Protein AF-A0A956C0C8-F1 (afdb_monomer_lite)

Foldseek 3Di:
DVDQDAAEDFDVSLQVLLQCCLFDLSHFEGEYALHFFLVLCLQPQAPVNQPLVCVQAADQKWKKDQLLVQDADPNQRFDPEDRQWIFIWTWHRDDSDIDIWTQDTGHCQQAAAQKKKWKAQPQVGWIAIDTAHHGRIDMFHTADAAFGFMKIWIFPHHCQDPDRVVRHGDPPTHTGDMGFARADAGSDDDDAPDPCLAQVNVVVVAPDPDQPHFTDDHSDTGGRVGTDTGNHGHNNDDPPDPVVVVVSVVVSVVCVVSGSLVSLCSQFNDWDAHPVRHTRHHHAYEYEAAQLASNNQSLRSVSSLLSNLQFAQAEQCCLAVPVSCNSNYDAPVVCVVQVNGGSVRVCVVQCRSVRALVVQSDFADPQADAQFDDDPVGPDTDGAPGSRFGEQQQCPCVCLQRRNGHYDPWHCQTKFFSNQRRNHNVSNCNRRQLDVQLGAQDALVSFADLDGAMRHYHHQYDGGRIHRGDDDFDPGGSFGSNQLVVQQVVVCVVSSRRDSPCRNGNNPSSCSRVCNDPVSPD

pLDDT: mean 94.07, std 5.29, range [47.62, 98.5]

Sequence (522 aa):
PSVAIATSGNSFGGILAMVHGAVDHNVSVAAPISGGGGLTDVATRSSLVPDSVIQQVLSPLVVAVPASSVAPRNDDARTRCAGDQRSVRFVVNDLTSSREIEIACLTPGELDAGRTVVLTNTTNGEKRCARTADDGRFRVPVPASAGDRLDVQIYDRADAVVSYKGCELRPDAPPGRRIRTFEQAATRVSPVADEKVTCDAAFEASDVDENRGCAQYRDRFFPVGSPLVAPQEGLGLHRQSPEMRRLFTLTQAALDTADPINFAPYYALRPATDPRGQPLGPRAVIEWNTAGDPSVPVGTGYAFARAAGAVPFLPPSFASTYPEWADYATPQALYDSLGGKTPEDVLVEQFVVEGLSRMGRSRAGASCAANYVASQVCTSAPTPKCDRALVDVDWLAEGKDRYDAPRLPTPLRLARSASVKVTDASSLTDAWRPRLTGVPFGPDEGAWEASEPLLGIVNTYIRPEGVHVWVNGDPCKAFDDAVYYDHALVRFIATRGKDLYFLSHPRTHACLERESCPFFAP

Structure (mmCIF, N/CA/C/O backbone):
data_AF-A0A956C0C8-F1
#
_entry.id   AF-A0A956C0C8-F1
#
loop_
_atom_site.group_PDB
_atom_site.id
_atom_site.type_symbol
_atom_site.label_atom_id
_atom_site.label_alt_id
_atom_site.label_comp_id
_atom_site.label_asym_id
_atom_site.label_entity_id
_atom_site.label_seq_id
_atom_site.pdbx_PDB_ins_code
_atom_site.Cartn_x
_atom_site.Cartn_y
_atom_site.Cartn_z
_atom_site.occupancy
_atom_site.B_iso_or_equiv
_atom_site.auth_seq_id
_atom_site.auth_comp_id
_atom_site.auth_asym_id
_atom_site.auth_atom_id
_atom_site.pdbx_PDB_model_num
ATOM 1 N N . PRO A 1 1 ? 12.454 26.400 -22.633 1.00 47.62 1 PRO A N 1
ATOM 2 C CA . PRO A 1 1 ? 13.763 26.121 -21.989 1.00 47.62 1 PRO A CA 1
ATOM 3 C C . PRO A 1 1 ? 14.624 25.260 -22.927 1.00 47.62 1 PRO A C 1
ATOM 5 O O . PRO A 1 1 ? 14.088 24.362 -23.561 1.00 47.62 1 PRO A O 1
ATOM 8 N N . SER A 1 2 ? 15.919 25.561 -23.081 1.00 63.62 2 SER A N 1
ATOM 9 C CA . SER A 1 2 ? 16.855 24.755 -23.896 1.00 63.62 2 SER A CA 1
ATOM 10 C C . SER A 1 2 ? 17.362 23.499 -23.170 1.00 63.62 2 SER A C 1
ATOM 12 O O . SER A 1 2 ? 18.088 22.693 -23.747 1.00 63.62 2 SER A O 1
ATOM 14 N N . VAL A 1 3 ? 16.963 23.331 -21.908 1.00 75.38 3 VAL A N 1
ATOM 15 C CA . VAL A 1 3 ? 17.299 22.204 -21.038 1.00 75.38 3 VAL A CA 1
ATOM 16 C C . VAL A 1 3 ? 16.018 21.424 -20.745 1.00 75.38 3 VAL A C 1
ATOM 18 O O . VAL A 1 3 ? 14.960 22.025 -20.550 1.00 75.38 3 VAL A O 1
ATOM 21 N N . ALA A 1 4 ? 16.115 20.094 -20.746 1.00 80.88 4 ALA A N 1
ATOM 22 C CA . ALA A 1 4 ? 15.009 19.215 -20.388 1.00 80.88 4 ALA A CA 1
ATOM 23 C C . ALA A 1 4 ? 14.623 19.429 -18.918 1.00 80.88 4 ALA A C 1
ATOM 25 O O . ALA A 1 4 ? 15.492 19.410 -18.049 1.00 80.88 4 ALA A O 1
ATOM 26 N N . ILE A 1 5 ? 13.332 19.627 -18.647 1.00 92.00 5 ILE A N 1
ATOM 27 C CA . ILE A 1 5 ? 12.808 19.679 -17.280 1.00 92.00 5 ILE A CA 1
ATOM 28 C C . ILE A 1 5 ? 12.309 18.280 -16.921 1.00 92.00 5 ILE A C 1
ATOM 30 O O . ILE A 1 5 ? 11.628 17.623 -17.719 1.00 92.00 5 ILE A O 1
ATOM 34 N N . ALA A 1 6 ? 12.679 17.830 -15.728 1.00 95.62 6 ALA A N 1
ATOM 35 C CA . ALA A 1 6 ? 12.243 16.577 -15.137 1.00 95.62 6 ALA A CA 1
ATOM 36 C C . ALA A 1 6 ? 11.565 16.848 -13.793 1.00 95.62 6 ALA A C 1
ATOM 38 O O . ALA A 1 6 ? 11.829 17.863 -13.147 1.00 95.62 6 ALA A O 1
ATOM 39 N N . THR A 1 7 ? 10.699 15.934 -13.372 1.00 97.06 7 THR A N 1
ATOM 40 C CA . THR A 1 7 ? 10.043 15.984 -12.067 1.00 97.06 7 THR A CA 1
ATOM 41 C C . THR A 1 7 ? 10.218 14.658 -11.340 1.00 97.06 7 THR A C 1
ATOM 43 O O . THR A 1 7 ? 10.095 13.584 -11.921 1.00 97.06 7 THR A O 1
ATOM 46 N N . SER A 1 8 ? 10.553 14.738 -10.061 1.00 96.38 8 SER A N 1
ATOM 47 C CA . SER A 1 8 ? 10.703 13.601 -9.163 1.00 96.38 8 SER A CA 1
ATOM 48 C C . SER A 1 8 ? 10.417 14.087 -7.746 1.00 96.38 8 SER A C 1
ATOM 50 O O . SER A 1 8 ? 10.462 15.288 -7.468 1.00 96.38 8 SER A O 1
ATOM 52 N N . GLY A 1 9 ? 10.093 13.158 -6.865 1.00 95.06 9 GLY A N 1
ATOM 53 C CA . GLY A 1 9 ? 9.814 13.422 -5.468 1.00 95.06 9 GLY A CA 1
ATOM 54 C C . GLY A 1 9 ? 9.455 12.123 -4.772 1.00 95.06 9 GLY A C 1
ATOM 55 O O . GLY A 1 9 ? 9.002 11.176 -5.415 1.00 95.06 9 GLY A O 1
ATOM 56 N N . ASN A 1 10 ? 9.655 12.092 -3.461 1.00 94.31 10 ASN A N 1
ATOM 57 C CA . ASN A 1 10 ? 9.325 10.948 -2.633 1.00 94.31 10 ASN A CA 1
ATOM 58 C C . ASN A 1 10 ? 7.945 11.113 -1.979 1.00 94.31 10 ASN A C 1
ATOM 60 O O . ASN A 1 10 ? 7.539 12.226 -1.634 1.00 94.31 10 ASN A O 1
ATOM 64 N N . SER A 1 11 ? 7.210 10.015 -1.791 1.00 94.00 11 SER A N 1
ATOM 65 C CA . SER A 1 11 ? 5.937 10.011 -1.057 1.00 94.00 11 SER A CA 1
ATOM 66 C C . SER A 1 11 ? 4.903 10.972 -1.675 1.00 94.00 11 SER A C 1
ATOM 68 O O . SER A 1 11 ? 4.574 10.862 -2.857 1.00 94.00 11 SER A O 1
ATOM 70 N N . PHE A 1 12 ? 4.423 11.974 -0.928 1.00 92.44 12 PHE A N 1
ATOM 71 C CA . PHE A 1 12 ? 3.577 13.047 -1.466 1.00 92.44 12 PHE A CA 1
ATOM 72 C C . PHE A 1 12 ? 4.220 13.778 -2.660 1.00 92.44 12 PHE A C 1
ATOM 74 O O . PHE A 1 12 ? 3.530 14.118 -3.619 1.00 92.44 12 PHE A O 1
ATOM 81 N N . GLY A 1 13 ? 5.544 13.960 -2.658 1.00 95.25 13 GLY A N 1
ATOM 82 C CA . GLY A 1 13 ? 6.275 14.479 -3.815 1.00 95.25 13 GLY A CA 1
ATOM 83 C C . GLY A 1 13 ? 6.198 13.552 -5.033 1.00 95.25 13 GLY A C 1
ATOM 84 O O . GLY A 1 13 ? 6.137 14.042 -6.157 1.00 95.25 13 GLY A O 1
ATOM 85 N N . GLY A 1 14 ? 6.132 12.233 -4.824 1.00 96.12 14 GLY A N 1
ATOM 86 C CA . GLY A 1 14 ? 5.922 11.238 -5.880 1.00 96.12 14 GLY A CA 1
ATOM 87 C C . GLY A 1 14 ? 4.519 11.333 -6.479 1.00 96.12 14 GLY A C 1
ATOM 88 O O . GLY A 1 14 ? 4.368 11.423 -7.695 1.00 96.12 14 GLY A O 1
ATOM 89 N N . ILE A 1 15 ? 3.493 11.445 -5.630 1.00 95.25 15 ILE A N 1
ATOM 90 C CA . ILE A 1 15 ? 2.099 11.710 -6.041 1.00 95.25 15 ILE A CA 1
ATOM 91 C C . ILE A 1 15 ? 2.015 12.979 -6.906 1.00 95.25 15 ILE A C 1
ATOM 93 O O . ILE A 1 15 ? 1.388 12.974 -7.966 1.00 95.25 15 ILE A O 1
ATOM 97 N N . LEU A 1 16 ? 2.681 14.063 -6.495 1.00 96.06 16 LEU A N 1
ATOM 98 C CA . LEU A 1 16 ? 2.717 15.303 -7.273 1.00 96.06 16 LEU A CA 1
ATOM 99 C C . LEU A 1 16 ? 3.488 15.146 -8.589 1.00 96.06 16 LEU A C 1
ATOM 101 O O . LEU A 1 16 ? 3.027 15.645 -9.614 1.00 96.06 16 LEU A O 1
ATOM 105 N N . ALA A 1 17 ? 4.625 14.446 -8.588 1.00 97.25 17 ALA A N 1
ATOM 106 C CA . ALA A 1 17 ? 5.430 14.206 -9.785 1.00 97.25 17 ALA A CA 1
ATOM 107 C C . ALA A 1 17 ? 4.652 13.423 -10.859 1.00 97.25 17 ALA A C 1
ATOM 109 O O . ALA A 1 17 ? 4.747 13.760 -12.041 1.00 97.25 17 ALA A O 1
ATOM 110 N N . MET A 1 18 ? 3.829 12.445 -10.455 1.00 97.25 18 MET A N 1
ATOM 111 C CA . MET A 1 18 ? 2.938 11.702 -11.356 1.00 97.25 18 MET A CA 1
ATOM 112 C C . MET A 1 18 ? 1.978 12.624 -12.119 1.00 97.25 18 MET A C 1
ATOM 114 O O . MET A 1 18 ? 1.827 12.477 -13.333 1.00 97.25 18 MET A O 1
ATOM 118 N N . VAL A 1 19 ? 1.349 13.581 -11.429 1.00 95.69 19 VAL A N 1
ATOM 119 C CA . VAL A 1 19 ? 0.417 14.543 -12.041 1.00 95.69 19 VAL A CA 1
ATOM 120 C C . VAL A 1 19 ? 1.183 15.580 -12.856 1.00 95.69 19 VAL A C 1
ATOM 122 O O . VAL A 1 19 ? 0.891 15.787 -14.032 1.00 95.69 19 VAL A O 1
ATOM 125 N N . HIS A 1 20 ? 2.196 16.205 -12.255 1.00 95.62 20 HIS A N 1
ATOM 126 C CA . HIS A 1 20 ? 2.975 17.283 -12.857 1.00 95.62 20 HIS A CA 1
ATOM 127 C C . HIS A 1 20 ? 3.606 16.865 -14.190 1.00 95.62 20 HIS A C 1
ATOM 129 O O . HIS A 1 20 ? 3.468 17.585 -15.179 1.00 95.62 20 HIS A O 1
ATOM 135 N N . GLY A 1 21 ? 4.212 15.675 -14.253 1.00 95.06 21 GLY A N 1
ATOM 136 C CA . GLY A 1 21 ? 4.825 15.169 -15.481 1.00 95.06 21 GLY A CA 1
ATOM 137 C C . GLY A 1 21 ? 3.834 14.866 -16.605 1.00 95.06 21 GLY A C 1
ATOM 138 O O . GLY A 1 21 ? 4.200 14.944 -17.776 1.00 95.06 21 GLY A O 1
ATOM 139 N N . ALA A 1 22 ? 2.571 14.591 -16.270 1.00 94.00 22 ALA A N 1
ATOM 140 C CA . ALA A 1 22 ? 1.509 14.365 -17.243 1.00 94.00 22 ALA A CA 1
ATOM 141 C C . ALA A 1 22 ? 0.880 15.668 -17.759 1.00 94.00 22 ALA A C 1
ATOM 143 O O . ALA A 1 22 ? 0.376 15.698 -18.882 1.00 94.00 22 ALA A O 1
ATOM 144 N N . VAL A 1 23 ? 0.891 16.754 -16.985 1.00 91.56 23 VAL A N 1
ATOM 145 C CA . VAL A 1 23 ? 0.156 17.984 -17.346 1.00 91.56 23 VAL A CA 1
ATOM 146 C C . VAL A 1 23 ? 1.050 19.121 -17.827 1.00 91.56 23 VAL A C 1
ATOM 148 O O . VAL A 1 23 ? 0.632 19.884 -18.697 1.00 91.56 23 VAL A O 1
ATOM 151 N N . ASP A 1 24 ? 2.275 19.249 -17.315 1.00 92.56 24 ASP A N 1
ATOM 152 C CA . ASP A 1 24 ? 3.166 20.330 -17.734 1.00 92.56 24 ASP A CA 1
ATOM 153 C C . ASP A 1 24 ? 3.894 19.955 -19.031 1.00 92.56 24 ASP A C 1
ATOM 155 O O . ASP A 1 24 ? 4.708 19.033 -19.083 1.00 92.56 24 ASP A O 1
ATOM 159 N N . HIS A 1 25 ? 3.605 20.706 -20.093 1.00 90.12 25 HIS A N 1
ATOM 160 C CA . HIS A 1 25 ? 4.199 20.544 -21.420 1.00 90.12 25 HIS A CA 1
ATOM 161 C C . HIS A 1 25 ? 5.717 20.784 -21.467 1.00 90.12 25 HIS A C 1
ATOM 163 O O . HIS A 1 25 ? 6.363 20.404 -22.442 1.00 90.12 25 HIS A O 1
ATOM 169 N N . ASN A 1 26 ? 6.301 21.422 -20.450 1.00 91.00 26 ASN A N 1
ATOM 170 C CA . ASN A 1 26 ? 7.746 21.611 -20.352 1.00 91.00 26 ASN A CA 1
ATOM 171 C C . ASN A 1 26 ? 8.451 20.421 -19.693 1.00 91.00 26 ASN A C 1
ATOM 173 O O . ASN A 1 26 ? 9.666 20.277 -19.853 1.00 91.00 26 ASN A O 1
ATOM 177 N N . VAL A 1 27 ? 7.715 19.581 -18.959 1.00 93.44 27 VAL A N 1
ATOM 178 C CA . VAL A 1 27 ? 8.260 18.396 -18.298 1.00 93.44 27 VAL A CA 1
ATOM 179 C C . VAL A 1 27 ? 8.328 17.247 -19.297 1.00 93.44 27 VAL A C 1
ATOM 181 O O . VAL A 1 27 ? 7.337 16.846 -19.901 1.00 93.44 27 VAL A O 1
ATOM 184 N N . SER A 1 28 ? 9.532 16.709 -19.467 1.00 90.88 28 SER A N 1
ATOM 185 C CA . SER A 1 28 ? 9.822 15.625 -20.418 1.00 90.88 28 SER A CA 1
ATOM 186 C C . SER A 1 28 ? 9.962 14.251 -19.759 1.00 90.88 28 SER A C 1
ATOM 188 O O . SER A 1 28 ? 9.853 13.230 -20.437 1.00 90.88 28 SER A O 1
ATOM 190 N N . VAL A 1 29 ? 10.199 14.231 -18.443 1.00 95.88 29 VAL A N 1
ATOM 191 C CA . VAL A 1 29 ? 10.458 13.023 -17.653 1.00 95.88 29 VAL A CA 1
ATOM 192 C C . VAL A 1 29 ? 9.824 13.155 -16.276 1.00 95.88 29 VAL A C 1
ATOM 194 O O . VAL A 1 29 ? 10.040 14.161 -15.595 1.00 95.88 29 VAL A O 1
ATOM 197 N N . ALA A 1 30 ? 9.115 12.116 -15.848 1.00 97.75 30 ALA A N 1
ATOM 198 C CA . ALA A 1 30 ? 8.690 11.936 -14.468 1.00 97.75 30 ALA A CA 1
ATOM 199 C C . ALA A 1 30 ? 9.355 10.701 -13.854 1.00 97.75 30 ALA A C 1
ATOM 201 O O . ALA A 1 30 ? 9.441 9.648 -14.478 1.00 97.75 30 ALA A O 1
ATOM 202 N N . ALA A 1 31 ? 9.821 10.821 -12.620 1.00 97.50 31 ALA A N 1
ATOM 203 C CA . ALA A 1 31 ? 10.358 9.697 -11.865 1.00 97.50 31 ALA A CA 1
ATOM 204 C C . ALA A 1 31 ? 9.881 9.757 -10.403 1.00 97.50 31 ALA A C 1
ATOM 206 O O . ALA A 1 31 ? 10.663 10.080 -9.506 1.00 97.50 31 ALA A O 1
ATOM 207 N N . PRO A 1 32 ? 8.571 9.570 -10.168 1.00 97.81 32 PRO A N 1
ATOM 208 C CA . PRO A 1 32 ? 7.997 9.477 -8.826 1.00 97.81 32 PRO A CA 1
ATOM 209 C C . PRO A 1 32 ? 8.610 8.334 -8.001 1.00 97.81 32 PRO A C 1
ATOM 211 O O . PRO A 1 32 ? 8.866 7.252 -8.525 1.00 97.81 32 PRO A O 1
ATOM 214 N N . ILE A 1 33 ? 8.839 8.585 -6.709 1.00 97.69 33 ILE A N 1
ATOM 215 C CA . ILE A 1 33 ? 9.364 7.613 -5.742 1.00 97.69 33 ILE A CA 1
ATOM 216 C C . ILE A 1 33 ? 8.314 7.367 -4.665 1.00 97.69 33 ILE A C 1
ATOM 218 O O . ILE A 1 33 ? 7.900 8.309 -3.983 1.00 97.69 33 ILE A O 1
ATOM 222 N N . SER A 1 34 ? 7.902 6.112 -4.490 1.00 95.88 34 SER A N 1
ATOM 223 C CA . SER A 1 34 ? 6.785 5.724 -3.626 1.00 95.88 34 SER A CA 1
ATOM 224 C C . SER A 1 34 ? 5.581 6.642 -3.846 1.00 95.88 34 SER A C 1
ATOM 226 O O . SER A 1 34 ? 5.055 7.237 -2.900 1.00 95.88 34 SER A O 1
ATOM 228 N N . GLY A 1 35 ? 5.211 6.852 -5.111 1.00 93.00 35 GLY A N 1
ATOM 229 C CA . GLY A 1 35 ? 3.987 7.552 -5.458 1.00 93.00 35 GLY A CA 1
ATOM 230 C C . GLY A 1 35 ? 2.795 6.595 -5.401 1.00 93.00 35 GLY A C 1
ATOM 231 O O . GLY A 1 35 ? 2.893 5.454 -4.955 1.00 93.00 35 GLY A O 1
ATOM 232 N N . GLY A 1 36 ? 1.621 7.057 -5.825 1.00 92.12 36 GLY A N 1
ATOM 233 C CA . GLY A 1 36 ? 0.453 6.185 -5.842 1.00 92.12 36 GLY A CA 1
ATOM 234 C C . GLY A 1 36 ? -0.755 6.777 -6.546 1.00 92.12 36 GLY A C 1
ATOM 235 O O . GLY A 1 36 ? -1.097 7.937 -6.331 1.00 92.12 36 GLY A O 1
ATOM 236 N N . GLY A 1 37 ? -1.422 5.947 -7.347 1.00 92.25 37 GLY A N 1
ATOM 237 C CA . GLY A 1 37 ? -2.761 6.205 -7.875 1.00 92.25 37 GLY A CA 1
ATOM 238 C C . GLY A 1 37 ? -3.830 5.462 -7.068 1.00 92.25 37 GLY A C 1
ATOM 239 O O . GLY A 1 37 ? -3.580 4.370 -6.559 1.00 92.25 37 GLY A O 1
ATOM 240 N N . GLY A 1 38 ? -5.025 6.033 -6.942 1.00 90.88 38 GLY A N 1
ATOM 241 C CA . GLY A 1 38 ? -6.064 5.533 -6.040 1.00 90.88 38 GLY A CA 1
ATOM 242 C C . GLY A 1 38 ? -5.852 6.037 -4.612 1.00 90.88 38 GLY A C 1
ATOM 243 O O . GLY A 1 38 ? -5.597 5.259 -3.691 1.00 90.88 38 GLY A O 1
ATOM 244 N N . LEU A 1 39 ? -5.954 7.352 -4.418 1.00 90.19 39 LEU A N 1
ATOM 245 C CA . LEU A 1 39 ? -5.672 8.053 -3.163 1.00 90.19 39 LEU A CA 1
ATOM 246 C C . LEU A 1 39 ? -6.503 7.550 -1.979 1.00 90.19 39 LEU A C 1
ATOM 248 O O . LEU A 1 39 ? -6.045 7.639 -0.843 1.00 90.19 39 LEU A O 1
ATOM 252 N N . THR A 1 40 ? -7.683 6.973 -2.204 1.00 88.56 40 THR A N 1
ATOM 253 C CA . THR A 1 40 ? -8.458 6.335 -1.128 1.00 88.56 40 THR A CA 1
ATOM 254 C C . THR A 1 40 ? -7.800 5.044 -0.634 1.00 88.56 40 THR A C 1
ATOM 256 O O . THR A 1 40 ? -7.855 4.748 0.560 1.00 88.56 40 THR A O 1
ATOM 259 N N . ASP A 1 41 ? -7.130 4.279 -1.502 1.00 87.88 41 ASP A N 1
ATOM 260 C CA . ASP A 1 41 ? -6.362 3.101 -1.075 1.00 87.88 41 ASP A CA 1
ATOM 261 C C . ASP A 1 41 ? -5.126 3.528 -0.270 1.00 87.88 41 ASP A C 1
ATOM 263 O O . ASP A 1 41 ? -4.874 2.990 0.811 1.00 87.88 41 ASP A O 1
ATOM 267 N N . VAL A 1 42 ? -4.435 4.590 -0.712 1.00 89.25 42 VAL A N 1
ATOM 268 C CA . VAL A 1 42 ? -3.374 5.235 0.084 1.00 89.25 42 VAL A CA 1
ATOM 269 C C . VAL A 1 42 ? -3.931 5.658 1.444 1.00 89.25 42 VAL A C 1
ATOM 271 O O . VAL A 1 42 ? -3.403 5.257 2.477 1.00 89.25 42 VAL A O 1
ATOM 274 N N . ALA A 1 43 ? -5.049 6.385 1.465 1.00 85.44 43 ALA A N 1
ATOM 275 C CA . ALA A 1 43 ? -5.637 6.914 2.690 1.00 85.44 43 ALA A CA 1
ATOM 276 C C . ALA A 1 43 ? -6.048 5.824 3.697 1.00 85.44 43 ALA A C 1
ATOM 278 O O . ALA A 1 43 ? -6.044 6.055 4.902 1.00 85.44 43 ALA A O 1
ATOM 279 N N . THR A 1 44 ? -6.425 4.636 3.225 1.00 85.81 44 THR A N 1
ATOM 280 C CA . THR A 1 44 ? -7.008 3.587 4.077 1.00 85.81 44 THR A CA 1
ATOM 281 C C . THR A 1 44 ? -6.017 2.508 4.502 1.00 85.81 44 THR A C 1
ATOM 283 O O . THR A 1 44 ? -6.280 1.799 5.479 1.00 85.81 44 THR A O 1
ATOM 286 N N . ARG A 1 45 ? -4.883 2.372 3.803 1.00 86.81 45 ARG A N 1
ATOM 287 C CA . ARG A 1 45 ? -3.840 1.373 4.099 1.00 86.81 45 ARG A CA 1
ATOM 288 C C . ARG A 1 45 ? -2.502 1.972 4.531 1.00 86.81 45 ARG A C 1
ATOM 290 O O . ARG A 1 45 ? -1.662 1.212 5.008 1.00 86.81 45 ARG A O 1
ATOM 297 N N . SER A 1 46 ? -2.308 3.281 4.383 1.00 88.44 46 SER A N 1
ATOM 298 C CA . SER A 1 46 ? -1.099 3.981 4.823 1.00 88.44 46 SER A CA 1
ATOM 299 C C . SER A 1 46 ? -0.938 3.968 6.342 1.00 88.44 46 SER A C 1
ATOM 301 O O . SER A 1 46 ? -1.886 4.232 7.080 1.00 88.44 46 SER A O 1
ATOM 303 N N . SER A 1 47 ? 0.289 3.763 6.818 1.00 85.69 47 SER A N 1
ATOM 304 C CA . SER A 1 47 ? 0.669 3.992 8.215 1.00 85.69 47 SER A CA 1
ATOM 305 C C . SER A 1 47 ? 0.807 5.472 8.581 1.00 85.69 47 SER A C 1
ATOM 307 O O . SER A 1 47 ? 0.893 5.787 9.766 1.00 85.69 47 SER A O 1
ATOM 309 N N . LEU A 1 48 ? 0.863 6.377 7.596 1.00 81.00 48 LEU A N 1
ATOM 310 C CA . LEU A 1 48 ? 0.911 7.827 7.830 1.00 81.00 48 LEU A CA 1
ATOM 311 C C . LEU A 1 48 ? -0.460 8.397 8.181 1.00 81.00 48 LEU A C 1
ATOM 313 O O . LEU A 1 48 ? -0.542 9.475 8.767 1.00 81.00 48 LEU A O 1
ATOM 317 N N . VAL A 1 49 ? -1.531 7.692 7.819 1.00 78.19 49 VAL A N 1
ATOM 318 C CA . VAL A 1 49 ? -2.891 8.096 8.153 1.00 78.19 49 VAL A CA 1
ATOM 319 C C . VAL A 1 49 ? -3.212 7.541 9.534 1.00 78.19 49 VAL A C 1
ATOM 321 O O . VAL A 1 49 ? -3.253 6.320 9.702 1.00 78.19 49 VAL A O 1
ATOM 324 N N . PRO A 1 50 ? -3.441 8.402 10.544 1.00 68.44 50 PRO A N 1
ATOM 325 C CA . PRO A 1 50 ? -3.814 7.926 11.863 1.00 68.44 50 PRO A CA 1
ATOM 326 C C . PRO A 1 50 ? -5.054 7.037 11.765 1.00 68.44 50 PRO A C 1
ATOM 328 O O . PRO A 1 50 ? -6.027 7.406 11.104 1.00 68.44 50 PRO A O 1
ATOM 331 N N . ASP A 1 51 ? -5.059 5.906 12.480 1.00 73.94 51 ASP A N 1
ATOM 332 C CA . ASP A 1 51 ? -6.222 5.005 12.576 1.00 73.94 51 ASP A CA 1
ATOM 333 C C . ASP A 1 51 ? -7.513 5.783 12.897 1.00 73.94 51 ASP A C 1
ATOM 335 O O . ASP A 1 51 ? -8.605 5.398 12.478 1.00 73.94 51 ASP A O 1
ATOM 339 N N . SER A 1 52 ? -7.387 6.903 13.618 1.00 72.75 52 SER A N 1
ATOM 340 C CA . SER A 1 52 ? -8.485 7.799 13.952 1.00 72.75 52 SER A CA 1
ATOM 341 C C . SER A 1 52 ? -9.217 8.356 12.727 1.00 72.75 52 SER A C 1
ATOM 343 O O . SER A 1 52 ? -10.443 8.436 12.760 1.00 72.75 52 SER A O 1
ATOM 345 N N . VAL A 1 53 ? -8.531 8.666 11.625 1.00 77.12 53 VAL A N 1
ATOM 346 C CA . VAL A 1 53 ? -9.144 9.249 10.417 1.00 77.12 53 VAL A CA 1
ATOM 347 C C . VAL A 1 53 ? -10.185 8.301 9.818 1.00 77.12 53 VAL A C 1
ATOM 349 O O . VAL A 1 53 ? -11.288 8.720 9.479 1.00 77.12 53 VAL A O 1
ATOM 352 N N . ILE A 1 54 ? -9.891 6.999 9.774 1.00 81.69 54 ILE A N 1
ATOM 353 C CA . ILE A 1 54 ? -10.847 5.981 9.310 1.00 81.69 54 ILE A CA 1
ATOM 354 C C . ILE A 1 54 ? -11.765 5.471 10.427 1.00 81.69 54 ILE A C 1
ATOM 356 O O . ILE A 1 54 ? -12.727 4.748 10.159 1.00 81.69 54 ILE A O 1
ATOM 360 N N . GLN A 1 55 ? -11.505 5.813 11.693 1.00 86.44 55 GLN A N 1
ATOM 361 C CA . GLN A 1 55 ? -12.322 5.326 12.802 1.00 86.44 55 GLN A CA 1
ATOM 362 C C . GLN A 1 55 ? -13.748 5.831 12.734 1.00 86.44 55 GLN A C 1
ATOM 364 O O . GLN A 1 55 ? -14.624 5.061 13.095 1.00 86.44 55 GLN A O 1
ATOM 369 N N . GLN A 1 56 ? -14.038 7.034 12.238 1.00 85.00 56 GLN A N 1
ATOM 370 C CA . GLN A 1 56 ? -15.431 7.498 12.148 1.00 85.00 56 GLN A CA 1
ATOM 371 C C . GLN A 1 56 ? -16.296 6.611 11.224 1.00 85.00 56 GLN A C 1
ATOM 373 O O . GLN A 1 56 ? -17.492 6.448 11.451 1.00 85.00 56 GLN A O 1
ATOM 378 N N . VAL A 1 57 ? -15.676 5.929 10.253 1.00 89.50 57 VAL A N 1
ATOM 379 C CA . VAL A 1 57 ? -16.333 4.905 9.419 1.00 89.50 57 VAL A CA 1
ATOM 380 C C . VAL A 1 57 ? -16.598 3.612 10.202 1.00 89.50 57 VAL A C 1
ATOM 382 O O . VAL A 1 57 ? -17.590 2.924 9.971 1.00 89.50 57 VAL A O 1
ATOM 385 N N . LEU A 1 58 ? -15.709 3.265 11.132 1.00 90.06 58 LEU A N 1
ATOM 386 C CA . LEU A 1 58 ? -15.723 1.997 11.869 1.00 90.06 58 LEU A CA 1
ATOM 387 C C . LEU A 1 58 ? -16.392 2.073 13.245 1.00 90.06 58 LEU A C 1
ATOM 389 O O . LEU A 1 58 ? -16.625 1.038 13.859 1.00 90.06 58 LEU A O 1
ATOM 393 N N . SER A 1 59 ? -16.605 3.268 13.774 1.00 90.69 59 SER A N 1
ATOM 394 C CA . SER A 1 59 ? -16.979 3.520 15.167 1.00 90.69 59 SER A CA 1
ATOM 395 C C . SER A 1 59 ? -18.411 4.072 15.260 1.00 90.69 59 SER A C 1
ATOM 397 O O . SER A 1 59 ? -18.993 4.355 14.213 1.00 90.69 59 SER A O 1
ATOM 399 N N . PRO A 1 60 ? -18.990 4.206 16.470 1.00 93.44 60 PRO A N 1
ATOM 400 C CA . PRO A 1 60 ? -18.474 3.733 17.760 1.00 93.44 60 PRO A CA 1
ATOM 401 C C . PRO A 1 60 ? -18.224 2.218 17.773 1.00 93.44 60 PRO A C 1
ATOM 403 O O . PRO A 1 60 ? -19.013 1.423 17.265 1.00 93.44 60 PRO A O 1
ATOM 406 N N . LEU A 1 61 ? -17.077 1.821 18.325 1.00 95.31 61 LEU A N 1
ATOM 407 C CA . LEU A 1 61 ? -16.719 0.420 18.543 1.00 95.31 61 LEU A CA 1
ATOM 408 C C . LEU A 1 61 ? -16.900 0.104 20.020 1.00 95.31 61 LEU A C 1
ATOM 410 O O . LEU A 1 61 ? -16.368 0.833 20.851 1.00 95.31 61 LEU A O 1
ATOM 414 N N . VAL A 1 62 ? -17.556 -1.004 20.347 1.00 97.56 62 VAL A N 1
ATOM 415 C CA . VAL A 1 62 ? -17.463 -1.609 21.679 1.00 97.56 62 VAL A CA 1
ATOM 416 C C . VAL A 1 62 ? -16.489 -2.770 21.593 1.00 97.56 62 VAL A C 1
ATOM 418 O O . VAL A 1 62 ? -16.630 -3.664 20.751 1.00 97.56 62 VAL A O 1
ATOM 421 N N . VAL A 1 63 ? -15.471 -2.740 22.443 1.00 97.50 63 VAL A N 1
ATOM 422 C CA . VAL A 1 63 ? -14.438 -3.772 22.518 1.00 97.50 63 VAL A CA 1
ATOM 423 C C . VAL A 1 63 ? -14.344 -4.319 23.929 1.00 97.50 63 VAL A C 1
ATOM 425 O O . VAL A 1 63 ? -14.657 -3.616 24.886 1.00 97.50 63 VAL A O 1
ATOM 428 N N . ALA A 1 64 ? -13.847 -5.543 24.055 1.00 97.81 64 ALA A N 1
ATOM 429 C CA . ALA A 1 64 ? -13.335 -6.053 25.319 1.00 97.81 64 ALA A CA 1
ATOM 430 C C . ALA A 1 64 ? -11.887 -6.491 25.163 1.00 97.81 64 ALA A C 1
ATOM 432 O O . ALA A 1 64 ? -11.516 -7.080 24.145 1.00 97.81 64 ALA A O 1
ATOM 433 N N . VAL A 1 65 ? -11.085 -6.215 26.187 1.00 97.19 65 VAL A N 1
ATOM 434 C CA . VAL A 1 65 ? -9.698 -6.672 26.306 1.00 97.19 65 VAL A CA 1
ATOM 435 C C . VAL A 1 65 ? -9.433 -7.158 27.735 1.00 97.19 65 VAL A C 1
ATOM 437 O O . VAL A 1 65 ? -10.018 -6.605 28.669 1.00 97.19 65 VAL A O 1
ATOM 440 N N . PRO A 1 66 ? -8.553 -8.151 27.952 1.00 96.56 66 PRO A N 1
ATOM 441 C CA . PRO A 1 66 ? -8.058 -8.476 29.285 1.00 96.56 66 PRO A CA 1
ATOM 442 C C . PRO A 1 66 ? -7.469 -7.227 29.940 1.00 96.56 66 PRO A C 1
ATOM 444 O O . PRO A 1 66 ? -6.640 -6.546 29.325 1.00 96.56 66 PRO A O 1
ATOM 447 N N . ALA A 1 67 ? -7.875 -6.927 31.172 1.00 95.81 67 ALA A N 1
ATOM 448 C CA . ALA A 1 67 ? -7.419 -5.742 31.895 1.00 95.81 67 ALA A CA 1
ATOM 449 C C . ALA A 1 67 ? -5.894 -5.742 32.080 1.00 95.81 67 ALA A C 1
ATOM 451 O O . ALA A 1 67 ? -5.250 -4.711 31.913 1.00 95.81 67 ALA A O 1
ATOM 452 N N . SER A 1 68 ? -5.302 -6.920 32.297 1.00 94.44 68 SER A N 1
ATOM 453 C CA . SER A 1 68 ? -3.848 -7.128 32.350 1.00 94.44 68 SER A CA 1
ATOM 454 C C . SER A 1 68 ? -3.102 -6.746 31.065 1.00 94.44 68 SER A C 1
ATOM 456 O O . SER A 1 68 ? -1.906 -6.474 31.118 1.00 94.44 68 SER A O 1
ATOM 458 N N . SER A 1 69 ? -3.781 -6.685 29.912 1.00 94.12 69 SER A N 1
ATOM 459 C CA . SER A 1 69 ? -3.179 -6.231 28.649 1.00 94.12 69 SER A CA 1
ATOM 460 C C . SER A 1 69 ? -3.207 -4.709 28.463 1.00 94.12 69 SER A C 1
ATOM 462 O O . SER A 1 69 ? -2.606 -4.190 27.521 1.00 94.12 69 SER A O 1
ATOM 464 N N . VAL A 1 70 ? -3.883 -3.977 29.356 1.00 92.62 70 VAL A N 1
ATOM 465 C CA . VAL A 1 70 ? -3.952 -2.512 29.340 1.00 92.62 70 VAL A CA 1
ATOM 466 C C . VAL A 1 70 ? -2.820 -1.953 30.203 1.00 92.62 70 VAL A C 1
ATOM 468 O O . VAL A 1 70 ? -2.985 -1.700 31.394 1.00 92.62 70 VAL A O 1
ATOM 471 N N . ALA A 1 71 ? -1.653 -1.756 29.589 1.00 88.56 71 ALA A N 1
ATOM 472 C CA . ALA A 1 71 ? -0.489 -1.208 30.281 1.00 88.56 71 ALA A CA 1
ATOM 473 C C . ALA A 1 71 ? -0.734 0.238 30.781 1.00 88.56 71 ALA A C 1
ATOM 475 O O . ALA A 1 71 ? -1.350 1.033 30.054 1.00 88.56 71 ALA A O 1
ATOM 476 N N . PRO A 1 72 ? -0.231 0.609 31.978 1.00 86.62 72 PRO A N 1
ATOM 477 C CA . PRO A 1 72 ? -0.197 1.996 32.445 1.00 86.62 72 PRO A CA 1
ATOM 478 C C . PRO A 1 72 ? 0.546 2.915 31.468 1.00 86.62 72 PRO A C 1
ATOM 480 O O . PRO A 1 72 ? 1.395 2.465 30.695 1.00 86.62 72 PRO A O 1
ATOM 483 N N . ARG A 1 73 ? 0.254 4.218 31.503 1.00 84.94 73 ARG A N 1
ATOM 484 C CA . ARG A 1 73 ? 0.981 5.225 30.710 1.00 84.94 73 ARG A CA 1
ATOM 485 C C . ARG A 1 73 ? 1.544 6.287 31.640 1.00 84.94 73 ARG A C 1
ATOM 487 O O . ARG A 1 73 ? 0.763 7.003 32.245 1.00 84.94 73 ARG A O 1
ATOM 494 N N . ASN A 1 74 ? 2.870 6.429 31.690 1.00 85.56 74 ASN A N 1
ATOM 495 C CA . ASN A 1 74 ? 3.552 7.337 32.625 1.00 85.56 74 ASN A CA 1
ATOM 496 C C . ASN A 1 74 ? 3.093 7.096 34.076 1.00 85.56 74 ASN A C 1
ATOM 498 O O . ASN A 1 74 ? 2.683 8.031 34.752 1.00 85.56 74 ASN A O 1
ATOM 502 N N . ASP A 1 75 ? 3.060 5.825 34.485 1.00 83.19 75 ASP A N 1
ATOM 503 C CA . ASP A 1 75 ? 2.563 5.349 35.785 1.00 83.19 75 ASP A CA 1
ATOM 504 C C . ASP A 1 75 ? 1.060 5.577 36.065 1.00 83.19 75 ASP A C 1
ATOM 506 O O . ASP A 1 75 ? 0.531 5.041 37.038 1.00 83.19 75 ASP A O 1
ATOM 510 N N . ASP A 1 76 ? 0.323 6.250 35.171 1.00 83.81 76 ASP A N 1
ATOM 511 C CA . ASP A 1 76 ? -1.130 6.398 35.283 1.00 83.81 76 ASP A CA 1
ATOM 512 C C . ASP A 1 76 ? -1.851 5.092 34.910 1.00 83.81 76 ASP A C 1
ATOM 514 O O . ASP A 1 76 ? -1.718 4.565 33.793 1.00 83.81 76 ASP A O 1
ATOM 518 N N . ALA A 1 77 ? -2.697 4.604 35.822 1.00 88.88 77 ALA A N 1
ATOM 519 C CA . ALA A 1 77 ? -3.604 3.494 35.557 1.00 88.88 77 ALA A CA 1
ATOM 520 C C . ALA A 1 77 ? -4.598 3.845 34.432 1.00 88.88 77 ALA A C 1
ATOM 522 O O . ALA A 1 77 ? -5.214 4.914 34.405 1.00 88.88 77 ALA A O 1
ATOM 523 N N . ARG A 1 78 ? -4.786 2.912 33.493 1.00 92.88 78 ARG A N 1
ATOM 524 C CA . ARG A 1 78 ? -5.659 3.082 32.312 1.00 92.88 78 ARG A CA 1
ATOM 525 C C . ARG A 1 78 ? -6.939 2.239 32.333 1.00 92.88 78 ARG A C 1
ATOM 527 O O . ARG A 1 78 ? -7.769 2.360 31.428 1.00 92.88 78 ARG A O 1
ATOM 534 N N . THR A 1 79 ? -7.082 1.399 33.349 1.00 95.81 79 THR A N 1
ATOM 535 C CA . THR A 1 79 ? -8.219 0.512 33.609 1.00 95.81 79 THR A CA 1
ATOM 536 C C . THR A 1 79 ? -8.506 0.533 35.106 1.00 95.81 79 THR A C 1
ATOM 538 O O . THR A 1 79 ? -7.567 0.574 35.903 1.00 95.81 79 THR A O 1
ATOM 541 N N . ARG A 1 80 ? -9.782 0.518 35.488 1.00 95.62 80 ARG A N 1
ATOM 542 C CA . ARG A 1 80 ? -10.230 0.274 36.867 1.00 95.62 80 ARG A CA 1
ATOM 543 C C . ARG A 1 80 ? -10.473 -1.208 37.144 1.00 95.62 80 ARG A C 1
ATOM 545 O O . ARG A 1 80 ? -10.613 -1.590 38.301 1.00 95.62 80 ARG A O 1
ATOM 552 N N . CYS A 1 81 ? -10.502 -2.038 36.104 1.00 97.06 81 CYS A N 1
ATOM 553 C CA . CYS A 1 81 ? -10.722 -3.473 36.229 1.00 97.06 81 CYS A CA 1
ATOM 554 C C . CYS A 1 81 ? -9.511 -4.194 36.832 1.00 97.06 81 CYS A C 1
ATOM 556 O O . CYS A 1 81 ? -8.363 -3.849 36.534 1.00 97.06 81 CYS A O 1
ATOM 558 N N . ALA A 1 8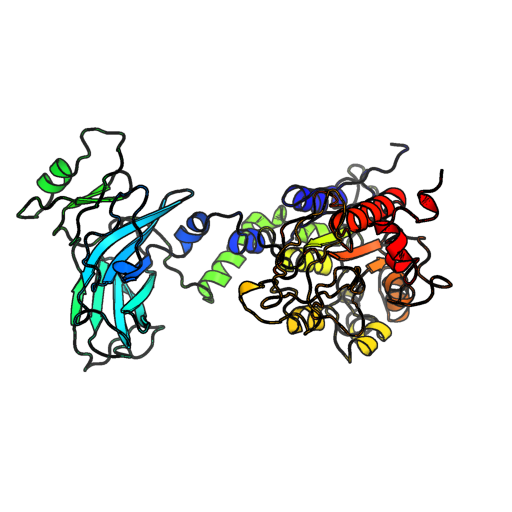2 ? -9.775 -5.228 37.631 1.00 96.06 82 ALA A N 1
ATOM 559 C CA . ALA A 1 82 ? -8.759 -6.121 38.181 1.00 96.06 82 ALA A CA 1
ATOM 560 C C . ALA A 1 82 ? -8.102 -6.975 37.081 1.00 96.06 82 ALA A C 1
ATOM 562 O O . ALA A 1 82 ? -8.679 -7.188 36.017 1.00 96.06 82 ALA A O 1
ATOM 563 N N . GLY A 1 83 ? -6.884 -7.472 37.322 1.00 93.50 83 GLY A N 1
ATOM 564 C CA . GLY A 1 83 ? -6.044 -8.087 36.282 1.00 93.50 83 GLY A CA 1
ATOM 565 C C . GLY A 1 83 ? -6.623 -9.337 35.597 1.00 93.50 83 GLY A C 1
ATOM 566 O O . GLY A 1 83 ? -6.273 -9.605 34.447 1.00 93.50 83 GLY A O 1
ATOM 567 N N . ASP A 1 84 ? -7.509 -10.075 36.268 1.00 94.62 84 ASP A N 1
ATOM 568 C CA . ASP A 1 84 ? -8.219 -11.261 35.762 1.00 94.62 84 ASP A CA 1
ATOM 569 C C . ASP A 1 84 ? -9.541 -10.927 35.035 1.00 94.62 84 ASP A C 1
ATOM 571 O O . ASP A 1 84 ? -10.158 -11.787 34.393 1.00 94.62 84 ASP A O 1
ATOM 575 N N . GLN A 1 85 ? -9.973 -9.668 35.104 1.00 97.38 85 GLN A N 1
ATOM 576 C CA . GLN A 1 85 ? -11.189 -9.175 34.470 1.00 97.38 85 GLN A CA 1
ATOM 577 C C . GLN A 1 85 ? -10.953 -8.730 33.024 1.00 97.38 85 GLN A C 1
ATOM 579 O O . GLN A 1 85 ? -9.830 -8.527 32.551 1.00 97.38 85 GLN A O 1
ATOM 584 N N . ARG A 1 86 ? -12.057 -8.559 32.299 1.00 97.88 86 ARG A N 1
ATOM 585 C CA . ARG A 1 86 ? -12.107 -7.977 30.958 1.00 97.88 86 ARG A CA 1
ATOM 586 C C . ARG A 1 86 ? -12.646 -6.558 31.075 1.00 97.88 86 ARG A C 1
ATOM 588 O O . ARG A 1 86 ? -13.718 -6.340 31.636 1.00 97.88 86 ARG A O 1
ATOM 595 N N . SER A 1 87 ? -11.896 -5.608 30.532 1.00 98.06 87 SER A N 1
ATOM 596 C CA . SER A 1 87 ? -12.296 -4.210 30.414 1.00 98.06 87 SER A CA 1
ATOM 597 C C . SER A 1 87 ? -13.096 -4.035 29.128 1.00 98.06 87 SER A C 1
ATOM 599 O O . SER A 1 87 ? -12.556 -4.220 28.031 1.00 98.06 87 SER A O 1
ATOM 601 N N . VAL A 1 88 ? -14.383 -3.709 29.257 1.00 98.44 88 VAL A N 1
ATOM 602 C CA . VAL A 1 88 ? -15.260 -3.365 28.130 1.00 98.44 88 VAL A CA 1
ATOM 603 C C . VAL A 1 88 ? -15.191 -1.862 27.910 1.00 98.44 88 VAL A C 1
ATOM 605 O O . VAL A 1 88 ? -15.372 -1.083 28.846 1.00 98.44 88 VAL A O 1
ATOM 608 N N . ARG A 1 89 ? -14.905 -1.443 26.677 1.00 98.19 89 ARG A N 1
ATOM 609 C CA . ARG A 1 89 ? -14.544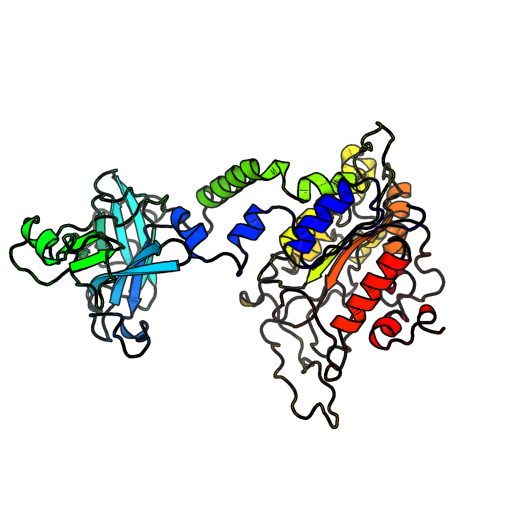 -0.061 26.347 1.00 98.19 89 ARG A CA 1
ATOM 610 C C . ARG A 1 89 ? -15.222 0.384 25.059 1.00 98.19 89 ARG A C 1
ATOM 612 O O . ARG A 1 89 ? -15.368 -0.409 24.128 1.00 98.19 89 ARG A O 1
ATOM 619 N N . PHE A 1 90 ? -15.551 1.666 24.965 1.00 97.50 90 PHE A N 1
ATOM 620 C CA . PHE A 1 90 ? -15.711 2.302 23.664 1.00 97.50 90 PHE A CA 1
ATOM 621 C C . PHE A 1 90 ? -14.335 2.573 23.061 1.00 97.50 90 PHE A C 1
ATOM 623 O O . PHE A 1 90 ? -13.444 3.021 23.778 1.00 97.50 90 PHE A O 1
ATOM 630 N N . VAL A 1 91 ? -14.181 2.366 21.754 1.00 95.38 91 VAL A N 1
ATOM 631 C CA . VAL A 1 91 ? -13.085 2.923 20.948 1.00 95.38 91 VAL A CA 1
ATOM 632 C C . VAL A 1 91 ? -13.695 3.909 19.963 1.00 95.38 91 VAL A C 1
ATOM 634 O O . VAL A 1 91 ? -14.553 3.548 19.149 1.00 95.38 91 VAL A O 1
ATOM 637 N N . VAL A 1 92 ? -13.264 5.161 20.064 1.00 93.50 92 VAL A N 1
ATOM 638 C CA . VAL A 1 92 ? -13.866 6.299 19.368 1.00 93.50 92 VAL A CA 1
ATOM 639 C C . VAL A 1 92 ? -12.793 7.191 18.757 1.00 93.50 92 VAL A C 1
ATOM 641 O O . VAL A 1 92 ? -11.643 7.199 19.206 1.00 93.50 92 VAL A O 1
ATOM 644 N N . ASN A 1 93 ? -13.170 7.921 17.709 1.00 92.06 93 ASN A N 1
ATOM 645 C CA . ASN A 1 93 ? -12.299 8.915 17.095 1.00 92.06 93 ASN A CA 1
ATOM 646 C C . ASN A 1 93 ? -12.125 10.085 18.069 1.00 92.06 93 ASN A C 1
ATOM 648 O O . ASN A 1 93 ? -13.078 10.539 18.686 1.00 92.06 93 ASN A O 1
ATOM 652 N N . ASP A 1 94 ? -10.923 10.619 18.188 1.00 88.94 94 ASP A N 1
ATOM 653 C CA . ASP A 1 94 ? -10.696 11.906 18.822 1.00 88.94 94 ASP A CA 1
ATOM 654 C C . ASP A 1 94 ? -9.738 12.733 17.966 1.00 88.94 94 ASP A C 1
ATOM 656 O O . ASP A 1 94 ? -8.537 12.837 18.234 1.00 88.94 94 ASP A O 1
ATOM 660 N N . LEU A 1 95 ? -10.295 13.258 16.868 1.00 85.25 95 LEU A N 1
ATOM 661 C CA . LEU A 1 95 ? -9.586 14.001 15.828 1.00 85.25 95 LEU A CA 1
ATOM 662 C C . LEU A 1 95 ? -8.468 13.146 15.209 1.00 85.25 95 LEU A C 1
ATOM 664 O O . LEU A 1 95 ? -8.736 12.192 14.474 1.00 85.25 95 LEU A O 1
ATOM 668 N N . THR A 1 96 ? -7.214 13.460 15.520 1.00 83.12 96 THR A N 1
ATOM 669 C CA . THR A 1 96 ? -6.009 12.764 15.044 1.00 83.12 96 THR A CA 1
ATOM 670 C C . THR A 1 96 ? -5.578 11.616 15.960 1.00 83.12 96 THR A C 1
ATOM 672 O O . THR A 1 96 ? -4.545 10.991 15.727 1.00 83.12 96 THR A O 1
ATOM 675 N N . SER A 1 97 ? -6.358 11.324 17.002 1.00 86.25 97 SER A N 1
ATOM 676 C CA . SER A 1 97 ? -6.083 10.266 17.970 1.00 86.25 97 SER A CA 1
ATOM 677 C C . SER A 1 97 ? -7.285 9.348 18.173 1.00 86.25 97 SER A C 1
ATOM 679 O O . SER A 1 97 ? -8.400 9.642 17.752 1.00 86.25 97 SER A O 1
ATOM 681 N N . SER A 1 98 ? -7.053 8.202 18.802 1.00 90.12 98 SER A N 1
ATOM 682 C CA . SER A 1 98 ? -8.112 7.289 19.228 1.00 90.12 98 SER A CA 1
ATOM 683 C C . SER A 1 98 ? -8.284 7.400 20.729 1.00 90.12 98 SER A C 1
ATOM 685 O O . SER A 1 98 ? -7.298 7.355 21.471 1.00 90.12 98 SER A O 1
ATOM 687 N N . ARG A 1 99 ? -9.530 7.497 21.188 1.00 91.44 99 ARG A N 1
ATOM 688 C CA . ARG A 1 99 ? -9.848 7.510 22.614 1.00 91.44 99 ARG A CA 1
ATOM 689 C C . ARG A 1 99 ? -10.556 6.222 22.995 1.00 91.44 99 ARG A C 1
ATOM 691 O O . ARG A 1 99 ? -11.460 5.757 22.305 1.00 91.44 99 ARG A O 1
ATOM 698 N N . GLU A 1 100 ? -10.133 5.667 24.122 1.00 94.56 100 GLU A N 1
ATOM 699 C CA . GLU A 1 100 ? -10.824 4.566 24.774 1.00 94.56 100 GLU A CA 1
ATOM 700 C C . GLU A 1 100 ? -11.553 5.072 26.014 1.00 94.56 100 GLU A C 1
ATOM 702 O O . GLU A 1 100 ? -10.969 5.810 26.812 1.00 94.56 100 GLU A O 1
ATOM 707 N N . ILE A 1 101 ? -12.803 4.654 26.188 1.00 96.56 101 ILE A N 1
ATOM 708 C CA . ILE A 1 101 ? -13.631 5.002 27.347 1.00 96.56 101 ILE A CA 1
ATOM 709 C C . ILE A 1 101 ? -14.058 3.691 27.991 1.00 96.56 101 ILE A C 1
ATOM 711 O O . ILE A 1 101 ? -14.786 2.921 27.373 1.00 96.56 101 ILE A O 1
ATOM 715 N N . GLU A 1 102 ? -13.573 3.410 29.197 1.00 97.88 102 GLU A N 1
ATOM 716 C CA . GLU A 1 102 ? -13.960 2.208 29.936 1.00 97.88 102 GLU A CA 1
ATOM 717 C C . GLU A 1 102 ? -15.414 2.309 30.400 1.00 97.88 102 GLU A C 1
ATOM 719 O O . GLU A 1 102 ? -15.825 3.329 30.946 1.00 97.88 102 GLU A O 1
ATOM 724 N N . ILE A 1 103 ? -16.189 1.258 30.144 1.00 97.88 103 ILE A N 1
ATOM 725 C CA . ILE A 1 103 ? -17.626 1.206 30.418 1.00 97.88 103 ILE A CA 1
ATOM 726 C C . ILE A 1 103 ? -17.909 0.239 31.561 1.00 97.88 103 ILE A C 1
ATOM 728 O O . ILE A 1 103 ? -18.708 0.569 32.428 1.00 97.88 103 ILE A O 1
ATOM 732 N N . ALA A 1 104 ? -17.289 -0.945 31.555 1.00 98.50 104 ALA A N 1
ATOM 733 C CA . ALA A 1 104 ? -17.591 -2.021 32.497 1.00 98.50 104 ALA A CA 1
ATOM 734 C C . ALA A 1 104 ? -16.390 -2.952 32.716 1.00 98.50 104 ALA A C 1
ATOM 736 O O . ALA A 1 104 ? -15.532 -3.095 31.840 1.00 98.50 104 ALA A O 1
ATOM 737 N N . CYS A 1 105 ? -16.379 -3.620 33.870 1.00 98.38 105 CYS A N 1
ATOM 738 C CA . CYS A 1 105 ? -15.413 -4.655 34.231 1.00 98.38 105 CYS A CA 1
ATOM 739 C C . CYS A 1 105 ? -16.141 -5.982 34.404 1.00 98.38 105 CYS A C 1
ATOM 741 O O . CYS A 1 105 ? -17.079 -6.064 35.193 1.00 98.38 105 CYS A O 1
ATOM 743 N N . LEU A 1 106 ? -15.735 -6.999 33.646 1.00 98.19 106 LEU A N 1
ATOM 744 C CA . LEU A 1 106 ? -16.408 -8.294 33.615 1.00 98.19 106 LEU A CA 1
ATOM 745 C C . LEU A 1 106 ? -15.468 -9.387 34.104 1.00 98.19 106 LEU A C 1
ATOM 747 O O . LEU A 1 106 ? -14.311 -9.469 33.690 1.00 98.19 106 LEU A O 1
ATOM 751 N N . THR A 1 107 ? -15.975 -10.237 34.982 1.00 97.38 107 THR A N 1
ATOM 752 C CA . THR A 1 107 ? -15.270 -11.424 35.469 1.00 97.38 107 THR A CA 1
ATOM 753 C C . THR A 1 107 ? -15.127 -12.479 34.363 1.00 97.38 107 THR A C 1
ATOM 755 O O . THR A 1 107 ? -15.891 -12.463 33.392 1.00 97.38 107 THR A O 1
ATOM 758 N N . PRO A 1 108 ? -14.207 -13.454 34.513 1.00 93.19 108 PRO A N 1
ATOM 759 C CA . PRO A 1 108 ? -14.147 -14.606 33.613 1.00 93.19 108 PRO A CA 1
ATOM 760 C C . PRO A 1 108 ? -15.482 -15.349 33.465 1.00 93.19 108 PRO A C 1
ATOM 762 O O . PRO A 1 108 ? -15.771 -15.867 32.398 1.00 93.19 108 PRO A O 1
ATOM 765 N N . GLY A 1 109 ? -16.322 -15.388 34.505 1.00 93.75 109 GLY A N 1
ATOM 766 C CA . GLY A 1 109 ? -17.634 -16.035 34.423 1.00 93.75 109 GLY A CA 1
ATOM 767 C C . GLY A 1 109 ? -18.636 -15.291 33.532 1.00 93.75 109 GLY A C 1
ATOM 768 O O . GLY A 1 109 ? -19.487 -15.925 32.914 1.00 93.75 109 GLY A O 1
ATOM 769 N N . GLU A 1 110 ? -18.523 -13.963 33.445 1.00 96.44 110 GLU A N 1
ATOM 770 C CA . GLU A 1 110 ? -19.428 -13.098 32.677 1.00 96.44 110 GLU A CA 1
ATOM 771 C C . GLU A 1 110 ? -19.005 -12.929 31.213 1.00 96.44 110 GLU A C 1
ATOM 773 O O . GLU A 1 110 ? -19.857 -12.732 30.346 1.00 96.44 110 GLU A O 1
ATOM 778 N N . LEU A 1 111 ? -17.700 -12.970 30.928 1.00 96.69 111 LEU A N 1
ATOM 779 C CA . LEU A 1 111 ? -17.158 -12.827 29.580 1.00 96.69 111 LEU A CA 1
ATOM 780 C C . LEU A 1 111 ? -15.890 -13.665 29.412 1.00 96.69 111 LEU A C 1
ATOM 782 O O . LEU A 1 111 ? -14.819 -13.314 29.909 1.00 96.69 111 LEU A O 1
ATOM 786 N N . ASP A 1 112 ? -16.019 -14.737 28.636 1.00 92.62 112 ASP A N 1
ATOM 787 C CA . ASP A 1 112 ? -14.940 -15.684 28.360 1.00 92.62 112 ASP A CA 1
ATOM 788 C C . ASP A 1 112 ? -14.896 -16.094 26.885 1.00 92.62 112 ASP A C 1
ATOM 790 O O . ASP A 1 112 ? -15.642 -15.552 26.064 1.00 92.62 112 ASP A O 1
ATOM 794 N N . ALA A 1 113 ? -14.051 -17.069 26.556 1.00 95.38 113 ALA A N 1
ATOM 795 C CA . ALA A 1 113 ? -14.000 -17.737 25.263 1.00 95.38 113 ALA A CA 1
ATOM 796 C C . ALA A 1 113 ? -15.373 -18.191 24.745 1.00 95.38 113 ALA A C 1
ATOM 798 O O . ALA A 1 113 ? -16.191 -18.757 25.475 1.00 95.38 113 ALA A O 1
ATOM 799 N N . GLY A 1 114 ? -15.612 -17.979 23.448 1.00 95.12 114 GLY A N 1
ATOM 800 C CA . GLY A 1 114 ? -16.752 -18.556 22.741 1.00 95.12 114 GLY A CA 1
ATOM 801 C C . GLY A 1 114 ? -18.126 -18.036 23.168 1.00 95.12 114 GLY A C 1
ATOM 802 O O . GLY A 1 114 ? -19.124 -18.639 22.801 1.00 95.12 114 GLY A O 1
ATOM 803 N N . ARG A 1 115 ? -18.229 -16.933 23.907 1.00 96.81 115 ARG A N 1
ATOM 804 C CA . ARG A 1 115 ? -19.503 -16.264 24.209 1.00 96.81 115 ARG A CA 1
ATOM 805 C C . ARG A 1 115 ? -20.003 -15.496 22.988 1.00 96.81 115 ARG A C 1
ATOM 807 O O . ARG A 1 115 ? -19.234 -15.135 22.094 1.00 96.81 115 ARG A O 1
ATOM 814 N N . THR A 1 116 ? -21.302 -15.218 22.951 1.00 97.94 116 THR A N 1
ATOM 815 C CA . THR A 1 116 ? -21.905 -14.385 21.900 1.00 97.94 116 THR A CA 1
ATOM 816 C C . THR A 1 116 ? -22.253 -13.020 22.466 1.00 97.94 116 THR A C 1
ATOM 818 O O . THR A 1 116 ? -23.008 -12.930 23.428 1.00 97.94 116 THR A O 1
ATOM 821 N N . VAL A 1 117 ? -21.738 -11.957 21.856 1.00 98.19 117 VAL A N 1
ATOM 822 C CA . VAL A 1 117 ? -22.055 -10.572 22.219 1.00 98.19 117 VAL A CA 1
ATOM 823 C C . VAL A 1 117 ? -23.004 -10.001 21.184 1.00 98.19 117 VAL A C 1
ATOM 825 O O . VAL A 1 117 ? -22.741 -10.114 19.988 1.00 98.19 117 VAL A O 1
ATOM 828 N N . VAL A 1 118 ? -24.081 -9.369 21.635 1.00 98.12 118 VAL A N 1
ATOM 829 C CA . VAL A 1 118 ? -25.032 -8.627 20.809 1.00 98.12 118 VAL A CA 1
ATOM 830 C C . VAL A 1 118 ? -25.077 -7.188 21.306 1.00 98.12 118 VAL A C 1
ATOM 832 O O . VAL A 1 118 ? -25.515 -6.922 22.422 1.00 98.12 118 VAL A O 1
ATOM 835 N N . LEU A 1 119 ? -24.622 -6.268 20.463 1.00 97.94 119 LEU A N 1
ATOM 836 C CA . LEU A 1 119 ? -24.699 -4.828 20.664 1.00 97.94 119 LEU A CA 1
ATOM 837 C C . LEU A 1 119 ? -25.892 -4.287 19.879 1.00 97.94 119 LEU A C 1
ATOM 839 O O . LEU A 1 119 ? -25.974 -4.470 18.663 1.00 97.94 119 LEU A O 1
ATOM 843 N N . THR A 1 120 ? -26.806 -3.623 20.576 1.00 98.06 120 THR A N 1
ATOM 844 C CA . THR A 1 120 ? -28.002 -3.017 19.985 1.00 98.06 120 THR A CA 1
ATOM 845 C C . THR A 1 120 ? -27.993 -1.520 20.244 1.00 98.06 120 THR A C 1
ATOM 847 O O . THR A 1 120 ? -27.882 -1.095 21.392 1.00 98.06 120 THR A O 1
ATOM 850 N N . ASN A 1 121 ? -28.141 -0.724 19.190 1.00 98.06 121 ASN A N 1
ATOM 851 C CA . ASN A 1 121 ? -28.570 0.659 19.311 1.00 98.06 121 ASN A CA 1
ATOM 852 C C . ASN A 1 121 ? -30.093 0.655 19.458 1.00 98.06 121 ASN A C 1
ATOM 854 O O . ASN A 1 121 ? -30.834 0.385 18.516 1.00 98.06 121 ASN A O 1
ATOM 858 N N . THR A 1 122 ? -30.569 0.894 20.675 1.00 98.06 122 THR A N 1
ATOM 859 C CA . THR A 1 122 ? -31.998 0.809 20.994 1.00 98.06 122 THR A CA 1
ATOM 860 C C . THR A 1 122 ? -32.776 2.037 20.531 1.00 98.06 122 THR A C 1
ATOM 862 O O . THR A 1 122 ? -34.001 2.002 20.549 1.00 98.06 122 THR A O 1
ATOM 865 N N . THR A 1 123 ? -32.091 3.112 20.124 1.00 97.94 123 THR A N 1
ATOM 866 C CA . THR A 1 123 ? -32.735 4.300 19.550 1.00 97.94 123 THR A CA 1
ATOM 867 C C . THR A 1 123 ? -33.180 4.044 18.110 1.00 97.94 123 THR A C 1
ATOM 869 O O . THR A 1 123 ? -34.310 4.373 17.759 1.00 97.94 123 THR A O 1
ATOM 872 N N . ASN A 1 124 ? -32.318 3.451 17.276 1.00 96.00 124 ASN A N 1
ATOM 873 C CA . ASN A 1 124 ? -32.589 3.255 15.842 1.00 96.00 124 ASN A CA 1
ATOM 874 C C . ASN A 1 124 ? -32.832 1.787 15.432 1.00 96.00 124 ASN A C 1
ATOM 876 O O . ASN A 1 124 ? -33.207 1.527 14.291 1.00 96.00 124 ASN A O 1
ATOM 880 N N . GLY A 1 125 ? -32.645 0.830 16.346 1.00 95.94 125 GLY A N 1
ATOM 881 C CA . GLY A 1 125 ? -32.868 -0.599 16.115 1.00 95.94 125 GLY A CA 1
ATOM 882 C C . GLY A 1 125 ? -31.700 -1.346 15.462 1.00 95.94 125 GLY A C 1
ATOM 883 O O . GLY A 1 125 ? -31.794 -2.563 15.287 1.00 95.94 125 GLY A O 1
ATOM 884 N N . GLU A 1 126 ? -30.597 -0.671 15.125 1.00 95.69 126 GLU A N 1
ATOM 885 C CA . GLU A 1 126 ? -29.412 -1.318 14.558 1.00 95.69 126 GLU A CA 1
ATOM 886 C C . GLU A 1 126 ? -28.805 -2.313 15.549 1.00 95.69 126 GLU A C 1
ATOM 888 O O . GLU A 1 126 ? -28.611 -2.027 16.733 1.00 95.69 126 GLU A O 1
ATOM 893 N N . LYS A 1 127 ? -28.461 -3.500 15.048 1.00 95.81 127 LYS A N 1
ATOM 894 C CA . LYS A 1 127 ? -27.892 -4.583 15.850 1.00 95.81 127 LYS A CA 1
ATOM 895 C C . LYS A 1 127 ? -26.666 -5.168 15.171 1.00 95.81 127 LYS A C 1
ATOM 897 O O . LYS A 1 127 ? -26.661 -5.394 13.959 1.00 95.81 127 LYS A O 1
ATOM 902 N N . ARG A 1 128 ? -25.628 -5.432 15.960 1.00 96.12 128 ARG A N 1
ATOM 903 C CA . ARG A 1 128 ? -24.386 -6.091 15.541 1.00 96.12 128 ARG A CA 1
ATOM 904 C C . ARG A 1 128 ? -23.952 -7.087 16.604 1.00 96.12 128 ARG A C 1
ATOM 906 O O . ARG A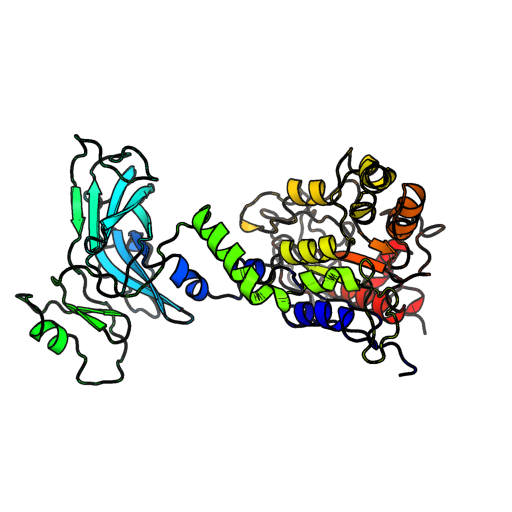 1 128 ? -24.314 -6.968 17.771 1.00 96.12 128 ARG A O 1
ATOM 913 N N . CYS A 1 129 ? -23.201 -8.101 16.206 1.00 96.75 129 CYS A N 1
ATOM 914 C CA . CYS A 1 129 ? -22.834 -9.182 17.102 1.00 96.75 129 CYS A CA 1
ATOM 915 C C . CYS A 1 129 ? -21.500 -9.805 16.711 1.00 96.75 129 CYS A C 1
ATOM 917 O O . CYS A 1 129 ? -21.078 -9.739 15.557 1.00 96.75 129 CYS A O 1
ATOM 919 N N . ALA A 1 130 ? -20.836 -10.414 17.687 1.00 96.31 130 ALA A N 1
ATOM 920 C CA . ALA A 1 130 ? -19.589 -11.137 17.486 1.00 96.31 130 ALA A CA 1
ATOM 921 C C . ALA A 1 130 ? -19.489 -12.320 18.446 1.00 96.31 130 ALA A C 1
ATOM 923 O O . ALA A 1 130 ? -20.142 -12.355 19.493 1.00 96.31 130 ALA A O 1
ATOM 924 N N . ARG A 1 131 ? -18.650 -13.287 18.078 1.00 96.88 131 ARG A N 1
ATOM 925 C CA . ARG A 1 131 ? -18.144 -14.287 19.013 1.00 96.88 131 ARG A CA 1
ATOM 926 C C . ARG A 1 131 ? -16.914 -13.728 19.717 1.00 96.88 131 ARG A C 1
ATOM 928 O O . ARG A 1 131 ? -16.110 -13.047 19.080 1.00 96.88 131 ARG A O 1
ATOM 935 N N . THR A 1 132 ? -16.760 -14.021 20.999 1.00 97.12 132 THR A N 1
ATOM 936 C CA . THR A 1 132 ? -15.527 -13.709 21.722 1.00 97.12 132 THR A CA 1
ATOM 937 C C . THR A 1 132 ? -14.406 -14.686 21.357 1.00 97.12 132 THR A C 1
ATOM 939 O O . THR A 1 132 ? -14.652 -15.869 21.102 1.00 97.12 132 THR A O 1
ATOM 942 N N . ALA A 1 133 ? -13.173 -14.182 21.332 1.00 95.50 133 ALA A N 1
ATOM 943 C CA . ALA A 1 133 ? -11.956 -14.986 21.233 1.00 95.50 133 ALA A CA 1
ATOM 944 C C . ALA A 1 133 ? -11.615 -15.653 22.579 1.00 95.50 133 ALA A C 1
ATOM 946 O O . ALA A 1 133 ? -12.282 -15.393 23.579 1.00 95.50 133 ALA A O 1
ATOM 947 N N . ASP A 1 134 ? -10.561 -16.474 22.606 1.00 90.44 134 ASP A N 1
ATOM 948 C CA . ASP A 1 134 ? -10.189 -17.342 23.737 1.00 90.44 134 ASP A CA 1
ATOM 949 C C . ASP A 1 134 ? -9.959 -16.614 25.075 1.00 90.44 134 ASP A C 1
ATOM 951 O O . ASP A 1 134 ? -10.096 -17.211 26.135 1.00 90.44 134 ASP A O 1
ATOM 955 N N . ASP A 1 135 ? -9.648 -15.319 25.058 1.00 90.19 135 ASP A N 1
ATOM 956 C CA . ASP A 1 135 ? -9.445 -14.491 26.255 1.00 90.19 135 ASP A CA 1
ATOM 957 C C . ASP A 1 135 ? -10.628 -13.545 26.552 1.00 90.19 135 ASP A C 1
ATOM 959 O O . ASP A 1 135 ? -10.526 -12.620 27.365 1.00 90.19 135 ASP A O 1
ATOM 963 N N . GLY A 1 136 ? -11.776 -13.771 25.908 1.00 94.69 136 GLY A N 1
ATOM 964 C CA . GLY A 1 136 ? -12.972 -12.937 26.028 1.00 94.69 136 GLY A CA 1
ATOM 965 C C . GLY A 1 136 ? -12.929 -11.667 25.173 1.00 94.69 136 GLY A C 1
ATOM 966 O O . GLY A 1 136 ? -13.854 -10.855 25.246 1.00 94.69 136 GLY A O 1
ATOM 967 N N . ARG A 1 137 ? -11.892 -11.468 24.341 1.00 97.06 137 ARG A N 1
ATOM 968 C CA . ARG A 1 137 ? -11.829 -10.316 23.431 1.00 97.06 137 ARG A CA 1
ATOM 969 C C . ARG A 1 137 ? -12.968 -10.338 22.429 1.00 97.06 137 ARG A C 1
ATOM 971 O O . ARG A 1 137 ? -13.261 -11.358 21.811 1.00 97.06 137 ARG A O 1
ATOM 978 N N . PHE A 1 138 ? -13.532 -9.166 22.182 1.00 96.62 138 PHE A N 1
ATOM 979 C CA . PHE A 1 138 ? -14.415 -8.933 21.048 1.00 96.62 138 PHE A CA 1
ATOM 980 C C . PHE A 1 138 ? -14.244 -7.513 20.520 1.00 96.62 138 PHE A C 1
ATOM 982 O O . PHE A 1 138 ? -13.693 -6.636 21.189 1.00 96.62 138 PHE A O 1
ATOM 989 N N . ARG A 1 139 ? -14.753 -7.288 19.309 1.00 95.25 139 ARG A N 1
ATOM 990 C CA . ARG A 1 139 ? -14.863 -5.970 18.686 1.00 95.25 139 ARG A CA 1
ATOM 991 C C . ARG A 1 139 ? -16.150 -5.916 17.878 1.00 95.25 139 ARG A C 1
ATOM 993 O O . ARG A 1 139 ? -16.260 -6.603 16.866 1.00 95.25 139 ARG A O 1
ATOM 1000 N N . VAL A 1 140 ? -17.091 -5.082 18.304 1.00 95.69 140 VAL A N 1
ATOM 1001 C CA . VAL A 1 140 ? -18.383 -4.906 17.635 1.00 95.69 140 VAL A CA 1
ATOM 1002 C C . VAL A 1 140 ? -18.580 -3.421 17.323 1.00 95.69 140 VAL A C 1
ATOM 1004 O O . VAL A 1 140 ? -18.686 -2.622 18.254 1.00 95.69 140 VAL A O 1
ATOM 1007 N N . PRO A 1 141 ? -18.581 -3.013 16.042 1.00 94.81 141 PRO A N 1
ATOM 1008 C CA . PRO A 1 141 ? -19.030 -1.680 15.660 1.00 94.81 141 PRO A CA 1
ATOM 1009 C C . PRO A 1 141 ? -20.556 -1.589 15.749 1.00 94.81 141 PRO A C 1
ATOM 1011 O O . PRO A 1 141 ? -21.231 -2.604 15.593 1.00 94.81 141 PRO A O 1
ATOM 1014 N N . VAL A 1 142 ? -21.112 -0.397 15.955 1.00 94.25 142 VAL A N 1
ATOM 1015 C CA . VAL A 1 142 ? -22.556 -0.155 15.802 1.00 94.25 142 VAL A CA 1
ATOM 1016 C C . VAL A 1 142 ? -22.794 1.215 15.170 1.00 94.25 142 VAL A C 1
ATOM 1018 O O . VAL A 1 142 ? -22.183 2.185 15.618 1.00 94.25 142 VAL A O 1
ATOM 1021 N N . PRO A 1 143 ? -23.644 1.327 14.133 1.00 95.62 143 PRO A N 1
ATOM 1022 C CA . PRO A 1 143 ? -24.054 2.627 13.622 1.00 95.62 143 PRO A CA 1
ATOM 1023 C C . PRO A 1 143 ? -24.832 3.386 14.700 1.00 95.62 143 PRO A C 1
ATOM 1025 O O . PRO A 1 143 ? -25.816 2.879 15.252 1.00 95.62 143 PRO A O 1
ATOM 1028 N N . ALA A 1 144 ? -24.388 4.596 15.017 1.00 96.62 144 ALA A N 1
ATOM 1029 C CA . ALA A 1 144 ? -25.022 5.409 16.044 1.00 96.62 144 ALA A CA 1
ATOM 1030 C C . ALA A 1 144 ? -24.766 6.895 15.816 1.00 96.62 144 ALA A C 1
ATOM 1032 O O . ALA A 1 144 ? -23.718 7.283 15.296 1.00 96.62 144 ALA A O 1
ATOM 1033 N N . SER A 1 145 ? -25.707 7.716 16.265 1.00 96.88 145 SER A N 1
ATOM 1034 C CA . SER A 1 145 ? -25.507 9.140 16.512 1.00 96.88 145 SER A CA 1
ATOM 1035 C C . SER A 1 145 ? -25.070 9.363 17.960 1.00 96.88 145 SER A C 1
ATOM 1037 O O . SER A 1 145 ? -25.374 8.569 18.852 1.00 96.88 145 SER A O 1
ATOM 1039 N N . ALA A 1 146 ? -24.353 10.458 18.216 1.00 96.50 146 ALA A N 1
ATOM 1040 C CA . ALA A 1 146 ? -23.958 10.810 19.575 1.00 96.50 146 ALA A CA 1
ATOM 1041 C C . ALA A 1 146 ? -25.202 10.979 20.471 1.00 96.50 146 ALA A C 1
ATOM 1043 O O . ALA A 1 146 ? -26.062 11.810 20.186 1.00 96.50 146 ALA A O 1
ATOM 1044 N N . GLY A 1 147 ? -25.271 10.227 21.570 1.00 96.94 147 GLY A N 1
ATOM 1045 C CA . GLY A 1 147 ? -26.408 10.201 22.496 1.00 96.94 147 GLY A CA 1
ATOM 1046 C C . GLY A 1 147 ? -27.381 9.031 22.304 1.00 96.94 147 GLY A C 1
ATOM 1047 O O . GLY A 1 147 ? -28.220 8.817 23.179 1.00 96.94 147 GLY A O 1
ATOM 1048 N N . ASP A 1 148 ? -27.256 8.241 21.233 1.00 98.38 148 ASP A N 1
ATOM 1049 C CA . ASP A 1 148 ? -28.089 7.049 21.039 1.00 98.38 148 ASP A CA 1
ATOM 1050 C C . ASP A 1 148 ? -27.906 6.045 22.178 1.00 98.38 148 ASP A C 1
ATOM 1052 O O . ASP A 1 148 ? -26.780 5.776 22.598 1.00 98.38 148 ASP A O 1
ATOM 1056 N N . ARG A 1 149 ? -29.005 5.461 22.667 1.00 98.31 149 ARG A N 1
ATOM 1057 C CA . ARG A 1 149 ? -28.992 4.467 23.747 1.00 98.31 149 ARG A CA 1
ATOM 1058 C C . ARG A 1 149 ? -28.455 3.138 23.226 1.00 98.31 149 ARG A C 1
ATOM 1060 O O . ARG A 1 149 ? -28.896 2.652 22.184 1.00 98.31 149 ARG A O 1
ATOM 1067 N N . LEU A 1 150 ? -27.526 2.543 23.970 1.00 98.44 150 LEU A N 1
ATOM 1068 C CA . LEU A 1 150 ? -26.873 1.288 23.608 1.00 98.44 150 LEU A CA 1
ATOM 1069 C C . LEU A 1 150 ? -27.117 0.205 24.665 1.00 98.44 150 LEU A C 1
ATOM 1071 O O . LEU A 1 150 ? -27.147 0.475 25.864 1.00 98.44 150 LEU A O 1
ATOM 1075 N N . ASP A 1 151 ? -27.235 -1.035 24.202 1.00 98.25 151 ASP A N 1
ATOM 1076 C CA . ASP A 1 151 ? -27.391 -2.231 25.027 1.00 98.25 151 ASP A CA 1
ATOM 1077 C C . ASP A 1 151 ? -26.405 -3.307 24.567 1.00 98.25 151 ASP A C 1
ATOM 1079 O O . ASP A 1 151 ? -26.436 -3.735 23.409 1.00 98.25 151 ASP A O 1
ATOM 1083 N N . VAL A 1 152 ? -25.517 -3.731 25.468 1.00 98.38 152 VAL A N 1
ATOM 1084 C CA . VAL A 1 152 ? -24.561 -4.818 25.231 1.00 98.38 152 VAL A CA 1
ATOM 1085 C C . VAL A 1 152 ? -25.032 -6.041 26.004 1.00 98.38 152 VAL A C 1
ATOM 1087 O O . VAL A 1 152 ? -24.865 -6.117 27.221 1.00 98.38 152 VAL A O 1
ATOM 1090 N N . GLN A 1 153 ? -25.581 -7.027 25.303 1.00 98.06 153 GLN A N 1
ATOM 1091 C CA . GLN A 1 153 ? -25.977 -8.303 25.890 1.00 98.06 153 GLN A CA 1
ATOM 1092 C C . GLN A 1 153 ? -24.973 -9.394 25.523 1.00 98.06 153 GLN A C 1
ATOM 1094 O O . GLN A 1 153 ? -24.708 -9.650 24.349 1.00 98.06 153 GLN A O 1
ATOM 1099 N N . ILE A 1 154 ? -24.456 -10.077 26.536 1.00 98.25 154 ILE A N 1
ATOM 1100 C CA . ILE A 1 154 ? -23.599 -11.252 26.410 1.00 98.25 154 ILE A CA 1
ATOM 1101 C C . ILE A 1 154 ? -24.457 -12.485 26.674 1.00 98.25 154 ILE A C 1
ATOM 1103 O O . ILE A 1 154 ? -25.263 -12.502 27.603 1.00 98.25 154 ILE A O 1
ATOM 1107 N N . TYR A 1 155 ? -24.314 -13.504 25.838 1.00 97.81 155 TYR A N 1
ATOM 1108 C CA . TYR A 1 155 ? -25.007 -14.780 25.964 1.00 97.81 155 TYR A CA 1
ATOM 1109 C C . TYR A 1 155 ? -24.022 -15.874 26.341 1.00 97.81 155 TYR A C 1
ATOM 1111 O O . TYR A 1 155 ? -22.913 -15.951 25.798 1.00 97.81 155 TYR A O 1
ATOM 1119 N N . ASP A 1 156 ? -24.479 -16.771 27.209 1.00 95.06 156 ASP A N 1
ATOM 1120 C CA . ASP A 1 156 ? -23.672 -17.819 27.832 1.00 95.06 156 ASP A CA 1
ATOM 1121 C C . ASP A 1 156 ? -23.496 -19.051 26.943 1.00 95.06 156 ASP A C 1
ATOM 1123 O O . ASP A 1 156 ? -23.558 -20.196 27.384 1.00 95.06 156 ASP A O 1
ATOM 1127 N N . ARG A 1 157 ? -23.290 -18.809 25.647 1.00 93.69 157 ARG A N 1
ATOM 1128 C CA . ARG A 1 157 ? -22.975 -19.828 24.649 1.00 93.69 157 ARG A CA 1
ATOM 1129 C C . ARG A 1 157 ? -22.341 -19.225 23.403 1.00 93.69 157 ARG A C 1
ATOM 1131 O O . ARG A 1 157 ? -22.573 -18.060 23.053 1.00 93.69 157 ARG A O 1
ATOM 1138 N N . ALA A 1 158 ? -21.648 -20.086 22.671 1.00 94.44 158 ALA A N 1
ATOM 1139 C CA . ALA A 1 158 ? -21.303 -19.822 21.285 1.00 94.44 158 ALA A CA 1
ATOM 1140 C C . ALA A 1 158 ? -22.562 -19.832 20.421 1.00 94.44 158 ALA A C 1
ATOM 1142 O O . ALA A 1 158 ? -23.514 -20.574 20.689 1.00 94.44 158 ALA A O 1
ATOM 1143 N N . ASP A 1 159 ? -22.543 -19.007 19.377 1.00 95.19 159 ASP A N 1
ATOM 1144 C CA . ASP A 1 159 ? -23.553 -18.998 18.320 1.00 95.19 159 ASP A CA 1
ATOM 1145 C C . ASP A 1 159 ? -24.982 -18.879 18.842 1.00 95.19 159 ASP A C 1
ATOM 1147 O O . ASP A 1 159 ? -25.909 -19.520 18.345 1.00 95.19 159 ASP A O 1
ATOM 1151 N N . ALA A 1 160 ? -25.169 -18.011 19.839 1.00 97.00 160 ALA A N 1
ATOM 1152 C CA . ALA A 1 160 ? -26.487 -17.665 20.362 1.00 97.00 160 ALA A CA 1
ATOM 1153 C C . ALA A 1 160 ? -27.379 -16.977 19.310 1.00 97.00 160 ALA A C 1
ATOM 1155 O O . ALA A 1 160 ? -28.566 -16.767 19.547 1.00 97.00 160 ALA A O 1
ATOM 1156 N N . VAL A 1 161 ? -26.812 -16.630 18.151 1.00 96.81 161 VAL A N 1
ATOM 1157 C CA . VAL A 1 161 ? -27.502 -16.054 17.000 1.00 96.81 161 VAL A CA 1
ATOM 1158 C C . VAL A 1 161 ? -27.608 -17.055 15.846 1.00 96.81 161 VAL A C 1
ATOM 1160 O O . VAL A 1 161 ? -26.784 -17.958 15.695 1.00 96.81 161 VAL A O 1
ATOM 1163 N N . VAL A 1 162 ? -28.625 -16.889 15.001 1.00 95.75 162 VAL A N 1
ATOM 1164 C CA . VAL A 1 162 ? -28.812 -17.668 13.766 1.00 95.75 162 VAL A CA 1
ATOM 1165 C C . VAL A 1 162 ? -27.666 -17.401 12.787 1.00 95.75 162 VAL A C 1
ATOM 1167 O O . VAL A 1 162 ? -27.148 -18.325 12.165 1.00 95.75 162 VAL A O 1
ATOM 1170 N N . SER A 1 163 ? -27.249 -16.138 12.676 1.00 95.25 163 SER A N 1
ATOM 1171 C CA . SER A 1 163 ? -26.139 -15.689 11.837 1.00 95.25 163 SER A CA 1
ATOM 1172 C C . SER A 1 163 ? -25.535 -14.400 12.389 1.00 95.25 163 SER A C 1
ATOM 1174 O O . SER A 1 163 ? -26.267 -13.512 12.826 1.00 95.25 163 SER A O 1
ATOM 1176 N N . TYR A 1 164 ? -24.212 -14.251 12.285 1.00 93.00 164 TYR A N 1
ATOM 1177 C CA . TYR A 1 164 ? -23.510 -13.017 12.657 1.00 93.00 164 TYR A CA 1
ATOM 1178 C C . TYR A 1 164 ? -23.762 -11.840 11.702 1.00 93.00 164 TYR A C 1
ATOM 1180 O O . TYR A 1 164 ? -23.410 -10.711 12.026 1.00 93.00 164 TYR A O 1
ATOM 1188 N N . LYS A 1 165 ? -24.397 -12.076 10.545 1.00 89.38 165 LYS A N 1
ATOM 1189 C CA . LYS A 1 165 ? -24.836 -10.999 9.643 1.00 89.38 165 LYS A CA 1
ATOM 1190 C C . LYS A 1 165 ? -26.114 -10.312 10.139 1.00 89.38 165 LYS A C 1
ATOM 1192 O O . LYS A 1 165 ? -26.220 -9.099 10.030 1.00 89.38 165 LYS A O 1
ATOM 1197 N N . GLY A 1 166 ? -27.083 -11.089 10.634 1.00 90.50 166 GLY A N 1
ATOM 1198 C CA . GLY A 1 166 ? -28.395 -10.582 11.068 1.00 90.50 166 GLY A CA 1
ATOM 1199 C C . GLY A 1 166 ? -28.531 -10.407 12.581 1.00 90.50 166 GLY A C 1
ATOM 1200 O O . GLY A 1 166 ? -29.345 -9.616 13.042 1.00 90.50 166 GLY A O 1
ATOM 1201 N N . CYS A 1 167 ? -27.726 -11.127 13.368 1.00 95.38 167 CYS A N 1
ATOM 1202 C CA . CYS A 1 167 ? -27.741 -11.079 14.832 1.00 95.38 167 CYS A CA 1
ATOM 1203 C C . CYS A 1 167 ? -29.103 -11.411 15.467 1.00 95.38 167 CYS A C 1
ATOM 1205 O O . CYS A 1 167 ? -29.410 -10.984 16.582 1.00 95.38 167 CYS A O 1
ATOM 1207 N N . GLU A 1 168 ? -29.916 -12.193 14.759 1.00 95.94 168 GLU A N 1
ATOM 1208 C CA . GLU A 1 168 ? -31.168 -12.747 15.261 1.00 95.94 168 GLU A CA 1
ATOM 1209 C C . GLU A 1 168 ? -30.872 -13.837 16.284 1.00 95.94 168 GLU A C 1
ATOM 1211 O O . GLU A 1 168 ? -30.082 -14.740 16.014 1.00 95.94 168 GLU A O 1
ATOM 1216 N N . LEU A 1 169 ? -31.486 -13.747 17.461 1.00 95.94 169 LEU A N 1
ATOM 1217 C CA . LEU A 1 169 ? -31.250 -14.682 18.555 1.00 95.94 169 LEU A CA 1
ATOM 1218 C C . LEU A 1 169 ? -31.921 -16.024 18.299 1.00 95.94 169 LEU A C 1
ATOM 1220 O O . LEU A 1 169 ? -33.026 -16.095 17.762 1.00 95.94 169 LEU A O 1
ATOM 1224 N N . ARG A 1 170 ? -31.274 -17.090 18.760 1.00 95.31 170 ARG A N 1
ATOM 1225 C CA . ARG A 1 170 ? -31.909 -18.400 18.878 1.00 95.31 170 ARG A CA 1
ATOM 1226 C C . ARG A 1 170 ? -32.874 -18.394 20.073 1.00 95.31 170 ARG A C 1
ATOM 1228 O O . ARG A 1 170 ? -32.541 -17.791 21.094 1.00 95.31 170 ARG A O 1
ATOM 1235 N N . PRO A 1 171 ? -34.038 -19.064 19.984 1.00 89.88 171 PRO A N 1
ATOM 1236 C CA . PRO A 1 171 ? -35.054 -19.043 21.044 1.00 89.88 171 PRO A CA 1
ATOM 1237 C C . PRO A 1 171 ? -34.568 -19.509 22.427 1.00 89.88 171 PRO A C 1
ATOM 1239 O O . PRO A 1 171 ? -35.113 -19.092 23.441 1.00 89.88 171 PRO A O 1
ATOM 1242 N N . ASP A 1 172 ? -33.549 -20.364 22.469 1.00 87.69 172 ASP A N 1
ATOM 1243 C CA . ASP A 1 172 ? -32.975 -21.003 23.657 1.00 87.69 172 ASP A CA 1
ATOM 1244 C C . ASP A 1 172 ? -31.631 -20.383 24.085 1.00 87.69 172 ASP A C 1
ATOM 1246 O O . ASP A 1 172 ? -30.852 -21.006 24.807 1.00 87.69 172 ASP A O 1
ATOM 1250 N N . ALA A 1 173 ? -31.301 -19.182 23.604 1.00 92.06 173 ALA A N 1
ATOM 1251 C CA . ALA A 1 173 ? -30.059 -18.508 23.960 1.00 92.06 173 ALA A CA 1
ATOM 1252 C C . ALA A 1 173 ? -30.069 -18.082 25.446 1.00 92.06 173 ALA A C 1
ATOM 1254 O O . ALA A 1 173 ? -30.828 -17.178 25.798 1.00 92.06 173 ALA A O 1
ATOM 1255 N N . PRO A 1 174 ? -29.227 -18.672 26.323 1.00 92.44 174 PRO A N 1
ATOM 1256 C CA . PRO A 1 174 ? -29.188 -18.312 27.732 1.00 92.44 174 PRO A CA 1
ATOM 1257 C C . PRO A 1 174 ? -28.609 -16.895 27.874 1.00 92.44 174 PRO A C 1
ATOM 1259 O O . PRO A 1 174 ? -27.460 -16.667 27.469 1.00 92.44 174 PRO A O 1
ATOM 1262 N N . PRO A 1 175 ? -29.384 -15.923 28.391 1.00 95.00 175 PRO A N 1
ATOM 1263 C CA . PRO A 1 175 ? -28.872 -14.582 28.608 1.00 95.00 175 PRO A CA 1
ATOM 1264 C C . PRO A 1 175 ? -27.864 -14.614 29.755 1.00 95.00 175 PRO A C 1
ATOM 1266 O O . PRO A 1 175 ? -28.156 -15.128 30.832 1.00 95.00 175 PRO A O 1
ATOM 1269 N N . GLY A 1 176 ? -26.690 -14.048 29.509 1.00 96.12 176 GLY A N 1
ATOM 1270 C CA . GLY A 1 176 ? -25.678 -13.799 30.523 1.00 96.12 176 GLY A CA 1
ATOM 1271 C C . GLY A 1 176 ? -25.654 -12.319 30.895 1.00 96.12 176 GLY A C 1
ATOM 1272 O O . GLY A 1 176 ? -26.687 -11.660 31.069 1.00 96.12 176 GLY A O 1
ATOM 1273 N N . ARG A 1 177 ? -24.446 -11.766 30.981 1.00 97.44 177 ARG A N 1
ATOM 1274 C CA . ARG A 1 177 ? -24.209 -10.388 31.413 1.00 97.44 177 ARG A CA 1
ATOM 1275 C C . ARG A 1 177 ? -24.781 -9.343 30.444 1.00 97.44 177 ARG A C 1
ATOM 1277 O O . ARG A 1 177 ? -24.554 -9.417 29.241 1.00 97.44 177 ARG A O 1
ATOM 1284 N N . ARG A 1 178 ? -25.463 -8.318 30.973 1.00 98.06 178 ARG A N 1
ATOM 1285 C CA . ARG A 1 178 ? -26.042 -7.207 30.191 1.00 98.06 178 ARG A CA 1
ATOM 1286 C C . ARG A 1 178 ? -25.572 -5.839 30.671 1.00 98.06 178 ARG A C 1
ATOM 1288 O O . ARG A 1 178 ? -25.831 -5.512 31.824 1.00 98.06 178 ARG A O 1
ATOM 1295 N N . ILE A 1 179 ? -24.949 -5.036 29.812 1.00 98.50 179 ILE A N 1
ATOM 1296 C CA . ILE A 1 179 ? -24.437 -3.691 30.123 1.00 98.50 179 ILE A CA 1
ATOM 1297 C C . ILE A 1 179 ? -25.336 -2.653 29.445 1.00 98.50 179 ILE A C 1
ATOM 1299 O O . ILE A 1 179 ? -25.414 -2.592 28.218 1.00 98.50 179 ILE A O 1
ATOM 1303 N N . ARG A 1 180 ? -26.002 -1.827 30.255 1.00 98.06 180 ARG A N 1
ATOM 1304 C CA . ARG A 1 180 ? -26.936 -0.775 29.803 1.00 98.06 180 ARG A CA 1
ATOM 1305 C C . ARG A 1 180 ? -26.682 0.587 30.451 1.00 98.06 180 ARG A C 1
ATOM 1307 O O . ARG A 1 180 ? -27.463 1.514 30.265 1.00 98.06 180 ARG A O 1
ATOM 1314 N N . THR A 1 181 ? -25.615 0.696 31.233 1.00 98.25 181 THR A N 1
ATOM 1315 C CA . THR A 1 181 ? -25.199 1.902 31.956 1.00 98.25 181 THR A CA 1
ATOM 1316 C C . THR A 1 181 ? -23.693 2.083 31.831 1.00 98.25 181 THR A C 1
ATOM 1318 O O . THR A 1 181 ? -22.978 1.117 31.563 1.00 98.25 181 THR A O 1
ATOM 1321 N N . PHE A 1 182 ? -23.196 3.296 32.059 1.00 98.19 182 PHE A N 1
ATOM 1322 C CA . PHE A 1 182 ? -21.780 3.487 32.373 1.00 98.19 182 PHE A CA 1
ATOM 1323 C C . PHE A 1 182 ? -21.518 2.935 33.773 1.00 98.19 182 PHE A C 1
ATOM 1325 O O . PHE A 1 182 ? -22.146 3.374 34.728 1.00 98.19 182 PHE A O 1
ATOM 1332 N N . GLU A 1 183 ? -20.634 1.956 33.920 1.00 98.19 183 GLU A N 1
ATOM 1333 C CA . GLU A 1 183 ? -20.362 1.296 35.206 1.00 98.19 183 GLU A CA 1
ATOM 1334 C C . GLU A 1 183 ? -18.988 1.667 35.777 1.00 98.19 183 GLU A C 1
ATOM 1336 O O . GLU A 1 183 ? -18.716 1.379 36.939 1.00 98.19 183 GLU A O 1
ATOM 1341 N N . GLN A 1 184 ? -18.130 2.314 34.983 1.00 97.75 184 GLN A N 1
ATOM 1342 C CA . GLN A 1 184 ? -16.785 2.727 35.378 1.00 97.75 184 GLN A CA 1
ATOM 1343 C C . GLN A 1 184 ? -16.579 4.226 35.174 1.00 97.75 184 GLN A C 1
ATOM 1345 O O . GLN A 1 184 ? -16.919 4.783 34.131 1.00 97.75 184 GLN A O 1
ATOM 1350 N N . ALA A 1 185 ? -15.988 4.880 36.176 1.00 96.62 185 ALA A N 1
ATOM 1351 C CA . ALA A 1 185 ? -15.524 6.254 36.048 1.00 96.62 185 ALA A CA 1
ATOM 1352 C C . ALA A 1 185 ? -14.202 6.293 35.270 1.00 96.62 185 ALA A C 1
ATOM 1354 O O . ALA A 1 185 ? -13.394 5.364 35.343 1.00 96.62 185 ALA A O 1
ATOM 1355 N N . ALA A 1 186 ? -13.915 7.400 34.589 1.00 94.44 186 ALA A N 1
ATOM 1356 C CA . ALA A 1 186 ? -12.619 7.607 33.961 1.00 94.44 186 ALA A CA 1
ATOM 1357 C C . ALA A 1 186 ? -11.504 7.510 35.016 1.00 94.44 186 ALA A C 1
ATOM 1359 O O . ALA A 1 186 ? -11.641 8.026 36.127 1.00 94.44 186 ALA A O 1
ATOM 1360 N N . THR A 1 187 ? -10.387 6.852 34.695 1.00 92.25 187 THR A N 1
ATOM 1361 C CA . THR A 1 187 ? -9.202 6.876 35.573 1.00 92.25 187 THR A CA 1
ATOM 1362 C C . THR A 1 187 ? -8.582 8.269 35.628 1.00 92.25 187 THR A C 1
ATOM 1364 O O . THR A 1 187 ? -8.002 8.650 36.639 1.00 92.25 187 THR A O 1
ATOM 1367 N N . ARG A 1 188 ? -8.758 9.047 34.554 1.00 88.56 188 ARG A N 1
ATOM 1368 C CA . ARG A 1 188 ? -8.334 10.437 34.444 1.00 88.56 188 ARG A CA 1
ATOM 1369 C C . ARG A 1 188 ? -9.301 11.224 33.571 1.00 88.56 188 ARG A C 1
ATOM 1371 O O . ARG A 1 188 ? -9.643 10.781 32.471 1.00 88.56 188 ARG A O 1
ATOM 1378 N N . VAL A 1 189 ? -9.675 12.405 34.051 1.00 89.31 189 VAL A N 1
ATOM 1379 C CA . VAL A 1 189 ? -10.468 13.371 33.292 1.00 89.31 189 VAL A CA 1
ATOM 1380 C C . VAL A 1 189 ? -9.553 14.315 32.509 1.00 89.31 189 VAL A C 1
ATOM 1382 O O . VAL A 1 189 ? -8.493 14.719 32.993 1.00 89.31 189 VAL A O 1
ATOM 1385 N N . SER A 1 190 ? -9.928 14.618 31.272 1.00 88.19 190 SER A N 1
ATOM 1386 C CA . SER A 1 190 ? -9.277 15.632 30.445 1.00 88.19 190 SER A CA 1
ATOM 1387 C C . SER A 1 190 ? -9.824 17.019 30.800 1.00 88.19 190 SER A C 1
ATOM 1389 O O . SER A 1 190 ? -11.017 17.129 31.095 1.00 88.19 190 SER A O 1
ATOM 1391 N N . PRO A 1 191 ? -9.000 18.080 30.733 1.00 87.81 191 PRO A N 1
ATOM 1392 C CA . PRO A 1 191 ? -9.486 19.448 30.876 1.00 87.81 191 PRO A CA 1
ATOM 1393 C C . PRO A 1 191 ? -10.577 19.766 29.851 1.00 87.81 191 PRO A C 1
ATOM 1395 O O . PRO A 1 191 ? -10.508 19.319 28.703 1.00 87.81 191 PRO A O 1
ATOM 1398 N N . VAL A 1 192 ? -11.550 20.567 30.269 1.00 90.62 192 VAL A N 1
ATOM 1399 C CA . VAL A 1 192 ? -12.604 21.120 29.416 1.00 90.62 192 VAL A CA 1
ATOM 1400 C C . VAL A 1 192 ? -12.489 22.643 29.404 1.00 90.62 192 VAL A C 1
ATOM 1402 O O . VAL A 1 192 ? -11.948 23.227 30.339 1.00 90.62 192 VAL A O 1
ATOM 1405 N N . ALA A 1 193 ? -12.947 23.286 28.329 1.00 90.12 193 ALA A N 1
ATOM 1406 C CA . ALA A 1 193 ? -12.806 24.735 28.171 1.00 90.12 193 ALA A CA 1
ATOM 1407 C C . ALA A 1 193 ? -13.779 25.540 29.052 1.00 90.12 193 ALA A C 1
ATOM 1409 O O . ALA A 1 193 ? -13.455 26.656 29.449 1.00 90.12 193 ALA A O 1
ATOM 1410 N N . ASP A 1 194 ? -14.958 24.987 29.343 1.00 91.81 194 ASP A N 1
ATOM 1411 C CA . ASP A 1 194 ? -15.950 25.595 30.230 1.00 91.81 194 ASP A CA 1
ATOM 1412 C C . ASP A 1 194 ? -15.864 24.949 31.617 1.00 91.81 194 ASP A C 1
ATOM 1414 O O . ASP A 1 194 ? -16.198 23.778 31.790 1.00 91.81 194 ASP A O 1
ATOM 1418 N N . GLU A 1 195 ? -15.431 25.724 32.611 1.00 87.38 195 GLU A N 1
ATOM 1419 C CA . GLU A 1 195 ? -15.265 25.281 34.001 1.00 87.38 195 GLU A CA 1
ATOM 1420 C C . GLU A 1 195 ? -16.577 24.823 34.657 1.00 87.38 195 GLU A C 1
ATOM 1422 O O . GLU A 1 195 ? -16.544 24.138 35.678 1.00 87.38 195 GLU A O 1
ATOM 1427 N N . LYS A 1 196 ? -17.737 25.167 34.082 1.00 91.38 196 LYS A N 1
ATOM 1428 C CA . LYS A 1 196 ? -19.049 24.709 34.565 1.00 91.38 196 LYS A CA 1
ATOM 1429 C C . LYS A 1 196 ? -19.390 23.298 34.104 1.00 91.38 196 LYS A C 1
ATOM 1431 O O . LYS A 1 196 ? -20.280 22.667 34.670 1.00 91.38 196 LYS A O 1
ATOM 1436 N N . VAL A 1 197 ? -18.710 22.800 33.076 1.00 92.88 197 VAL A N 1
ATOM 1437 C CA . VAL A 1 197 ? -18.929 21.459 32.545 1.00 92.88 197 VAL A CA 1
ATOM 1438 C C . VAL A 1 197 ? -18.104 20.481 33.374 1.00 92.88 197 VAL A C 1
ATOM 1440 O O . VAL A 1 197 ? -16.958 20.173 33.067 1.00 92.88 197 VAL A O 1
ATOM 1443 N N . THR A 1 198 ? -18.677 20.013 34.478 1.00 93.81 198 THR A N 1
ATOM 1444 C CA . THR A 1 198 ? -18.004 19.113 35.422 1.00 93.81 198 THR A CA 1
ATOM 1445 C C . THR A 1 198 ? -18.740 17.784 35.549 1.00 93.81 198 THR A C 1
ATOM 1447 O O . THR A 1 198 ? -19.899 17.646 35.153 1.00 93.81 198 THR A O 1
ATOM 1450 N N . CYS A 1 199 ? -18.064 16.788 36.127 1.00 94.75 199 CYS A N 1
ATOM 1451 C CA . CYS A 1 199 ? -18.724 15.539 36.495 1.00 94.75 199 CYS A CA 1
ATOM 1452 C C . CYS A 1 199 ? -19.843 15.770 37.523 1.00 94.75 199 CYS A C 1
ATOM 1454 O O . CYS A 1 199 ? -20.908 15.181 37.379 1.00 94.75 199 CYS A O 1
ATOM 1456 N N . ASP A 1 200 ? -19.639 16.663 38.496 1.00 94.56 200 ASP A N 1
ATOM 1457 C CA . ASP A 1 200 ? -20.649 16.968 39.516 1.00 94.56 200 ASP A CA 1
ATOM 1458 C C . ASP A 1 200 ? -21.894 17.609 38.896 1.00 94.56 200 ASP A C 1
ATOM 1460 O O . ASP A 1 200 ? -23.003 17.157 39.157 1.00 94.56 200 ASP A O 1
ATOM 1464 N N . ALA A 1 201 ? -21.722 18.569 37.982 1.00 94.25 201 ALA A N 1
ATOM 1465 C CA . ALA A 1 201 ? -22.841 19.172 37.259 1.00 94.25 201 ALA A CA 1
ATOM 1466 C C . ALA A 1 201 ? -23.591 18.143 36.392 1.00 94.25 201 ALA A C 1
ATOM 1468 O O . ALA A 1 201 ? -24.819 18.154 36.321 1.00 94.25 201 ALA A O 1
ATOM 1469 N N . ALA A 1 202 ? -22.865 17.226 35.741 1.00 94.69 202 ALA A N 1
ATOM 1470 C CA . ALA A 1 202 ? -23.479 16.145 34.971 1.00 94.69 202 ALA A CA 1
ATOM 1471 C C . ALA A 1 202 ? -24.227 15.143 35.864 1.00 94.69 202 ALA A C 1
ATOM 1473 O O . ALA A 1 202 ? -25.273 14.636 35.462 1.00 94.69 202 ALA A O 1
ATOM 1474 N N . PHE A 1 203 ? -23.705 14.859 37.060 1.00 96.12 203 PHE A N 1
ATOM 1475 C CA . PHE A 1 203 ? -24.355 14.022 38.063 1.00 96.12 203 PHE A CA 1
ATOM 1476 C C . PHE A 1 203 ? -25.641 14.673 38.586 1.00 96.12 203 PHE A C 1
ATOM 1478 O O . PHE A 1 203 ? -26.683 14.023 38.557 1.00 96.12 203 PHE A O 1
ATOM 1485 N N . GLU A 1 204 ? -25.600 15.950 38.974 1.00 95.00 204 GLU A N 1
ATOM 1486 C CA . GLU A 1 204 ? -26.767 16.713 39.452 1.00 95.00 204 GLU A CA 1
ATOM 1487 C C . GLU A 1 204 ? -27.892 16.794 38.411 1.00 95.00 204 GLU A C 1
ATOM 1489 O O . GLU A 1 204 ? -29.070 16.827 38.761 1.00 95.00 204 GLU A O 1
ATOM 1494 N N . ALA A 1 205 ? -27.536 16.807 37.125 1.00 93.06 205 ALA A N 1
ATOM 1495 C CA . ALA A 1 205 ? -28.486 16.796 36.016 1.00 93.06 205 ALA A CA 1
ATOM 1496 C C . ALA A 1 205 ? -28.993 15.388 35.639 1.00 93.06 205 ALA A C 1
ATOM 1498 O O . ALA A 1 205 ? -29.768 15.256 34.689 1.00 93.06 205 ALA A O 1
ATOM 1499 N N . SER A 1 206 ? -28.535 14.334 36.321 1.00 92.31 206 SER A N 1
ATOM 1500 C CA . SER A 1 206 ? -28.869 12.940 36.017 1.00 92.31 206 SER A CA 1
ATOM 1501 C C . SER A 1 206 ? -29.797 12.318 37.061 1.00 92.31 206 SER A C 1
ATOM 1503 O O . SER A 1 206 ? -29.789 12.707 38.221 1.00 92.31 206 SER A O 1
ATOM 1505 N N . ASP A 1 207 ? -30.537 11.279 36.667 1.00 91.44 207 ASP A N 1
ATOM 1506 C CA . ASP A 1 207 ? -31.388 10.490 37.574 1.00 91.44 207 ASP A CA 1
ATOM 1507 C C . ASP A 1 207 ? -30.594 9.406 38.343 1.00 91.44 207 ASP A C 1
ATOM 1509 O O . ASP A 1 207 ? -31.100 8.311 38.591 1.00 91.44 207 ASP A O 1
ATOM 1513 N N . VAL A 1 208 ? -29.309 9.641 38.630 1.00 93.00 208 VAL A N 1
ATOM 1514 C CA . VAL A 1 208 ? -28.442 8.670 39.317 1.00 93.00 208 VAL A CA 1
ATOM 1515 C C . VAL A 1 208 ? -28.429 8.959 40.816 1.00 93.00 208 VAL A C 1
ATOM 1517 O O . VAL A 1 208 ? -28.194 10.088 41.228 1.00 93.00 208 VAL A O 1
ATOM 1520 N N . ASP A 1 209 ? -28.618 7.924 41.636 1.00 90.50 209 ASP A N 1
ATOM 1521 C CA . ASP A 1 209 ? -28.770 8.075 43.092 1.00 90.50 209 ASP A CA 1
ATOM 1522 C C . ASP A 1 209 ? -27.471 8.458 43.832 1.00 90.50 209 ASP A C 1
ATOM 1524 O O . ASP A 1 209 ? -27.516 9.079 44.893 1.00 90.50 209 ASP A O 1
ATOM 1528 N N . GLU A 1 210 ? -26.302 8.075 43.304 1.00 92.50 210 GLU A N 1
ATOM 1529 C CA . GLU A 1 210 ? -25.002 8.263 43.964 1.00 92.50 210 GLU A CA 1
ATOM 1530 C C . GLU A 1 210 ? -23.924 8.757 42.991 1.00 92.50 210 GLU A C 1
ATOM 1532 O O . GLU A 1 210 ? -23.718 8.180 41.917 1.00 92.50 210 GLU A O 1
ATOM 1537 N N . ASN A 1 211 ? -23.172 9.786 43.402 1.00 92.62 211 ASN A N 1
ATOM 1538 C CA . ASN A 1 211 ? -22.030 10.284 42.642 1.00 92.62 211 ASN A CA 1
ATOM 1539 C C . ASN A 1 211 ? -20.828 9.344 42.802 1.00 92.62 211 ASN A C 1
ATOM 1541 O O . ASN A 1 211 ? -20.013 9.481 43.714 1.00 92.62 211 ASN A O 1
ATOM 1545 N N . ARG A 1 212 ? -20.703 8.393 41.876 1.00 95.19 212 ARG A N 1
ATOM 1546 C CA . ARG A 1 212 ? -19.562 7.464 41.785 1.00 95.19 212 ARG A CA 1
ATOM 1547 C C . ARG A 1 212 ? -18.517 7.915 40.757 1.00 95.19 212 ARG A C 1
ATOM 1549 O O . ARG A 1 212 ? -17.721 7.109 40.272 1.00 95.19 212 ARG A O 1
ATOM 1556 N N . GLY A 1 213 ? -18.522 9.203 40.414 1.00 95.81 213 GLY A N 1
ATOM 1557 C CA . GLY A 1 213 ? -17.720 9.783 39.345 1.00 95.81 213 GLY A CA 1
ATOM 1558 C C . GLY A 1 213 ? -18.318 9.556 37.955 1.00 95.81 213 GLY A C 1
ATOM 1559 O O . GLY A 1 213 ? -19.432 9.053 37.798 1.00 95.81 213 GLY A O 1
ATOM 1560 N N . CYS A 1 214 ? -17.556 9.929 36.925 1.00 97.38 214 CYS A N 1
ATOM 1561 C CA . CYS A 1 214 ? -18.020 9.922 35.540 1.00 97.38 214 CYS A CA 1
ATOM 1562 C C . CYS A 1 214 ? -16.996 9.295 34.599 1.00 97.38 214 CYS A C 1
ATOM 1564 O O . CYS A 1 214 ? -15.788 9.496 34.752 1.00 97.38 214 CYS A O 1
ATOM 1566 N N . ALA A 1 215 ? -17.474 8.600 33.570 1.00 97.25 215 ALA A N 1
ATOM 1567 C CA . ALA A 1 215 ? -16.718 8.458 32.332 1.00 97.25 215 ALA A CA 1
ATOM 1568 C C . ALA A 1 215 ? -16.696 9.807 31.589 1.00 97.25 215 ALA A C 1
ATOM 1570 O O . ALA A 1 215 ? -17.537 10.673 31.833 1.00 97.25 215 ALA A O 1
ATOM 1571 N N . GLN A 1 216 ? -15.743 10.003 30.677 1.00 96.00 216 GLN A N 1
ATOM 1572 C CA . GLN A 1 216 ? -15.633 11.253 29.923 1.00 96.00 216 GLN A CA 1
ATOM 1573 C C . GLN A 1 216 ? -15.204 11.007 28.480 1.00 96.00 216 GLN A C 1
ATOM 1575 O O . GLN A 1 216 ? -14.290 10.221 28.209 1.00 96.00 216 GLN A O 1
ATOM 1580 N N . TYR A 1 217 ? -15.818 11.758 27.572 1.00 95.19 217 TYR A N 1
ATOM 1581 C CA . TYR A 1 217 ? -15.355 11.940 26.205 1.00 95.19 217 TYR A CA 1
ATOM 1582 C C . TYR A 1 217 ? -15.434 13.419 25.841 1.00 95.19 217 TYR A C 1
ATOM 1584 O O . TYR A 1 217 ? -16.520 13.994 25.841 1.00 95.19 217 TYR A O 1
ATOM 1592 N N . ARG A 1 218 ? -14.281 14.025 25.532 1.00 92.25 218 ARG A N 1
ATOM 1593 C CA . ARG A 1 218 ? -14.150 15.472 25.302 1.00 92.25 218 ARG A CA 1
ATOM 1594 C C . ARG A 1 218 ? -14.775 16.276 26.451 1.00 92.25 218 ARG A C 1
ATOM 1596 O O . ARG A 1 218 ? -14.391 16.086 27.601 1.00 92.25 218 ARG A O 1
ATOM 1603 N N . ASP A 1 219 ? -15.723 17.146 26.148 1.00 93.12 219 ASP A N 1
ATOM 1604 C CA . ASP A 1 219 ? -16.468 17.980 27.084 1.00 93.12 219 ASP A CA 1
ATOM 1605 C C . ASP A 1 219 ? -17.689 17.277 27.696 1.00 93.12 219 ASP A C 1
ATOM 1607 O O . ASP A 1 219 ? -18.366 17.852 28.536 1.00 93.12 219 ASP A O 1
ATOM 1611 N N . ARG A 1 220 ? -17.982 16.022 27.338 1.00 95.25 220 ARG A N 1
ATOM 1612 C CA . ARG A 1 220 ? -19.130 15.291 27.890 1.00 95.25 220 ARG A CA 1
ATOM 1613 C C . ARG A 1 220 ? -18.719 14.356 29.017 1.00 95.25 220 ARG A C 1
ATOM 1615 O O . ARG A 1 220 ? -17.864 13.485 28.838 1.00 95.25 220 ARG A O 1
ATOM 1622 N N . PHE A 1 221 ? -19.402 14.499 30.149 1.00 97.12 221 PHE A N 1
ATOM 1623 C CA . PHE A 1 221 ? -19.310 13.606 31.299 1.00 97.12 221 PHE A CA 1
ATOM 1624 C C . PHE A 1 221 ? -20.525 12.679 31.352 1.00 97.12 221 PHE A C 1
ATOM 1626 O O . PHE A 1 221 ? -21.659 13.110 31.154 1.00 97.12 221 PHE A O 1
ATOM 1633 N N . PHE A 1 222 ? -20.276 11.402 31.628 1.00 97.50 222 PHE A N 1
ATOM 1634 C CA . PHE A 1 222 ? -21.296 10.365 31.749 1.00 97.50 222 PHE A CA 1
ATOM 1635 C C . PHE A 1 222 ? -21.249 9.792 33.172 1.00 97.50 222 PHE A C 1
ATOM 1637 O O . PHE A 1 222 ? -20.337 9.008 33.466 1.00 97.50 222 PHE A O 1
ATOM 1644 N N . PRO A 1 223 ? -22.173 10.185 34.070 1.00 98.06 223 PRO A N 1
ATOM 1645 C CA . PRO A 1 223 ? -22.189 9.701 35.449 1.00 98.06 223 PRO A CA 1
ATOM 1646 C C . PRO A 1 223 ? -22.279 8.175 35.529 1.00 98.06 223 PRO A C 1
ATOM 1648 O O . PRO A 1 223 ? -23.010 7.541 34.762 1.00 98.06 223 PRO A O 1
ATOM 1651 N N . VAL A 1 224 ? -21.552 7.564 36.461 1.00 97.94 224 VAL A N 1
ATOM 1652 C CA . VAL A 1 224 ? -21.583 6.111 36.666 1.00 97.94 224 VAL A CA 1
ATOM 1653 C C . VAL A 1 224 ? -22.948 5.676 37.208 1.00 97.94 224 VAL A C 1
ATOM 1655 O O . VAL A 1 224 ? -23.341 6.026 38.314 1.00 97.94 224 VAL A O 1
ATOM 1658 N N . GLY A 1 225 ? -23.657 4.848 36.447 1.00 97.50 225 GLY A N 1
ATOM 1659 C CA . GLY A 1 225 ? -25.049 4.449 36.667 1.00 97.50 225 GLY A CA 1
ATOM 1660 C C . GLY A 1 225 ? -26.013 5.076 35.660 1.00 97.50 225 GLY A C 1
ATOM 1661 O O . GLY A 1 225 ? -27.103 4.545 35.461 1.00 97.50 225 GLY A O 1
ATOM 1662 N N . SER A 1 226 ? -25.603 6.143 34.965 1.00 98.00 226 SER A N 1
ATOM 1663 C CA . SER A 1 226 ? -26.407 6.731 33.890 1.00 98.00 226 SER A CA 1
ATOM 1664 C C . SER A 1 226 ? -26.500 5.774 32.694 1.00 98.00 226 SER A C 1
ATOM 1666 O O . SER A 1 226 ? -25.603 4.939 32.502 1.00 98.00 226 SER A O 1
ATOM 1668 N N . PRO A 1 227 ? -27.565 5.846 31.872 1.00 97.81 227 PRO A N 1
ATOM 1669 C CA . PRO A 1 227 ? -27.754 4.856 30.825 1.00 97.81 227 PRO A CA 1
ATOM 1670 C C . PRO A 1 227 ? -26.694 4.983 29.729 1.00 97.81 227 PRO A C 1
ATOM 1672 O O . PRO A 1 227 ? -26.280 6.082 29.355 1.00 97.81 227 PRO A O 1
ATOM 1675 N N . LEU A 1 228 ? -26.275 3.836 29.202 1.00 98.38 228 LEU A N 1
ATOM 1676 C CA . LEU A 1 228 ? -25.204 3.728 28.226 1.00 98.38 228 LEU A CA 1
ATOM 1677 C C . LEU A 1 228 ? -25.635 4.387 26.917 1.00 98.38 228 LEU A C 1
ATOM 1679 O O . LEU A 1 228 ? -26.662 4.029 26.336 1.00 98.38 228 LEU A O 1
ATOM 1683 N N . VAL A 1 229 ? -24.841 5.350 26.459 1.00 98.19 229 VAL A N 1
ATOM 1684 C CA . VAL A 1 229 ? -25.074 6.054 25.198 1.00 98.19 229 VAL A CA 1
ATOM 1685 C C . VAL A 1 229 ? -23.819 6.086 24.346 1.00 98.19 229 VAL A C 1
ATOM 1687 O O . VAL A 1 229 ? -22.704 6.056 24.869 1.00 98.19 229 VAL A O 1
ATOM 1690 N N . ALA A 1 230 ? -24.000 6.172 23.031 1.00 97.69 230 ALA A N 1
ATOM 1691 C CA . ALA A 1 230 ? -22.913 6.397 22.096 1.00 97.69 230 ALA A CA 1
ATOM 1692 C C . ALA A 1 230 ? -22.269 7.773 22.371 1.00 97.69 230 ALA A C 1
ATOM 1694 O O . ALA A 1 230 ? -22.944 8.799 22.258 1.00 97.69 230 ALA A O 1
ATOM 1695 N N . PRO A 1 231 ? -20.974 7.844 22.722 1.00 96.19 231 PRO A N 1
ATOM 1696 C CA . PRO A 1 231 ? -20.313 9.118 23.025 1.00 96.19 231 PRO A CA 1
ATOM 1697 C C . PRO A 1 231 ? -20.048 9.963 21.768 1.00 96.19 231 PRO A C 1
ATOM 1699 O O . PRO A 1 231 ? -19.892 11.178 21.870 1.00 96.19 231 PRO A O 1
ATOM 1702 N N . GLN A 1 232 ? -20.018 9.334 20.590 1.00 94.75 232 GLN A N 1
ATOM 1703 C CA . GLN A 1 232 ? -19.838 9.986 19.298 1.00 94.75 232 GLN A CA 1
ATOM 1704 C C . GLN A 1 232 ? -20.710 9.335 18.226 1.00 94.75 232 GLN A C 1
ATOM 1706 O O . GLN A 1 232 ? -21.161 8.200 18.388 1.00 94.75 232 GLN A O 1
ATOM 1711 N N . GLU A 1 233 ? -20.867 10.035 17.109 1.00 94.81 233 GLU A N 1
ATOM 1712 C CA . GLU A 1 233 ? -21.457 9.480 15.897 1.00 94.81 233 GLU A CA 1
ATOM 1713 C C . GLU A 1 233 ? -20.460 8.644 15.082 1.00 94.81 233 GLU A C 1
ATOM 1715 O O . GLU A 1 233 ? -19.242 8.847 15.143 1.00 94.81 233 GLU A O 1
ATOM 1720 N N . GLY A 1 234 ? -20.986 7.726 14.275 1.00 93.69 234 GLY A N 1
ATOM 1721 C CA . GLY A 1 234 ? -20.214 7.042 13.248 1.00 93.69 234 GLY A CA 1
ATOM 1722 C C . GLY A 1 234 ? -20.999 5.952 12.524 1.00 93.69 234 GLY A C 1
ATOM 1723 O O . GLY A 1 234 ? -22.091 5.550 12.935 1.00 93.69 234 GLY A O 1
ATOM 1724 N N . LEU A 1 235 ? -20.444 5.494 11.400 1.00 93.88 235 LEU A N 1
ATOM 1725 C CA . LEU A 1 235 ? -21.141 4.587 10.480 1.00 93.88 235 LEU A CA 1
ATOM 1726 C C . LEU A 1 235 ? -21.147 3.128 10.952 1.00 93.88 235 LEU A C 1
ATOM 1728 O O . LEU A 1 235 ? -21.885 2.318 10.394 1.00 93.88 235 LEU A O 1
ATOM 1732 N N . GLY A 1 236 ? -20.318 2.773 11.938 1.00 92.81 236 GLY A N 1
ATOM 1733 C CA . GLY A 1 236 ? -20.265 1.423 12.496 1.00 92.81 236 GLY A CA 1
ATOM 1734 C C . GLY A 1 236 ? -20.065 0.310 11.458 1.00 92.81 236 GLY A C 1
ATOM 1735 O O . GLY A 1 236 ? -20.608 -0.787 11.622 1.00 92.81 236 GLY A O 1
ATOM 1736 N N . LEU A 1 237 ? -19.324 0.567 10.374 1.00 92.56 237 LEU A N 1
ATOM 1737 C CA . LEU A 1 237 ? -19.083 -0.438 9.341 1.00 92.56 237 LEU A CA 1
ATOM 1738 C C . LEU A 1 237 ? -18.064 -1.480 9.813 1.00 92.56 237 LEU A C 1
ATOM 1740 O O . LEU A 1 237 ? -17.089 -1.179 10.504 1.00 92.56 237 LEU A O 1
ATOM 1744 N N . HIS A 1 238 ? -18.256 -2.730 9.393 1.00 88.56 238 HIS A N 1
ATOM 1745 C CA . HIS A 1 238 ? -17.273 -3.781 9.633 1.00 88.56 238 HIS A CA 1
ATOM 1746 C C . HIS A 1 238 ? -16.044 -3.590 8.745 1.00 88.56 238 HIS A C 1
ATOM 1748 O O . HIS A 1 238 ? -16.160 -3.297 7.550 1.00 88.56 238 HIS A O 1
ATOM 1754 N N . ARG A 1 239 ? -14.857 -3.851 9.308 1.00 84.75 239 ARG A N 1
ATOM 1755 C CA . ARG A 1 239 ? -13.635 -3.990 8.507 1.00 84.75 239 ARG A CA 1
ATOM 1756 C C . ARG A 1 239 ? -13.819 -5.096 7.467 1.00 84.75 239 ARG A C 1
ATOM 1758 O O . ARG A 1 239 ? -14.476 -6.094 7.741 1.00 84.75 239 ARG A O 1
ATOM 1765 N N . GLN A 1 240 ? -13.229 -4.900 6.287 1.00 83.62 240 GLN A N 1
ATOM 1766 C CA . GLN A 1 240 ? -13.256 -5.866 5.178 1.00 83.62 240 GLN A CA 1
ATOM 1767 C C . GLN A 1 240 ? -14.674 -6.259 4.703 1.00 83.62 240 GLN A C 1
ATOM 1769 O O . GLN A 1 240 ? -14.854 -7.282 4.045 1.00 83.62 240 GLN A O 1
ATOM 1774 N N . SER A 1 241 ? -15.686 -5.434 4.980 1.00 87.38 241 SER A N 1
ATOM 1775 C CA . SER A 1 241 ? -17.059 -5.664 4.519 1.00 87.38 241 SER A CA 1
ATOM 1776 C C . SER A 1 241 ? -17.300 -5.135 3.096 1.00 87.38 241 SER A C 1
ATOM 1778 O O . SER A 1 241 ? -16.592 -4.225 2.645 1.00 87.38 241 SER A O 1
ATOM 1780 N N . PRO A 1 242 ? -18.275 -5.692 2.351 1.00 90.69 242 PRO A N 1
ATOM 1781 C CA . PRO A 1 242 ? -18.734 -5.108 1.091 1.00 90.69 242 PRO A CA 1
ATOM 1782 C C . PRO A 1 242 ? -19.184 -3.649 1.236 1.00 90.69 242 PRO A C 1
ATOM 1784 O O . PRO A 1 242 ? -18.889 -2.833 0.367 1.00 90.69 242 PRO A O 1
ATOM 1787 N N . GLU A 1 243 ? -19.847 -3.304 2.338 1.00 89.25 243 GLU A N 1
ATOM 1788 C CA . GLU A 1 243 ? -20.367 -1.964 2.612 1.00 89.25 243 GLU A CA 1
ATOM 1789 C C . GLU A 1 243 ? -19.232 -0.950 2.788 1.00 89.25 243 GLU A C 1
ATOM 1791 O O . GLU A 1 243 ? -19.261 0.117 2.177 1.00 89.25 243 GLU A O 1
ATOM 1796 N N . MET A 1 244 ? -18.190 -1.303 3.551 1.00 88.94 244 MET A N 1
ATOM 1797 C CA . MET A 1 244 ? -17.000 -0.459 3.714 1.00 88.94 244 MET A CA 1
ATOM 1798 C C . MET A 1 244 ? -16.253 -0.275 2.391 1.00 88.94 244 MET A C 1
ATOM 1800 O O . MET A 1 244 ? -15.870 0.843 2.056 1.00 88.94 244 MET A O 1
ATOM 1804 N N . ARG A 1 245 ? -16.085 -1.352 1.610 1.00 89.00 245 ARG A N 1
ATOM 1805 C CA . ARG A 1 245 ? -15.469 -1.268 0.276 1.00 89.00 245 ARG A CA 1
ATOM 1806 C C . ARG A 1 245 ? -16.267 -0.351 -0.645 1.00 89.00 245 ARG A C 1
ATOM 1808 O O . ARG A 1 245 ? -15.682 0.522 -1.274 1.00 89.00 245 ARG A O 1
ATOM 1815 N N . ARG A 1 246 ? -17.596 -0.493 -0.670 1.00 90.25 246 ARG A N 1
ATOM 1816 C CA . ARG A 1 246 ? -18.485 0.372 -1.454 1.00 90.25 246 ARG A CA 1
ATOM 1817 C C . ARG A 1 246 ? -18.350 1.835 -1.043 1.00 90.25 246 ARG A C 1
ATOM 1819 O O . ARG A 1 246 ? -18.262 2.684 -1.922 1.00 90.25 246 ARG A O 1
ATOM 1826 N N . LEU A 1 247 ? -18.330 2.126 0.259 1.00 90.06 247 LEU A N 1
ATOM 1827 C CA . LEU A 1 247 ? -18.152 3.490 0.752 1.00 90.06 247 LEU A CA 1
ATOM 1828 C C .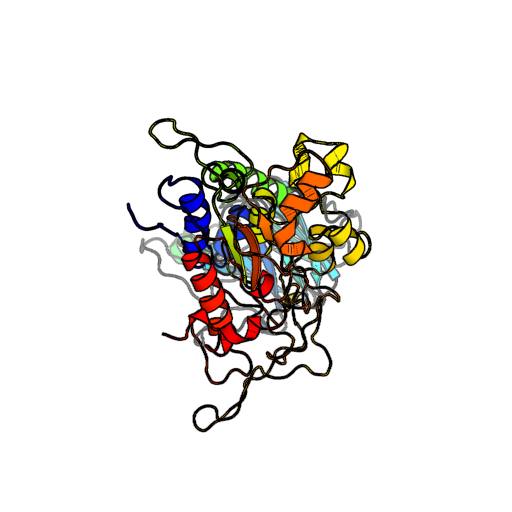 LEU A 1 247 ? -16.836 4.085 0.250 1.00 90.06 247 LEU A C 1
ATOM 1830 O O . LEU A 1 247 ? -16.855 5.156 -0.341 1.00 90.06 247 LEU A O 1
ATOM 1834 N N . PHE A 1 248 ? -15.719 3.378 0.416 1.00 87.50 248 PHE A N 1
ATOM 1835 C CA . PHE A 1 248 ? -14.421 3.864 -0.048 1.00 87.50 248 PHE A CA 1
ATOM 1836 C C . PHE A 1 248 ? -14.366 4.066 -1.560 1.00 87.50 248 PHE A C 1
ATOM 1838 O O . PHE A 1 248 ? -13.859 5.085 -2.014 1.00 87.50 248 PHE A O 1
ATOM 1845 N N . THR A 1 249 ? -14.950 3.168 -2.354 1.00 84.62 249 THR A N 1
ATOM 1846 C CA . THR A 1 249 ? -15.044 3.371 -3.807 1.00 84.62 249 THR A CA 1
ATOM 1847 C C . THR A 1 249 ? -15.881 4.605 -4.164 1.00 84.62 249 THR A C 1
ATOM 1849 O O . THR A 1 249 ? -15.522 5.338 -5.080 1.00 84.62 249 THR A O 1
ATOM 1852 N N . LEU A 1 250 ? -16.968 4.882 -3.437 1.00 87.50 250 LEU A N 1
ATOM 1853 C CA . LEU A 1 250 ? -17.751 6.107 -3.637 1.00 87.50 250 LEU A CA 1
ATOM 1854 C C . LEU A 1 250 ? -16.974 7.359 -3.214 1.00 87.50 250 LEU A C 1
ATOM 1856 O O . LEU A 1 250 ? -17.033 8.371 -3.903 1.00 87.50 250 LEU A O 1
ATOM 1860 N N . THR A 1 251 ? -16.224 7.302 -2.113 1.00 84.88 251 THR A N 1
ATOM 1861 C CA . THR A 1 251 ? -15.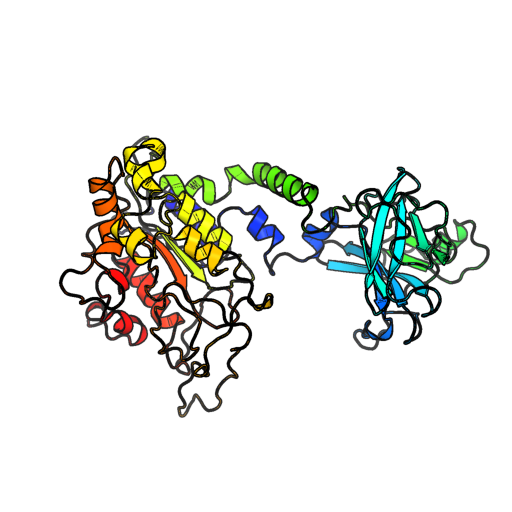372 8.413 -1.665 1.00 84.88 251 THR A CA 1
ATOM 1862 C C . THR A 1 251 ? -14.243 8.693 -2.655 1.00 84.88 251 THR A C 1
ATOM 1864 O O . THR A 1 251 ? -13.945 9.857 -2.908 1.00 84.88 251 THR A O 1
ATOM 1867 N N . GLN A 1 252 ? -13.677 7.659 -3.283 1.00 87.31 252 GLN A N 1
ATOM 1868 C CA . GLN A 1 252 ? -12.689 7.820 -4.349 1.00 87.31 252 GLN A CA 1
ATOM 1869 C C . GLN A 1 252 ? -13.233 8.678 -5.496 1.00 87.31 252 GLN A C 1
ATOM 1871 O O . GLN A 1 252 ? -12.507 9.531 -5.992 1.00 87.31 252 GLN A O 1
ATOM 1876 N N . ALA A 1 253 ? -14.515 8.538 -5.854 1.00 85.31 253 ALA A N 1
ATOM 1877 C CA . ALA A 1 253 ? -15.136 9.362 -6.892 1.00 85.31 253 ALA A CA 1
ATOM 1878 C C . ALA A 1 253 ? -15.105 10.871 -6.568 1.00 85.31 253 ALA A C 1
ATOM 1880 O O . ALA A 1 253 ? -15.068 11.692 -7.479 1.00 85.31 253 ALA A O 1
ATOM 1881 N N . ALA A 1 254 ? -15.088 11.252 -5.285 1.00 83.00 254 ALA A N 1
ATOM 1882 C CA . ALA A 1 254 ? -14.997 12.654 -4.872 1.00 83.00 254 ALA A CA 1
ATOM 1883 C C . ALA A 1 254 ? -13.582 13.241 -5.034 1.00 83.00 254 ALA A C 1
ATOM 1885 O O . ALA A 1 254 ? -13.445 14.450 -5.205 1.00 83.00 254 ALA A O 1
ATOM 1886 N N . LEU A 1 255 ? -12.544 12.401 -4.978 1.00 81.31 255 LEU A N 1
ATOM 1887 C CA . LEU A 1 255 ? -11.139 12.793 -5.156 1.00 81.31 255 LEU A CA 1
ATOM 1888 C C . LEU A 1 255 ? -10.621 12.518 -6.575 1.00 81.31 255 LEU A C 1
ATOM 1890 O O . LEU A 1 255 ? -9.507 12.915 -6.908 1.00 81.31 255 LEU A O 1
ATOM 1894 N N . ASP A 1 256 ? -11.427 11.849 -7.401 1.00 84.12 256 ASP A N 1
ATOM 1895 C CA . ASP A 1 256 ? -11.020 11.255 -8.672 1.00 84.12 256 ASP A CA 1
ATOM 1896 C C . ASP A 1 256 ? -10.364 12.271 -9.612 1.00 84.12 256 ASP A C 1
ATOM 1898 O O . ASP A 1 256 ? -9.285 12.027 -10.140 1.00 84.12 256 ASP A O 1
ATOM 1902 N N . THR A 1 257 ? -10.922 13.477 -9.741 1.00 84.62 257 THR A N 1
ATOM 1903 C CA . THR A 1 257 ? -10.373 14.508 -10.642 1.00 84.62 257 THR A CA 1
ATOM 1904 C C . THR A 1 257 ? -8.939 14.934 -10.313 1.00 84.62 257 THR A C 1
ATOM 1906 O O . THR A 1 257 ? -8.243 15.427 -11.200 1.00 84.62 257 THR A O 1
ATOM 1909 N N . ALA A 1 258 ? -8.491 14.746 -9.070 1.00 86.81 258 ALA A N 1
ATOM 1910 C CA . ALA A 1 258 ? -7.135 15.046 -8.617 1.00 86.81 258 ALA A CA 1
ATOM 1911 C C . ALA A 1 258 ? -6.275 13.786 -8.400 1.00 86.81 258 ALA A C 1
ATOM 1913 O O . ALA A 1 258 ? -5.119 13.901 -7.995 1.00 86.81 258 ALA A O 1
ATOM 1914 N N . ASP A 1 259 ? -6.812 12.590 -8.651 1.00 93.94 259 ASP A N 1
ATOM 1915 C CA . ASP A 1 259 ? -6.084 11.342 -8.453 1.00 93.94 259 ASP A CA 1
ATOM 1916 C C . ASP A 1 259 ? -5.018 11.145 -9.545 1.00 93.94 259 ASP A C 1
ATOM 1918 O O . ASP A 1 259 ? -5.358 11.189 -10.735 1.00 93.94 259 ASP A O 1
ATOM 1922 N N . PRO A 1 260 ? -3.747 10.868 -9.189 1.00 95.44 260 PRO A N 1
ATOM 1923 C CA . PRO A 1 260 ? -2.688 10.616 -10.163 1.00 95.44 260 PRO A CA 1
ATOM 1924 C C . PRO A 1 260 ? -3.033 9.565 -11.219 1.00 95.44 260 PRO A C 1
ATOM 1926 O O . PRO A 1 260 ? -2.597 9.686 -12.365 1.00 95.44 260 PRO A O 1
ATOM 1929 N N . ILE A 1 261 ? -3.843 8.557 -10.876 1.00 95.31 261 ILE A N 1
ATOM 1930 C CA . ILE A 1 261 ? -4.206 7.480 -11.804 1.00 95.31 261 ILE A CA 1
ATOM 1931 C C . ILE A 1 261 ? -4.918 8.000 -13.059 1.00 95.31 261 ILE A C 1
ATOM 1933 O O . ILE A 1 261 ? -4.730 7.450 -14.144 1.00 95.31 261 ILE A O 1
ATOM 1937 N N . ASN A 1 262 ? -5.670 9.098 -12.945 1.00 94.56 262 ASN A N 1
ATOM 1938 C CA . ASN A 1 262 ? -6.384 9.702 -14.071 1.00 94.56 262 ASN A CA 1
ATOM 1939 C C . ASN A 1 262 ? -5.461 10.452 -15.031 1.00 94.56 262 ASN A C 1
ATOM 1941 O O . ASN A 1 262 ? -5.824 10.694 -16.185 1.00 94.56 262 ASN A O 1
ATOM 1945 N N . PHE A 1 263 ? -4.247 10.771 -14.583 1.00 95.44 263 PHE A N 1
ATOM 1946 C CA . PHE A 1 263 ? -3.227 11.422 -15.391 1.00 95.44 263 PHE A CA 1
ATOM 1947 C C . PHE A 1 263 ? -2.298 10.423 -16.092 1.00 95.44 263 PHE A C 1
ATOM 1949 O O . PHE A 1 263 ? -1.711 10.753 -17.124 1.00 95.44 263 PHE A O 1
ATOM 1956 N N . ALA A 1 264 ? -2.215 9.189 -15.585 1.00 97.06 264 ALA A N 1
ATOM 1957 C CA . ALA A 1 264 ? -1.333 8.139 -16.090 1.00 97.06 264 ALA A CA 1
ATOM 1958 C C . ALA A 1 264 ? -1.457 7.889 -17.612 1.00 97.06 264 ALA A C 1
ATOM 1960 O O . ALA A 1 264 ? -0.425 7.819 -18.286 1.00 97.06 264 ALA A O 1
ATOM 1961 N N . PRO A 1 265 ? -2.664 7.838 -18.222 1.00 95.69 265 PRO A N 1
ATOM 1962 C CA . PRO A 1 265 ? -2.774 7.614 -19.663 1.00 95.69 265 PRO A CA 1
ATOM 1963 C C . PRO A 1 265 ? -2.183 8.741 -20.525 1.00 95.69 265 PRO A C 1
ATOM 1965 O O . PRO A 1 265 ? -1.813 8.483 -21.668 1.00 95.69 265 PRO A O 1
ATOM 1968 N N . TYR A 1 266 ? -2.063 9.976 -20.021 1.00 95.50 266 TYR A N 1
ATOM 1969 C CA . TYR A 1 266 ? -1.548 11.120 -20.794 1.00 95.50 266 TYR A CA 1
ATOM 1970 C C . TYR A 1 266 ? -0.021 11.131 -20.955 1.00 95.50 266 TYR A C 1
ATOM 1972 O O . TYR A 1 266 ? 0.524 12.014 -21.624 1.00 95.50 266 TYR A O 1
ATOM 1980 N N . TYR A 1 267 ? 0.688 10.160 -20.371 1.00 95.94 267 TYR A N 1
ATOM 1981 C CA . TYR A 1 267 ? 2.107 9.962 -20.666 1.00 95.94 267 TYR A CA 1
ATOM 1982 C C . TYR A 1 267 ? 2.336 9.411 -22.079 1.00 95.94 267 TYR A C 1
ATOM 1984 O O . TYR A 1 267 ? 3.329 9.776 -22.702 1.00 95.94 267 TYR A O 1
ATOM 1992 N N . ALA A 1 268 ? 1.426 8.582 -22.608 1.00 94.38 268 ALA A N 1
ATOM 1993 C CA . ALA A 1 268 ? 1.587 7.991 -23.946 1.00 94.38 268 ALA A CA 1
ATOM 1994 C C . ALA A 1 268 ? 0.308 7.432 -24.591 1.00 94.38 268 ALA A C 1
ATOM 1996 O O . ALA A 1 268 ? 0.232 7.310 -25.811 1.00 94.38 268 ALA A O 1
ATOM 1997 N N . LEU A 1 269 ? -0.685 7.031 -23.795 1.00 94.19 269 LEU A N 1
ATOM 1998 C CA . LEU A 1 269 ? -1.827 6.248 -24.274 1.00 94.19 269 LEU A CA 1
ATOM 1999 C C . LEU A 1 269 ? -2.985 7.112 -24.773 1.00 94.19 269 LEU A C 1
ATOM 2001 O O . LEU A 1 269 ? -3.721 6.691 -25.671 1.00 94.19 269 LEU A O 1
ATOM 2005 N N . ARG A 1 270 ? -3.159 8.298 -24.180 1.00 92.75 270 ARG A N 1
ATOM 2006 C CA . ARG A 1 270 ? -4.174 9.288 -24.547 1.00 92.75 270 ARG A CA 1
ATOM 2007 C C . ARG A 1 270 ? -3.521 10.577 -25.036 1.00 92.75 270 ARG A C 1
ATOM 2009 O O . ARG A 1 270 ? -2.533 11.012 -24.446 1.00 92.75 270 ARG A O 1
ATOM 2016 N N . PRO A 1 271 ? -4.097 11.221 -26.064 1.00 89.81 271 PRO A N 1
ATOM 2017 C CA . PRO A 1 271 ? -3.625 12.519 -26.509 1.00 89.81 271 PRO A CA 1
ATOM 2018 C C . PRO A 1 271 ? -3.878 13.579 -25.432 1.00 89.81 271 PRO A C 1
ATOM 2020 O O . PRO A 1 271 ? -4.900 13.561 -24.746 1.00 89.81 271 PRO A O 1
ATOM 2023 N N . ALA A 1 272 ? -2.959 14.530 -25.334 1.00 90.69 272 ALA A N 1
ATOM 2024 C CA . ALA A 1 272 ? -3.106 15.763 -24.574 1.00 90.69 272 ALA A CA 1
ATOM 2025 C C . ALA A 1 272 ? -2.595 16.929 -25.424 1.00 90.69 272 ALA A C 1
ATOM 2027 O O . ALA A 1 272 ? -1.861 16.719 -26.391 1.00 90.69 272 ALA A O 1
ATOM 2028 N N . THR A 1 273 ? -2.969 18.153 -25.066 1.00 92.75 273 THR A N 1
ATOM 2029 C CA . THR A 1 273 ? -2.471 19.365 -25.722 1.00 92.75 273 THR A CA 1
ATOM 2030 C C . THR A 1 273 ? -1.849 20.311 -24.711 1.00 92.75 273 THR A C 1
ATOM 2032 O O . THR A 1 273 ? -2.287 20.376 -23.563 1.00 92.75 273 THR A O 1
ATOM 2035 N N . ASP A 1 274 ? -0.852 21.076 -25.143 1.00 90.06 274 ASP A N 1
ATOM 2036 C CA . ASP A 1 274 ? -0.329 22.198 -24.372 1.00 90.06 274 ASP A CA 1
ATOM 2037 C C . ASP A 1 274 ? -1.372 23.342 -24.267 1.00 90.06 274 ASP A C 1
ATOM 2039 O O . ASP A 1 274 ? -2.410 23.315 -24.942 1.00 90.06 274 ASP A O 1
ATOM 2043 N N . PRO A 1 275 ? -1.121 24.392 -23.459 1.00 90.38 275 PRO A N 1
ATOM 2044 C CA . PRO A 1 275 ? -2.022 25.546 -23.354 1.00 90.38 275 PRO A CA 1
ATOM 2045 C C . PRO A 1 275 ? -2.250 26.326 -24.662 1.00 90.38 275 PRO A C 1
ATOM 2047 O O . PRO A 1 275 ? -3.106 27.207 -24.705 1.00 90.38 275 PRO A O 1
ATOM 2050 N N . ARG A 1 276 ? -1.479 26.048 -25.720 1.00 92.50 276 ARG A N 1
ATOM 2051 C CA . ARG A 1 276 ? -1.607 26.641 -27.061 1.00 92.50 276 ARG A CA 1
ATOM 2052 C C . ARG A 1 276 ? -2.341 25.710 -28.035 1.00 92.50 276 ARG A C 1
ATOM 2054 O O . ARG A 1 276 ? -2.463 26.051 -29.210 1.00 92.50 276 ARG A O 1
ATOM 2061 N N . GLY A 1 277 ? -2.816 24.553 -27.570 1.00 92.12 277 GLY A N 1
ATOM 2062 C CA . GLY A 1 277 ? -3.506 23.548 -28.376 1.00 92.12 277 GLY A CA 1
ATOM 2063 C C . GLY A 1 277 ? -2.581 22.639 -29.191 1.00 92.12 277 GLY A C 1
ATOM 2064 O O . GLY A 1 277 ? -3.076 21.889 -30.030 1.00 92.12 277 GLY A O 1
ATOM 2065 N N . GLN A 1 278 ? -1.262 22.683 -28.982 1.00 92.25 278 GLN A N 1
ATOM 2066 C CA . GLN A 1 278 ? -0.325 21.796 -29.677 1.00 92.25 278 GLN A CA 1
ATOM 2067 C C . GLN A 1 278 ? -0.334 20.403 -29.041 1.00 92.25 278 GLN A C 1
ATOM 2069 O O . GLN A 1 278 ? -0.293 20.315 -27.813 1.00 92.25 278 GLN A O 1
ATOM 2074 N N . PRO A 1 279 ? -0.359 19.312 -29.829 1.00 90.75 279 PRO A N 1
ATOM 2075 C CA . PRO A 1 279 ? -0.288 17.960 -29.288 1.00 90.75 279 PRO A CA 1
ATOM 2076 C C . PRO A 1 279 ? 0.968 17.749 -28.437 1.00 90.75 279 PRO A C 1
ATOM 2078 O O . PRO A 1 279 ? 2.082 18.056 -28.865 1.00 90.75 279 PRO A O 1
ATOM 2081 N N . LEU A 1 280 ? 0.790 17.185 -27.245 1.00 89.50 280 LEU A N 1
ATOM 2082 C CA . LEU A 1 280 ? 1.892 16.694 -26.428 1.00 89.50 280 LEU A CA 1
ATOM 2083 C C . LEU A 1 280 ? 2.339 15.335 -26.963 1.00 89.50 280 LEU A C 1
ATOM 2085 O O . LEU A 1 280 ? 1.523 14.433 -27.154 1.00 89.50 280 LEU A O 1
ATOM 2089 N N . GLY A 1 281 ? 3.641 15.201 -27.207 1.00 87.31 281 GLY A N 1
ATOM 2090 C CA . GLY A 1 281 ? 4.242 13.917 -27.546 1.00 87.31 281 GLY A CA 1
ATOM 2091 C C . GLY A 1 281 ? 4.327 12.978 -26.334 1.00 87.31 281 GLY A C 1
ATOM 2092 O O . GLY A 1 281 ? 4.129 13.415 -25.195 1.00 87.31 281 GLY A O 1
ATOM 2093 N N . PRO A 1 282 ? 4.663 11.698 -26.564 1.00 91.31 282 PRO A N 1
ATOM 2094 C CA . PRO A 1 282 ? 4.925 10.749 -25.492 1.00 91.31 282 PRO A CA 1
ATOM 2095 C C . PRO A 1 282 ? 6.031 11.228 -24.550 1.00 91.31 282 PRO A C 1
ATOM 2097 O O . PRO A 1 282 ? 7.038 11.795 -24.984 1.00 91.31 282 PRO A O 1
ATOM 2100 N N . ARG A 1 283 ? 5.851 10.978 -23.255 1.00 93.12 283 ARG A N 1
ATOM 2101 C CA . ARG A 1 283 ? 6.770 11.374 -22.182 1.00 93.12 283 ARG A CA 1
ATOM 2102 C C . ARG A 1 283 ? 7.157 10.170 -21.349 1.00 93.12 283 ARG A C 1
ATOM 2104 O O . ARG A 1 283 ? 6.379 9.232 -21.194 1.00 93.12 283 ARG A O 1
ATOM 2111 N N . ALA A 1 284 ? 8.364 10.221 -20.804 1.00 96.94 284 ALA A N 1
ATOM 2112 C CA . ALA A 1 284 ? 8.867 9.134 -19.991 1.00 96.94 284 ALA A CA 1
ATOM 2113 C C . ALA A 1 284 ? 8.300 9.197 -18.570 1.00 96.94 284 ALA A C 1
ATOM 2115 O O . ALA A 1 284 ? 8.246 10.277 -17.971 1.00 96.94 284 ALA A O 1
ATOM 2116 N N . VAL A 1 285 ? 7.956 8.038 -18.011 1.00 98.00 285 VAL A N 1
ATOM 2117 C CA . VAL A 1 285 ? 7.657 7.892 -16.585 1.00 98.00 285 VAL A CA 1
ATOM 2118 C C . VAL A 1 285 ? 8.112 6.542 -16.057 1.00 98.00 285 VAL A C 1
ATOM 2120 O O . VAL A 1 285 ? 7.795 5.510 -16.643 1.00 98.00 285 VAL A O 1
ATOM 2123 N N . ILE A 1 286 ? 8.821 6.554 -14.928 1.00 97.88 286 ILE A N 1
ATOM 2124 C CA . ILE A 1 286 ? 9.124 5.349 -14.149 1.00 97.88 286 ILE A CA 1
ATOM 2125 C C . ILE A 1 286 ? 8.586 5.540 -12.742 1.00 97.88 286 ILE A C 1
ATOM 2127 O O . ILE A 1 286 ? 9.015 6.459 -12.045 1.00 97.88 286 ILE A O 1
ATOM 2131 N N . GLU A 1 287 ? 7.667 4.665 -12.338 1.00 97.69 287 GLU A N 1
ATOM 2132 C CA . GLU A 1 287 ? 7.247 4.574 -10.942 1.00 97.69 287 GLU A CA 1
ATOM 2133 C C . GLU A 1 287 ? 8.277 3.789 -10.139 1.00 97.69 287 GLU A C 1
ATOM 2135 O O . GLU A 1 287 ? 8.495 2.607 -10.397 1.00 97.69 287 GLU A O 1
ATOM 2140 N N . TRP A 1 288 ? 8.900 4.426 -9.154 1.00 97.81 288 TRP A N 1
ATOM 2141 C CA . TRP A 1 288 ? 9.827 3.761 -8.249 1.00 97.81 288 TRP A CA 1
ATOM 2142 C C . TRP A 1 288 ? 9.118 3.393 -6.953 1.00 97.81 288 TRP A C 1
ATOM 2144 O O . TRP A 1 288 ? 9.171 4.121 -5.964 1.00 97.81 288 TRP A O 1
ATOM 2154 N N . ASN A 1 289 ? 8.470 2.238 -6.946 1.00 96.25 289 ASN A N 1
ATOM 2155 C CA . ASN A 1 289 ? 7.913 1.658 -5.733 1.00 96.25 289 ASN A CA 1
ATOM 2156 C C . ASN A 1 289 ? 9.030 1.223 -4.783 1.00 96.25 289 ASN A C 1
ATOM 2158 O O . ASN A 1 289 ? 10.030 0.663 -5.231 1.00 96.25 289 ASN A O 1
ATOM 2162 N N . THR A 1 290 ? 8.833 1.363 -3.472 1.00 96.44 290 THR A N 1
ATOM 2163 C CA . THR A 1 290 ? 9.616 0.610 -2.484 1.00 96.44 290 THR A CA 1
ATOM 2164 C C . THR A 1 290 ? 8.860 -0.634 -2.048 1.00 96.44 290 THR A C 1
ATOM 2166 O O . THR A 1 290 ? 7.695 -0.578 -1.654 1.00 96.44 290 THR A O 1
ATOM 2169 N N . ALA A 1 291 ? 9.510 -1.794 -2.132 1.00 96.12 291 ALA A N 1
ATOM 2170 C CA . ALA A 1 291 ? 8.895 -3.060 -1.766 1.00 96.12 291 ALA A CA 1
ATOM 2171 C C . ALA A 1 291 ? 8.365 -2.989 -0.324 1.00 96.12 291 ALA A C 1
ATOM 2173 O O . ALA A 1 291 ? 9.087 -2.622 0.601 1.00 96.12 291 ALA A O 1
ATOM 2174 N N . GLY A 1 292 ? 7.092 -3.334 -0.136 1.00 95.31 292 GLY A N 1
ATOM 2175 C CA . GLY A 1 292 ? 6.434 -3.333 1.169 1.00 95.31 292 GLY A CA 1
ATOM 2176 C C . GLY A 1 292 ? 6.282 -1.987 1.855 1.00 95.31 292 GLY A C 1
ATOM 2177 O O . GLY A 1 292 ? 6.215 -1.956 3.084 1.00 95.31 292 GLY A O 1
ATOM 2178 N N . ASP A 1 293 ? 6.262 -0.896 1.096 1.00 95.75 293 ASP A N 1
ATOM 2179 C CA . ASP A 1 293 ? 6.068 0.443 1.634 1.00 95.75 293 ASP A CA 1
ATOM 2180 C C . ASP A 1 293 ? 4.812 0.520 2.534 1.00 95.75 293 ASP A C 1
ATOM 2182 O O . ASP A 1 293 ? 3.688 0.308 2.060 1.00 95.75 293 ASP A O 1
ATOM 2186 N N . PRO A 1 294 ? 4.974 0.804 3.843 1.00 92.19 294 PRO A N 1
ATOM 2187 C CA . PRO A 1 294 ? 3.848 0.903 4.764 1.00 92.19 294 PRO A CA 1
ATOM 2188 C C . PRO A 1 294 ? 3.110 2.243 4.647 1.00 92.19 294 PRO A C 1
ATOM 2190 O O . PRO A 1 294 ? 1.961 2.347 5.074 1.00 92.19 294 PRO A O 1
ATOM 2193 N N . SER A 1 295 ? 3.752 3.269 4.093 1.00 92.81 295 SER A N 1
ATOM 2194 C CA . SER A 1 295 ? 3.248 4.637 4.014 1.00 92.81 295 SER A CA 1
ATOM 2195 C C . SER A 1 295 ? 2.508 4.896 2.709 1.00 92.81 295 SER A C 1
ATOM 2197 O O . SER A 1 295 ? 1.462 5.542 2.729 1.00 92.81 295 SER A O 1
ATOM 2199 N N . VAL A 1 296 ? 3.013 4.395 1.586 1.00 94.38 296 VAL A N 1
ATOM 2200 C CA . VAL A 1 296 ? 2.335 4.463 0.288 1.00 94.38 296 VAL A CA 1
ATOM 2201 C C . VAL A 1 296 ? 2.225 3.041 -0.254 1.00 94.38 296 VAL A C 1
ATOM 2203 O O . VAL A 1 296 ? 3.196 2.525 -0.791 1.00 94.38 296 VAL A O 1
ATOM 2206 N N . PRO A 1 297 ? 1.076 2.365 -0.065 1.00 93.62 297 PRO A N 1
ATOM 2207 C CA . PRO A 1 297 ? 0.948 0.944 -0.367 1.00 93.62 297 PRO A CA 1
ATOM 2208 C C . PRO A 1 297 ? 1.361 0.626 -1.802 1.00 93.62 297 PRO A C 1
ATOM 2210 O O . PRO A 1 297 ? 0.779 1.158 -2.735 1.00 93.62 297 PRO A O 1
ATOM 2213 N N . VAL A 1 298 ? 2.286 -0.314 -1.987 1.00 94.88 298 VAL A N 1
ATOM 2214 C CA . VAL A 1 298 ? 2.875 -0.669 -3.297 1.00 94.88 298 VAL A CA 1
ATOM 2215 C C . VAL A 1 298 ? 1.832 -0.912 -4.402 1.00 94.88 298 VAL A C 1
ATOM 2217 O O . VAL A 1 298 ? 2.053 -0.607 -5.577 1.00 94.88 298 VAL A O 1
ATOM 2220 N N . GLY A 1 299 ? 0.660 -1.437 -4.033 1.00 95.81 299 GLY A N 1
ATOM 2221 C CA . GLY A 1 299 ? -0.442 -1.649 -4.965 1.00 95.81 299 GLY A CA 1
ATOM 2222 C C . GLY A 1 299 ? -0.969 -0.381 -5.646 1.00 95.81 299 GLY A C 1
ATOM 2223 O O . GLY A 1 299 ? -1.466 -0.481 -6.767 1.00 95.81 299 GLY A O 1
ATOM 2224 N N . THR A 1 300 ? -0.823 0.800 -5.040 1.00 95.31 300 THR A N 1
ATOM 2225 C CA . THR A 1 300 ? -1.230 2.084 -5.639 1.00 95.31 300 THR A CA 1
ATOM 2226 C C . THR A 1 300 ? -0.251 2.537 -6.724 1.00 95.31 300 THR A C 1
ATOM 2228 O O . THR A 1 300 ? -0.681 3.036 -7.767 1.00 95.31 300 THR A O 1
ATOM 2231 N N . GLY A 1 301 ? 1.051 2.290 -6.550 1.00 96.88 301 GLY A N 1
ATOM 2232 C CA . GLY A 1 301 ? 2.057 2.492 -7.596 1.00 96.88 301 GLY A CA 1
ATOM 2233 C C . GLY A 1 301 ? 1.860 1.530 -8.772 1.00 96.88 301 GLY A C 1
ATOM 2234 O O . GLY A 1 301 ? 1.840 1.955 -9.926 1.00 96.88 301 GLY A O 1
ATOM 2235 N N . TYR A 1 302 ? 1.568 0.248 -8.505 1.00 97.81 302 TYR A N 1
ATOM 2236 C CA . TYR A 1 302 ? 1.200 -0.706 -9.566 1.00 97.81 302 TYR A CA 1
ATOM 2237 C C . TYR A 1 302 ? -0.124 -0.348 -10.255 1.00 97.81 302 TYR A C 1
ATOM 2239 O O . TYR A 1 302 ? -0.271 -0.570 -11.455 1.00 97.81 302 TYR A O 1
ATOM 2247 N N . ALA A 1 303 ? -1.100 0.222 -9.541 1.00 96.69 303 ALA A N 1
ATOM 2248 C CA . ALA A 1 303 ? -2.331 0.723 -10.152 1.00 96.69 303 ALA A CA 1
ATOM 2249 C C . ALA A 1 303 ? -2.050 1.879 -11.126 1.00 96.69 303 ALA A C 1
ATOM 2251 O O . ALA A 1 303 ? -2.540 1.850 -12.257 1.00 96.69 303 ALA A O 1
ATOM 2252 N N . PHE A 1 304 ? -1.210 2.841 -10.732 1.00 97.94 304 PHE A N 1
ATOM 2253 C CA . PHE A 1 304 ? -0.751 3.911 -11.618 1.00 97.94 304 PHE A CA 1
ATOM 2254 C C . PHE A 1 304 ? 0.009 3.357 -12.834 1.00 97.94 304 PHE A C 1
ATOM 2256 O O . PHE A 1 304 ? -0.325 3.685 -13.972 1.00 97.94 304 PHE A O 1
ATOM 2263 N N . ALA A 1 305 ? 0.976 2.462 -12.617 1.00 97.94 305 ALA A N 1
ATOM 2264 C CA . ALA A 1 305 ? 1.775 1.870 -13.687 1.00 97.94 305 ALA A CA 1
ATOM 2265 C C . ALA A 1 305 ? 0.925 1.045 -14.671 1.00 97.94 305 ALA A C 1
ATOM 2267 O O . ALA A 1 305 ? 1.126 1.134 -15.883 1.00 97.94 305 ALA A O 1
ATOM 2268 N N . ARG A 1 306 ? -0.082 0.305 -14.187 1.00 97.56 306 ARG A N 1
ATOM 2269 C CA . ARG A 1 306 ? -1.081 -0.351 -15.048 1.00 97.56 306 ARG A CA 1
ATOM 2270 C C . ARG A 1 306 ? -1.839 0.660 -15.894 1.00 97.56 306 ARG A C 1
ATOM 2272 O O . ARG A 1 306 ? -1.921 0.474 -17.101 1.00 97.56 306 ARG A O 1
ATOM 2279 N N . ALA A 1 307 ? -2.346 1.742 -15.299 1.00 97.12 307 ALA A N 1
ATOM 2280 C CA . ALA A 1 307 ? -3.077 2.782 -16.027 1.00 97.12 307 ALA A CA 1
ATOM 2281 C C . ALA A 1 307 ? -2.205 3.505 -17.073 1.00 97.12 307 ALA A C 1
ATOM 2283 O O . ALA A 1 307 ? -2.701 3.848 -18.148 1.00 97.12 307 ALA A O 1
ATOM 2284 N N . ALA A 1 308 ? -0.906 3.666 -16.796 1.00 97.06 308 ALA A N 1
ATOM 2285 C CA . ALA A 1 308 ? 0.090 4.179 -17.738 1.00 97.06 308 ALA A CA 1
ATOM 2286 C C . ALA A 1 308 ? 0.447 3.181 -18.859 1.00 97.06 308 ALA A C 1
ATOM 2288 O O . ALA A 1 308 ? 1.063 3.575 -19.842 1.00 97.06 308 ALA A O 1
ATOM 2289 N N . GLY A 1 309 ? 0.080 1.899 -18.736 1.00 96.69 309 GLY A N 1
ATOM 2290 C CA . GLY A 1 309 ? 0.451 0.834 -19.678 1.00 96.69 309 GLY A CA 1
ATOM 2291 C C . GLY A 1 309 ? 1.828 0.209 -19.419 1.00 96.69 309 GLY A C 1
ATOM 2292 O O . GLY A 1 309 ? 2.298 -0.583 -20.231 1.00 96.69 309 GLY A O 1
ATOM 2293 N N . ALA A 1 310 ? 2.472 0.545 -18.299 1.00 97.56 310 ALA A N 1
ATOM 2294 C CA . ALA A 1 310 ? 3.774 0.025 -17.878 1.00 97.56 310 ALA A CA 1
ATOM 2295 C C . ALA A 1 310 ? 3.704 -1.364 -17.215 1.00 97.56 310 ALA A C 1
ATOM 2297 O O . ALA A 1 310 ? 4.731 -2.013 -17.033 1.00 97.56 310 ALA A O 1
ATOM 2298 N N . VAL A 1 311 ? 2.505 -1.832 -16.856 1.00 98.38 311 VAL A N 1
ATOM 2299 C CA . VAL A 1 311 ? 2.259 -3.174 -16.307 1.00 98.38 311 VAL A CA 1
ATOM 2300 C C . VAL A 1 311 ? 1.108 -3.805 -17.093 1.00 98.38 311 VAL A C 1
ATOM 2302 O O . VAL A 1 311 ? -0.028 -3.338 -16.971 1.00 98.38 311 VAL A O 1
ATOM 2305 N N . PRO A 1 312 ? 1.365 -4.831 -17.921 1.00 98.00 312 PRO A N 1
ATOM 2306 C CA . PRO A 1 312 ? 0.328 -5.475 -18.700 1.00 98.00 312 PRO A CA 1
ATOM 2307 C C . PRO A 1 312 ? -0.398 -6.518 -17.844 1.00 98.00 312 PRO A C 1
ATOM 2309 O O . PRO A 1 312 ? 0.206 -7.214 -17.025 1.00 98.00 312 PRO A O 1
ATOM 2312 N N . PHE A 1 313 ? -1.709 -6.614 -18.044 1.00 97.88 313 PHE A N 1
ATOM 2313 C CA . PHE A 1 313 ? -2.607 -7.497 -17.287 1.00 97.88 313 PHE A CA 1
ATOM 2314 C C . PHE A 1 313 ? -3.561 -8.284 -18.196 1.00 97.88 313 PHE A C 1
ATOM 2316 O O . PHE A 1 313 ? -4.426 -9.012 -17.717 1.00 97.88 313 PHE A O 1
ATOM 2323 N N . LEU A 1 314 ? -3.416 -8.138 -19.516 1.00 98.19 314 LEU A N 1
ATOM 2324 C CA . LEU A 1 314 ? -4.175 -8.891 -20.508 1.00 98.19 314 LEU A CA 1
ATOM 2325 C C . LEU A 1 314 ? -3.262 -9.906 -21.212 1.00 98.19 314 LEU A C 1
ATOM 2327 O O . LEU A 1 314 ? -2.060 -9.651 -21.371 1.00 98.19 314 LEU A O 1
ATOM 2331 N N . PRO A 1 315 ? -3.797 -11.062 -21.639 1.00 97.50 315 PRO A N 1
ATOM 2332 C CA . PRO A 1 315 ? -3.010 -12.061 -22.350 1.00 97.50 315 PRO A CA 1
ATOM 2333 C C . PRO A 1 315 ? -2.643 -11.582 -23.770 1.00 97.50 315 PRO A C 1
ATOM 2335 O O . PRO A 1 315 ? -3.294 -10.679 -24.303 1.00 97.50 315 PRO A O 1
ATOM 2338 N N . PRO A 1 316 ? -1.640 -12.201 -24.425 1.00 97.56 316 PRO A N 1
ATOM 2339 C CA . PRO A 1 316 ? -1.127 -11.745 -25.724 1.00 97.56 316 PRO A CA 1
ATOM 2340 C C . PRO A 1 316 ? -2.183 -11.622 -26.830 1.00 97.56 316 PRO A C 1
ATOM 2342 O O . PRO A 1 316 ? -2.123 -10.715 -27.660 1.00 97.56 316 PRO A O 1
ATOM 2345 N N . SER A 1 317 ? -3.193 -12.496 -26.823 1.00 95.25 317 SER A N 1
ATOM 2346 C CA . SER A 1 317 ? -4.274 -12.502 -27.816 1.00 95.25 317 SER A CA 1
ATOM 2347 C C . SER A 1 317 ? -5.112 -11.220 -27.828 1.00 95.25 317 SER A C 1
ATOM 2349 O O . SER A 1 317 ? -5.770 -10.935 -28.831 1.00 95.25 317 SER A O 1
ATOM 2351 N N . PHE A 1 318 ? -5.097 -10.420 -26.758 1.00 95.75 318 PHE A N 1
ATOM 2352 C CA . PHE A 1 318 ? -5.883 -9.186 -26.689 1.00 95.75 318 PHE A CA 1
ATOM 2353 C C . PHE A 1 318 ? -5.366 -8.110 -27.636 1.00 95.75 318 PHE A C 1
ATOM 2355 O O . PHE A 1 318 ? -6.167 -7.314 -28.115 1.00 95.75 318 PHE A O 1
ATOM 2362 N N . ALA A 1 319 ? -4.079 -8.131 -27.995 1.00 94.88 319 ALA A N 1
ATOM 2363 C CA . ALA A 1 319 ? -3.536 -7.166 -28.945 1.00 94.88 319 ALA A CA 1
ATOM 2364 C C . ALA A 1 319 ? -4.187 -7.247 -30.334 1.00 94.88 319 ALA A C 1
ATOM 2366 O O . ALA A 1 319 ? -4.241 -6.241 -31.032 1.00 94.88 319 ALA A O 1
ATOM 2367 N N . SER A 1 320 ? -4.704 -8.416 -30.731 1.00 92.69 320 SER A N 1
ATOM 2368 C CA . SER A 1 320 ? -5.409 -8.600 -32.007 1.00 92.69 320 SER A CA 1
ATOM 2369 C C . SER A 1 320 ? -6.928 -8.719 -31.868 1.00 92.69 320 SER A C 1
ATOM 2371 O O . SER A 1 320 ? -7.646 -8.405 -32.814 1.00 92.69 320 SER A O 1
ATOM 2373 N N . THR A 1 321 ? -7.434 -9.176 -30.718 1.00 95.06 321 THR A N 1
ATOM 2374 C CA . THR A 1 321 ? -8.877 -9.413 -30.512 1.00 95.06 321 THR A CA 1
ATOM 2375 C C . THR A 1 321 ? -9.621 -8.226 -29.901 1.00 95.06 321 THR A C 1
ATOM 2377 O O . THR A 1 321 ? -10.815 -8.088 -30.158 1.00 95.06 321 THR A O 1
ATOM 2380 N N . TYR A 1 322 ? -8.928 -7.354 -29.161 1.00 95.12 322 TYR A N 1
ATOM 2381 C CA . TYR A 1 322 ? -9.484 -6.153 -28.526 1.00 95.12 322 TYR A CA 1
ATOM 2382 C C . TYR A 1 322 ? -8.536 -4.955 -28.728 1.00 95.12 322 TYR A C 1
ATOM 2384 O O . TYR A 1 322 ? -7.813 -4.575 -27.800 1.00 95.12 322 TYR A O 1
ATOM 2392 N N . PRO A 1 323 ? -8.491 -4.364 -29.939 1.00 89.69 323 PRO A N 1
ATOM 2393 C CA . PRO A 1 323 ? -7.532 -3.312 -30.288 1.00 89.69 323 PRO A CA 1
ATOM 2394 C C . PRO A 1 323 ? -7.545 -2.102 -29.342 1.00 89.69 323 PRO A C 1
ATOM 2396 O O . PRO A 1 323 ? -6.511 -1.482 -29.105 1.00 89.69 323 PRO A O 1
ATOM 2399 N N . GLU A 1 324 ? -8.692 -1.772 -28.751 1.00 92.06 324 GLU A N 1
ATOM 2400 C CA . GLU A 1 324 ? -8.840 -0.675 -27.792 1.00 92.06 324 GLU A CA 1
ATOM 2401 C C . GLU A 1 324 ? -8.138 -0.928 -26.444 1.00 92.06 324 GLU A C 1
ATOM 2403 O O . GLU A 1 324 ? -7.863 0.019 -25.706 1.00 92.06 324 GLU A O 1
ATOM 2408 N N . TRP A 1 325 ? -7.790 -2.185 -26.153 1.00 94.44 325 TRP A N 1
ATOM 2409 C CA . TRP A 1 325 ? -7.053 -2.616 -24.962 1.00 94.44 325 TRP A CA 1
ATOM 2410 C C . TRP A 1 325 ? -5.641 -3.129 -25.275 1.00 94.44 325 TRP A C 1
ATOM 2412 O O . TRP A 1 325 ? -4.947 -3.604 -24.374 1.00 94.44 325 TRP A O 1
ATOM 2422 N N . ALA A 1 326 ? -5.195 -3.033 -26.530 1.00 96.31 326 ALA A N 1
ATOM 2423 C CA . ALA A 1 326 ? -3.969 -3.673 -26.999 1.00 96.31 326 ALA A CA 1
ATOM 2424 C C . ALA A 1 326 ? -2.704 -3.218 -26.245 1.00 96.31 326 ALA A C 1
ATOM 2426 O O . ALA A 1 326 ? -1.807 -4.024 -26.006 1.00 96.31 326 ALA A O 1
ATOM 2427 N N . ASP A 1 327 ? -2.652 -1.964 -25.784 1.00 96.81 327 ASP A N 1
ATOM 2428 C CA . ASP A 1 327 ? -1.533 -1.445 -24.982 1.00 96.81 327 ASP A CA 1
ATOM 2429 C C . ASP A 1 327 ? -1.374 -2.111 -23.607 1.00 96.81 327 ASP A C 1
ATOM 2431 O O . ASP A 1 327 ? -0.317 -1.980 -22.992 1.00 96.81 327 ASP A O 1
ATOM 2435 N N . TYR A 1 328 ? -2.397 -2.810 -23.118 1.00 97.75 328 TYR A N 1
ATOM 2436 C CA . TYR A 1 328 ? -2.376 -3.497 -21.825 1.00 97.75 328 TYR A CA 1
ATOM 2437 C C . TYR A 1 328 ? -2.118 -5.007 -21.957 1.00 97.75 328 TYR A C 1
ATOM 2439 O O . TYR A 1 328 ? -2.113 -5.727 -20.952 1.00 97.75 328 TYR A O 1
ATOM 2447 N N . ALA A 1 329 ? -1.904 -5.493 -23.185 1.00 98.31 329 ALA A N 1
ATOM 2448 C CA . ALA A 1 329 ? -1.562 -6.880 -23.464 1.00 98.31 329 ALA A CA 1
ATOM 2449 C C . ALA A 1 329 ? -0.104 -7.192 -23.108 1.00 98.31 329 ALA A C 1
ATOM 2451 O O . ALA A 1 329 ? 0.800 -6.366 -23.237 1.00 98.31 329 ALA A O 1
ATOM 2452 N N . THR A 1 330 ? 0.125 -8.423 -22.664 1.00 98.50 330 THR A N 1
ATOM 2453 C CA . THR A 1 330 ? 1.461 -8.961 -22.398 1.00 98.50 330 THR A CA 1
ATOM 2454 C C . THR A 1 330 ? 2.052 -9.491 -23.707 1.00 98.50 330 THR A C 1
ATOM 2456 O O . THR A 1 330 ? 1.370 -10.257 -24.387 1.00 98.50 330 THR A O 1
ATOM 2459 N N . PRO A 1 331 ? 3.296 -9.154 -24.092 1.00 97.94 331 PRO A N 1
ATOM 2460 C CA . PRO A 1 331 ? 3.920 -9.747 -25.276 1.00 97.94 331 PRO A CA 1
ATOM 2461 C C . PRO A 1 331 ? 4.128 -11.256 -25.084 1.00 97.94 331 PRO A C 1
ATOM 2463 O O . PRO A 1 331 ? 4.485 -11.700 -23.991 1.00 97.94 331 PRO A O 1
ATOM 2466 N N . GLN A 1 332 ? 3.948 -12.042 -26.153 1.00 98.00 332 GLN A N 1
ATOM 2467 C CA . GLN A 1 332 ? 3.969 -13.513 -26.097 1.00 98.00 332 GLN A CA 1
ATOM 2468 C C . GLN A 1 332 ? 5.236 -14.063 -25.427 1.00 98.00 332 GLN A C 1
ATOM 2470 O O . GLN A 1 332 ? 5.140 -14.879 -24.519 1.00 98.00 332 GLN A O 1
ATOM 2475 N N . ALA A 1 333 ? 6.413 -13.549 -25.795 1.00 97.19 333 ALA A N 1
ATOM 2476 C CA . ALA A 1 333 ? 7.682 -13.995 -25.220 1.00 97.19 333 ALA A CA 1
ATOM 2477 C C . ALA A 1 333 ? 7.764 -13.785 -23.694 1.00 97.19 333 ALA A C 1
ATOM 2479 O O . ALA A 1 333 ? 8.278 -14.644 -22.979 1.00 97.19 333 ALA A O 1
ATOM 2480 N N . LEU A 1 334 ? 7.231 -12.668 -23.179 1.00 97.19 334 LEU A N 1
ATOM 2481 C CA . LEU A 1 334 ? 7.184 -12.423 -21.736 1.00 97.19 334 LEU A CA 1
ATOM 2482 C C . LEU A 1 334 ? 6.168 -13.352 -21.065 1.00 97.19 334 LEU A C 1
ATOM 2484 O O . LEU A 1 334 ? 6.493 -13.963 -20.052 1.00 97.19 334 LEU A O 1
ATOM 2488 N N . TYR A 1 335 ? 4.981 -13.505 -21.654 1.00 98.06 335 TYR A N 1
ATOM 2489 C CA . TYR A 1 335 ? 3.932 -14.398 -21.155 1.00 98.06 335 TYR A CA 1
ATOM 2490 C C . TYR A 1 335 ? 4.418 -15.852 -21.035 1.00 98.06 335 TYR A C 1
ATOM 2492 O O . TYR A 1 335 ? 4.217 -16.497 -20.004 1.00 98.06 335 TYR A O 1
ATOM 2500 N N . ASP A 1 336 ? 5.136 -16.340 -22.049 1.00 97.38 336 ASP A N 1
ATOM 2501 C CA . ASP A 1 336 ? 5.732 -17.678 -22.061 1.00 97.38 336 ASP A CA 1
ATOM 2502 C C . ASP A 1 336 ? 6.827 -17.815 -20.994 1.00 97.38 336 ASP A C 1
ATOM 2504 O O . ASP A 1 336 ? 6.852 -18.805 -20.261 1.00 97.38 336 ASP A O 1
ATOM 2508 N N . SER A 1 337 ? 7.689 -16.800 -20.838 1.00 95.62 337 SER A N 1
ATOM 2509 C CA . SER A 1 337 ? 8.743 -16.799 -19.807 1.00 95.62 337 SER A CA 1
ATOM 2510 C C . SER A 1 337 ? 8.197 -16.821 -18.375 1.00 95.62 337 SER A C 1
ATOM 2512 O O . SER A 1 337 ? 8.873 -17.285 -17.458 1.00 95.62 337 SER A O 1
ATOM 2514 N N . LEU A 1 338 ? 6.959 -16.359 -18.187 1.00 96.50 338 LEU A N 1
ATOM 2515 C CA . LEU A 1 338 ? 6.249 -16.355 -16.908 1.00 96.50 338 LEU A CA 1
ATOM 2516 C C . LEU A 1 338 ? 5.328 -17.576 -16.739 1.00 96.50 338 LEU A C 1
ATOM 2518 O O . LEU A 1 338 ? 4.527 -17.625 -15.806 1.00 96.50 338 LEU A O 1
ATOM 2522 N N . GLY A 1 339 ? 5.444 -18.581 -17.614 1.00 96.12 339 GLY A N 1
ATOM 2523 C CA . GLY A 1 339 ? 4.687 -19.827 -17.510 1.00 96.12 339 GLY A CA 1
ATOM 2524 C C . GLY A 1 339 ? 3.209 -19.670 -17.862 1.00 96.12 339 GLY A C 1
ATOM 2525 O O . GLY A 1 339 ? 2.360 -20.299 -17.231 1.00 96.12 339 GLY A O 1
ATOM 2526 N N . GLY A 1 340 ? 2.896 -18.825 -18.845 1.00 97.00 340 GLY A N 1
ATOM 2527 C CA . GLY A 1 340 ? 1.524 -18.567 -19.272 1.00 97.00 340 GLY A CA 1
ATOM 2528 C C . GLY A 1 340 ? 0.778 -17.609 -18.344 1.00 97.00 340 GLY A C 1
ATOM 2529 O O . GLY A 1 340 ? -0.422 -17.772 -18.116 1.00 97.00 340 GLY A O 1
ATOM 2530 N N . LYS A 1 341 ? 1.484 -16.627 -17.779 1.00 97.94 341 LYS A N 1
ATOM 2531 C CA . LYS A 1 341 ? 0.930 -15.633 -16.851 1.00 97.94 341 LYS A CA 1
ATOM 2532 C C . LYS A 1 341 ? 1.285 -14.227 -17.293 1.00 97.94 341 LYS A C 1
ATOM 2534 O O . LYS A 1 341 ? 2.364 -13.988 -17.838 1.00 97.94 341 LYS A O 1
ATOM 2539 N N . THR A 1 342 ? 0.380 -13.286 -17.058 1.00 98.50 342 THR A N 1
ATOM 2540 C CA . THR A 1 342 ? 0.706 -11.866 -17.212 1.00 98.50 342 THR A CA 1
ATOM 2541 C C . THR A 1 342 ? 1.574 -11.404 -16.035 1.00 98.50 342 THR A C 1
ATOM 2543 O O . THR A 1 342 ? 1.548 -12.023 -14.967 1.00 98.50 342 THR A O 1
ATOM 2546 N N . PRO A 1 343 ? 2.344 -10.313 -16.175 1.00 98.31 343 PRO A N 1
ATOM 2547 C CA . PRO A 1 343 ? 3.046 -9.714 -15.048 1.00 98.31 343 PRO A CA 1
ATOM 2548 C C . PRO A 1 343 ? 2.126 -9.383 -13.866 1.00 98.31 343 PRO A C 1
ATOM 2550 O O . PRO A 1 343 ? 2.513 -9.632 -12.730 1.00 98.31 343 PRO A O 1
ATOM 2553 N N . GLU A 1 344 ? 0.901 -8.900 -14.106 1.00 98.00 344 GLU A N 1
ATOM 2554 C CA . GLU A 1 344 ? -0.074 -8.669 -13.028 1.00 98.00 344 GLU A CA 1
ATOM 2555 C C . GLU A 1 344 ? -0.462 -9.964 -12.300 1.00 98.00 344 GLU A C 1
ATOM 2557 O O . GLU A 1 344 ? -0.484 -9.976 -11.070 1.00 98.00 344 GLU A O 1
ATOM 2562 N N . ASP A 1 345 ? -0.704 -11.066 -13.022 1.00 98.19 345 ASP A N 1
ATOM 2563 C CA . ASP A 1 345 ? -1.000 -12.362 -12.390 1.00 98.19 345 ASP A CA 1
ATOM 2564 C C . ASP A 1 345 ? 0.140 -12.775 -11.451 1.00 98.19 345 ASP A C 1
ATOM 2566 O O . ASP A 1 345 ? -0.095 -13.163 -10.307 1.00 98.19 345 ASP A O 1
ATOM 2570 N N . VAL A 1 346 ? 1.390 -12.624 -11.903 1.00 97.94 346 VAL A N 1
ATOM 2571 C CA . VAL A 1 346 ? 2.581 -12.918 -11.095 1.00 97.94 346 VAL A CA 1
ATOM 2572 C C . VAL A 1 346 ? 2.645 -12.019 -9.858 1.00 97.94 346 VAL A C 1
ATOM 2574 O O . VAL A 1 346 ? 2.874 -12.511 -8.753 1.00 97.94 346 VAL A O 1
ATOM 2577 N N . LEU A 1 347 ? 2.416 -10.715 -10.011 1.00 98.19 347 LEU A N 1
ATOM 2578 C CA . LEU A 1 347 ? 2.435 -9.757 -8.903 1.00 98.19 347 LEU A CA 1
ATOM 2579 C C . LEU A 1 347 ? 1.363 -10.067 -7.844 1.00 98.19 347 LEU A C 1
ATOM 2581 O O . LEU A 1 347 ? 1.623 -9.935 -6.643 1.00 98.19 347 LEU A O 1
ATOM 2585 N N . VAL A 1 348 ? 0.170 -10.493 -8.267 1.00 97.50 348 VAL A N 1
ATOM 2586 C CA . VAL A 1 348 ? -0.931 -10.876 -7.371 1.00 97.50 348 VAL A CA 1
ATOM 2587 C C . VAL A 1 348 ? -0.641 -12.206 -6.678 1.00 97.50 348 VAL A C 1
ATOM 2589 O O . VAL A 1 348 ? -0.735 -12.286 -5.452 1.00 97.50 348 VAL A O 1
ATOM 2592 N N . GLU A 1 349 ? -0.254 -13.238 -7.427 1.00 96.94 349 GLU A N 1
ATOM 2593 C CA . GLU A 1 349 ? 0.019 -14.574 -6.886 1.00 96.94 349 GLU A CA 1
ATOM 2594 C C . GLU A 1 349 ? 1.203 -14.599 -5.914 1.00 96.94 349 GLU A C 1
ATOM 2596 O O . GLU A 1 349 ? 1.207 -15.383 -4.965 1.00 96.94 349 GLU A O 1
ATOM 2601 N N . GLN A 1 350 ? 2.198 -13.736 -6.132 1.00 96.56 350 GLN A N 1
ATOM 2602 C CA . GLN A 1 350 ? 3.355 -13.581 -5.247 1.00 96.56 350 GLN A CA 1
ATOM 2603 C C . GLN A 1 350 ? 3.115 -12.572 -4.111 1.00 96.56 350 GLN A C 1
ATOM 2605 O O . GLN A 1 350 ? 4.035 -12.269 -3.354 1.00 96.56 350 GLN A O 1
ATOM 2610 N N . PHE A 1 351 ? 1.889 -12.051 -3.964 1.00 96.81 351 PHE A N 1
ATOM 2611 C CA . PHE A 1 351 ? 1.498 -11.088 -2.925 1.00 96.81 351 PHE A CA 1
ATOM 2612 C C . PHE A 1 351 ? 2.297 -9.772 -2.943 1.00 96.81 351 PHE A C 1
ATOM 2614 O O . PHE A 1 351 ? 2.384 -9.066 -1.935 1.00 96.81 351 PHE A O 1
ATOM 2621 N N . VAL A 1 352 ? 2.852 -9.397 -4.094 1.00 96.94 352 VAL A N 1
ATOM 2622 C CA . VAL A 1 352 ? 3.694 -8.201 -4.253 1.00 96.94 352 VAL A CA 1
ATOM 2623 C C . VAL A 1 352 ? 2.838 -6.938 -4.180 1.00 96.94 352 VAL A C 1
ATOM 2625 O O . VAL A 1 352 ? 3.190 -5.990 -3.484 1.00 96.94 352 VAL A O 1
ATOM 2628 N N . VAL A 1 353 ? 1.657 -6.962 -4.810 1.00 95.62 353 VAL A N 1
ATOM 2629 C CA . VAL A 1 353 ? 0.652 -5.881 -4.731 1.00 95.62 353 VAL A CA 1
ATOM 2630 C C . VAL A 1 353 ? 0.033 -5.780 -3.323 1.00 95.62 353 VAL A C 1
ATOM 2632 O O . VAL A 1 353 ? -0.368 -4.695 -2.890 1.00 95.62 353 VAL A O 1
ATOM 2635 N N . GLU A 1 354 ? -0.041 -6.898 -2.581 1.00 94.00 354 GLU A N 1
ATOM 2636 C CA . GLU A 1 354 ? -0.436 -6.888 -1.162 1.00 94.00 354 GLU A CA 1
ATOM 2637 C C . GLU A 1 354 ? 0.621 -6.123 -0.356 1.00 94.00 354 GLU A C 1
ATOM 2639 O O . GLU A 1 354 ? 0.269 -5.185 0.361 1.00 94.00 354 GLU A O 1
ATOM 2644 N N . GLY A 1 355 ? 1.901 -6.483 -0.516 1.00 93.56 355 GLY A N 1
ATOM 2645 C CA . GLY A 1 355 ? 3.040 -5.749 0.045 1.00 93.56 355 GLY A CA 1
ATOM 2646 C C . GLY A 1 355 ? 3.101 -5.755 1.576 1.00 93.56 355 GLY A C 1
ATOM 2647 O O . GLY A 1 355 ? 3.774 -4.924 2.174 1.00 93.56 355 GLY A O 1
ATOM 2648 N N . LEU A 1 356 ? 2.385 -6.662 2.250 1.00 93.12 356 LEU A N 1
ATOM 2649 C CA . LEU A 1 356 ? 2.273 -6.676 3.711 1.00 93.12 356 LEU A CA 1
ATOM 2650 C C . LEU A 1 356 ? 3.136 -7.780 4.328 1.00 93.12 356 LEU A C 1
ATOM 2652 O O . LEU A 1 356 ? 2.658 -8.887 4.578 1.00 93.12 356 LEU A O 1
ATOM 2656 N N . SER A 1 357 ? 4.380 -7.457 4.686 1.00 93.69 357 SER A N 1
ATOM 2657 C CA . SER A 1 357 ? 5.319 -8.402 5.324 1.00 93.69 357 SER A CA 1
ATOM 2658 C C . SER A 1 357 ? 4.741 -9.052 6.589 1.00 93.69 357 SER A C 1
ATOM 2660 O O . SER A 1 357 ? 4.923 -10.243 6.841 1.00 93.69 357 SER A O 1
ATOM 2662 N N . ARG A 1 358 ? 3.940 -8.304 7.360 1.00 91.31 358 ARG A N 1
ATOM 2663 C CA . ARG A 1 358 ? 3.248 -8.794 8.567 1.00 91.31 358 ARG A CA 1
ATOM 2664 C C . ARG A 1 358 ? 2.319 -9.991 8.338 1.00 91.31 358 ARG A C 1
ATOM 2666 O O . ARG A 1 358 ? 2.026 -10.688 9.304 1.00 91.31 358 ARG A O 1
ATOM 2673 N N . MET A 1 359 ? 1.855 -10.219 7.107 1.00 92.56 359 MET A N 1
ATOM 2674 C CA . MET A 1 359 ? 1.010 -11.369 6.770 1.00 92.56 359 MET A CA 1
ATOM 2675 C C . MET A 1 359 ? 1.812 -12.671 6.669 1.00 92.56 359 MET A C 1
ATOM 2677 O O . MET A 1 359 ? 1.210 -13.740 6.647 1.00 92.56 359 MET A O 1
ATOM 2681 N N . GLY A 1 360 ? 3.149 -12.599 6.613 1.00 92.88 360 GLY A N 1
ATOM 2682 C CA . GLY A 1 360 ? 4.014 -13.779 6.570 1.00 92.88 360 GLY A CA 1
ATOM 2683 C C . GLY A 1 360 ? 3.765 -14.665 5.348 1.00 92.88 360 GLY A C 1
ATOM 2684 O O . GLY A 1 360 ? 3.851 -15.884 5.455 1.00 92.88 360 GLY A O 1
ATOM 2685 N N . ARG A 1 361 ? 3.411 -14.063 4.200 1.00 94.00 361 ARG A N 1
ATOM 2686 C CA . ARG A 1 361 ? 3.133 -14.786 2.943 1.00 94.00 361 ARG A CA 1
ATOM 2687 C C . ARG A 1 361 ? 4.348 -15.544 2.421 1.00 94.00 361 ARG A C 1
ATOM 2689 O O . ARG A 1 361 ? 4.208 -16.610 1.831 1.00 94.00 361 ARG A O 1
ATOM 2696 N N . SER A 1 362 ? 5.524 -14.979 2.651 1.00 93.88 362 SER A N 1
ATOM 2697 C CA . SER A 1 362 ? 6.808 -15.490 2.204 1.00 93.88 362 SER A CA 1
ATOM 2698 C C . SER A 1 362 ? 7.870 -15.276 3.282 1.00 93.88 362 SER A C 1
ATOM 2700 O O . SER A 1 362 ? 7.686 -14.506 4.229 1.00 93.88 362 SER A O 1
ATOM 2702 N N . ARG A 1 363 ? 8.978 -16.003 3.143 1.00 95.38 363 ARG A N 1
ATOM 2703 C CA . ARG A 1 363 ? 10.149 -15.958 4.023 1.00 95.38 363 ARG A CA 1
ATOM 2704 C C . ARG A 1 363 ? 11.410 -16.015 3.176 1.00 95.38 363 ARG A C 1
ATOM 2706 O O . ARG A 1 363 ? 11.388 -16.617 2.102 1.00 95.38 363 ARG A O 1
ATOM 2713 N N . ALA A 1 364 ? 12.488 -15.422 3.668 1.00 96.56 364 ALA A N 1
ATOM 2714 C CA . ALA A 1 364 ? 13.782 -15.538 3.019 1.00 96.56 364 ALA A CA 1
ATOM 2715 C C . ALA A 1 364 ? 14.300 -16.981 3.085 1.00 96.56 364 ALA A C 1
ATOM 2717 O O . ALA A 1 364 ? 13.862 -17.784 3.919 1.00 96.56 364 ALA A O 1
ATOM 2718 N N . GLY A 1 365 ? 15.213 -17.314 2.179 1.00 95.94 365 GLY A N 1
ATOM 2719 C CA . GLY A 1 365 ? 15.865 -18.614 2.157 1.00 95.94 365 GLY A CA 1
ATOM 2720 C C . GLY A 1 365 ? 16.897 -18.784 3.275 1.00 95.94 365 GLY A C 1
ATOM 2721 O O . GLY A 1 365 ? 17.145 -17.899 4.098 1.00 95.94 365 GLY A O 1
ATOM 2722 N N . ALA A 1 366 ? 17.495 -19.976 3.324 1.00 95.25 366 ALA A N 1
ATOM 2723 C CA . ALA A 1 366 ? 18.424 -20.369 4.384 1.00 95.25 366 ALA A CA 1
ATOM 2724 C C . ALA A 1 366 ? 19.729 -19.555 4.388 1.00 95.25 366 ALA A C 1
ATOM 2726 O O . ALA A 1 366 ? 20.454 -19.581 5.381 1.00 95.25 366 ALA A O 1
ATOM 2727 N N . SER A 1 367 ? 20.036 -18.848 3.297 1.00 95.62 367 SER A N 1
ATOM 2728 C CA . SER A 1 367 ? 21.230 -18.010 3.178 1.00 95.62 367 SER A CA 1
ATOM 2729 C C . SER A 1 367 ? 20.982 -16.548 3.553 1.00 95.62 367 SER A C 1
ATOM 2731 O O . SER A 1 367 ? 21.886 -15.731 3.391 1.00 95.62 367 SER A O 1
ATOM 2733 N N . CYS A 1 368 ? 19.793 -16.215 4.068 1.00 96.56 368 CYS A N 1
ATOM 2734 C CA . CYS A 1 368 ? 19.473 -14.866 4.515 1.00 96.56 368 CYS A CA 1
ATOM 2735 C C . CYS A 1 368 ? 20.463 -14.374 5.576 1.00 96.56 368 CYS A C 1
ATOM 2737 O O . CYS A 1 368 ? 20.629 -14.975 6.640 1.00 96.56 368 CYS A O 1
ATOM 2739 N N . ALA A 1 369 ? 21.095 -13.243 5.290 1.00 95.75 369 ALA A N 1
ATOM 2740 C CA . ALA A 1 369 ? 22.058 -12.585 6.149 1.00 95.75 369 ALA A CA 1
ATOM 2741 C C . ALA A 1 369 ? 21.837 -11.068 6.147 1.00 95.75 369 ALA A C 1
ATOM 2743 O O . ALA A 1 369 ? 21.023 -10.519 5.404 1.00 95.75 369 ALA A O 1
ATOM 2744 N N . ALA A 1 370 ? 22.557 -10.373 7.025 1.00 95.38 370 ALA A N 1
ATOM 2745 C CA . ALA A 1 370 ? 22.571 -8.920 7.026 1.00 95.38 370 ALA A CA 1
ATOM 2746 C C . ALA A 1 370 ? 23.207 -8.388 5.730 1.00 95.38 370 ALA A C 1
ATOM 2748 O O . ALA A 1 370 ? 24.306 -8.822 5.366 1.00 95.38 370 ALA A O 1
ATOM 2749 N N . ASN A 1 371 ? 22.560 -7.408 5.091 1.00 95.75 371 ASN A N 1
ATOM 2750 C CA . ASN A 1 371 ? 23.174 -6.570 4.060 1.00 95.75 371 ASN A CA 1
ATOM 2751 C C . ASN A 1 371 ? 24.265 -5.711 4.714 1.00 95.75 371 ASN A C 1
ATOM 2753 O O . ASN A 1 371 ? 23.989 -4.602 5.167 1.00 95.75 371 ASN A O 1
ATOM 2757 N N . TYR A 1 372 ? 25.462 -6.277 4.887 1.00 96.81 372 TYR A N 1
ATOM 2758 C CA . TYR A 1 372 ? 26.476 -5.679 5.746 1.00 96.81 372 TYR A CA 1
ATOM 2759 C C . TYR A 1 372 ? 27.920 -6.044 5.378 1.00 96.81 372 TYR A C 1
ATOM 2761 O O . TYR A 1 372 ? 28.237 -7.218 5.162 1.00 96.81 372 TYR A O 1
ATOM 2769 N N . VAL A 1 373 ? 28.828 -5.069 5.403 1.00 95.31 373 VAL A N 1
ATOM 2770 C CA . VAL A 1 373 ? 30.282 -5.250 5.264 1.00 95.31 373 VAL A CA 1
ATOM 2771 C C . VAL A 1 373 ? 30.978 -4.664 6.485 1.00 95.31 373 VAL A C 1
ATOM 2773 O O . VAL A 1 373 ? 30.786 -3.506 6.837 1.00 95.31 373 VAL A O 1
ATOM 2776 N N . ALA A 1 374 ? 31.810 -5.476 7.140 1.00 95.12 374 ALA A N 1
ATOM 2777 C CA . ALA A 1 374 ? 32.602 -5.018 8.274 1.00 95.12 374 ALA A CA 1
ATOM 2778 C C . ALA A 1 374 ? 33.760 -4.121 7.807 1.00 95.12 374 ALA A C 1
ATOM 2780 O O . ALA A 1 374 ? 34.459 -4.444 6.847 1.00 95.12 374 ALA A O 1
ATOM 2781 N N . SER A 1 375 ? 33.986 -3.016 8.515 1.00 94.12 375 SER A N 1
ATOM 2782 C CA . SER A 1 375 ? 35.068 -2.062 8.252 1.00 94.12 375 SER A CA 1
ATOM 2783 C C . SER A 1 375 ? 35.481 -1.349 9.547 1.00 94.12 375 SER A C 1
ATOM 2785 O O . SER A 1 375 ? 34.963 -1.647 10.622 1.00 94.12 375 SER A O 1
ATOM 2787 N N . GLN A 1 376 ? 36.408 -0.389 9.469 1.00 94.12 376 GLN A N 1
ATOM 2788 C CA . GLN A 1 376 ? 36.792 0.419 10.636 1.00 94.12 376 GLN A CA 1
ATOM 2789 C C . GLN A 1 376 ? 35.636 1.270 11.184 1.00 94.12 376 GLN A C 1
ATOM 2791 O O . GLN A 1 376 ? 35.589 1.528 12.384 1.00 94.12 376 GLN A O 1
ATOM 2796 N N . VAL A 1 377 ? 34.707 1.688 10.318 1.00 94.31 377 VAL A N 1
ATOM 2797 C CA . VAL A 1 377 ? 33.520 2.475 10.697 1.00 94.31 377 VAL A CA 1
ATOM 2798 C C . VAL A 1 377 ? 32.268 1.604 10.847 1.00 94.31 377 VAL A C 1
ATOM 2800 O O . VAL A 1 377 ? 31.350 1.967 11.575 1.00 94.31 377 VAL A O 1
ATOM 2803 N N . CYS A 1 378 ? 32.264 0.419 10.234 1.00 95.62 378 CYS A N 1
ATOM 2804 C CA . CYS A 1 378 ? 31.188 -0.561 10.305 1.00 95.62 378 CYS A CA 1
ATOM 2805 C C . CYS A 1 378 ? 31.603 -1.695 11.247 1.00 95.62 378 CYS A C 1
ATOM 2807 O O . CYS A 1 378 ? 32.137 -2.727 10.822 1.00 95.62 378 CYS A O 1
ATOM 2809 N N . THR A 1 379 ? 31.321 -1.531 12.541 1.00 94.69 379 THR A N 1
ATOM 2810 C CA . THR A 1 379 ? 31.758 -2.468 13.593 1.00 94.69 379 THR A CA 1
ATOM 2811 C C . THR A 1 379 ? 30.685 -3.447 14.076 1.00 94.69 379 THR A C 1
ATOM 2813 O O . THR A 1 379 ? 31.028 -4.443 14.708 1.00 94.69 379 THR A O 1
ATOM 2816 N N . SER A 1 380 ? 29.401 -3.205 13.793 1.00 92.94 380 SER A N 1
ATOM 2817 C CA . SER A 1 380 ? 28.282 -4.043 14.247 1.00 92.94 380 SER A CA 1
ATOM 2818 C C . SER A 1 380 ? 27.257 -4.281 13.139 1.00 92.94 380 SER A C 1
ATOM 2820 O O . SER A 1 380 ? 26.651 -3.339 12.635 1.00 92.94 380 SER A O 1
ATOM 2822 N N . ALA A 1 381 ? 27.029 -5.551 12.794 1.00 91.69 381 ALA A N 1
ATOM 2823 C CA . ALA A 1 381 ? 26.048 -5.931 11.782 1.00 91.69 381 ALA A CA 1
ATOM 2824 C C . ALA A 1 381 ? 24.603 -5.826 12.316 1.00 91.69 381 ALA A C 1
ATOM 2826 O O . ALA A 1 381 ? 24.339 -6.260 13.443 1.00 91.69 381 ALA A O 1
ATOM 2827 N N . PRO A 1 382 ? 23.642 -5.323 11.519 1.00 91.69 382 PRO A N 1
ATOM 2828 C CA . PRO A 1 382 ? 22.231 -5.350 11.886 1.00 91.69 382 PRO A CA 1
ATOM 2829 C C . PRO A 1 382 ? 21.680 -6.782 11.856 1.00 91.69 382 PRO A C 1
ATOM 2831 O O . PRO A 1 382 ? 22.151 -7.638 11.112 1.00 91.69 382 PRO A O 1
ATOM 2834 N N . THR A 1 383 ? 20.631 -7.054 12.634 1.00 90.69 383 THR A N 1
ATOM 2835 C CA . THR A 1 383 ? 19.930 -8.346 12.566 1.00 90.69 383 THR A CA 1
ATOM 2836 C C . THR A 1 383 ? 19.008 -8.385 11.341 1.00 90.69 383 THR A C 1
ATOM 2838 O O . THR A 1 383 ? 18.099 -7.551 11.256 1.00 90.69 383 THR A O 1
ATOM 2841 N N . PRO A 1 384 ? 19.174 -9.341 10.409 1.00 86.94 384 PRO A N 1
ATOM 2842 C CA . PRO A 1 384 ? 18.288 -9.456 9.258 1.00 86.94 384 PRO A CA 1
ATOM 2843 C C . PRO A 1 384 ? 16.899 -9.961 9.676 1.00 86.94 384 PRO A C 1
ATOM 2845 O O . PRO A 1 384 ? 16.753 -10.765 10.596 1.00 86.94 384 PRO A O 1
ATOM 2848 N N . LYS A 1 385 ? 15.854 -9.486 8.992 1.00 88.38 385 LYS A N 1
ATOM 2849 C CA . LYS A 1 385 ? 14.448 -9.834 9.265 1.00 88.38 385 LYS A CA 1
ATOM 2850 C C . LYS A 1 385 ? 13.936 -10.869 8.261 1.00 88.38 385 LYS A C 1
ATOM 2852 O O . LYS A 1 385 ? 13.073 -10.585 7.439 1.00 88.38 385 LYS A O 1
ATOM 2857 N N . CYS A 1 386 ? 14.499 -12.071 8.327 1.00 89.38 386 CYS A N 1
ATOM 2858 C CA . CYS A 1 386 ? 14.303 -13.128 7.328 1.00 89.38 386 CYS A CA 1
ATOM 2859 C C . CYS A 1 386 ? 12.898 -13.767 7.347 1.00 89.38 386 CYS A C 1
ATOM 2861 O O . CYS A 1 386 ? 12.380 -14.167 6.304 1.00 89.38 386 CYS A O 1
ATOM 2863 N N . ASP A 1 387 ? 12.248 -13.823 8.514 1.00 91.38 387 ASP A N 1
ATOM 2864 C CA . ASP A 1 387 ? 11.011 -14.598 8.723 1.00 91.38 387 ASP A CA 1
ATOM 2865 C C . ASP A 1 387 ? 9.771 -14.029 8.018 1.00 91.38 387 ASP A C 1
ATOM 2867 O O . ASP A 1 387 ? 8.733 -14.686 7.950 1.00 91.38 387 ASP A O 1
ATOM 2871 N N . ARG A 1 388 ? 9.855 -12.788 7.531 1.00 90.88 388 ARG A N 1
ATOM 2872 C CA . ARG A 1 388 ? 8.754 -12.054 6.888 1.00 90.88 388 ARG A CA 1
ATOM 2873 C C . ARG A 1 388 ? 9.215 -11.326 5.627 1.00 90.88 388 ARG A C 1
ATOM 2875 O O . ARG A 1 388 ? 8.754 -10.223 5.340 1.00 90.88 388 ARG A O 1
ATOM 2882 N N . ALA A 1 389 ? 10.167 -11.923 4.913 1.00 95.88 389 ALA A N 1
ATOM 2883 C CA . ALA A 1 389 ? 10.723 -11.336 3.706 1.00 95.88 389 ALA A CA 1
ATOM 2884 C C . ALA A 1 389 ? 9.688 -11.295 2.580 1.00 95.88 389 ALA A C 1
ATOM 2886 O O . ALA A 1 389 ? 9.103 -12.320 2.224 1.00 95.88 389 ALA A O 1
ATOM 2887 N N . LEU A 1 390 ? 9.497 -10.113 2.008 1.00 97.12 390 LEU A N 1
ATOM 2888 C CA . LEU A 1 390 ? 8.711 -9.887 0.803 1.00 97.12 390 LEU A CA 1
ATOM 2889 C C . LEU A 1 390 ? 9.431 -10.440 -0.426 1.00 97.12 390 LEU A C 1
ATOM 2891 O O . LEU A 1 390 ? 10.650 -10.624 -0.407 1.00 97.12 390 LEU A O 1
ATOM 2895 N N . VAL A 1 391 ? 8.671 -10.671 -1.495 1.00 97.50 391 VAL A N 1
ATOM 2896 C CA . VAL A 1 391 ? 9.212 -11.123 -2.778 1.00 97.50 391 VAL A CA 1
ATOM 2897 C C . VAL A 1 391 ? 9.920 -9.966 -3.488 1.00 97.50 391 VAL A C 1
ATOM 2899 O O . VAL A 1 391 ? 9.340 -8.894 -3.665 1.00 97.50 391 VAL A O 1
ATOM 2902 N N . ASP A 1 392 ? 11.158 -10.198 -3.914 1.00 97.69 392 ASP A N 1
ATOM 2903 C CA . ASP A 1 392 ? 11.915 -9.303 -4.787 1.00 97.69 392 ASP A CA 1
ATOM 2904 C C . ASP A 1 392 ? 11.658 -9.683 -6.254 1.00 97.69 392 ASP A C 1
ATOM 2906 O O . ASP A 1 392 ? 12.200 -10.661 -6.778 1.00 97.69 392 ASP A O 1
ATOM 2910 N N . VAL A 1 393 ? 10.754 -8.948 -6.907 1.00 97.75 393 VAL A N 1
ATOM 2911 C CA . VAL A 1 393 ? 10.314 -9.247 -8.281 1.00 97.75 393 VAL A CA 1
ATOM 2912 C C . VAL A 1 393 ? 11.266 -8.756 -9.364 1.00 97.75 393 VAL A C 1
ATOM 2914 O O . VAL A 1 393 ? 11.259 -9.322 -10.458 1.00 97.75 393 VAL A O 1
ATOM 2917 N N . ASP A 1 394 ? 12.085 -7.744 -9.079 1.00 98.12 394 ASP A N 1
ATOM 2918 C CA . ASP A 1 394 ? 13.025 -7.167 -10.050 1.00 98.12 394 ASP A CA 1
ATOM 2919 C C . ASP A 1 394 ? 14.460 -7.656 -9.836 1.00 98.12 394 ASP A C 1
ATOM 2921 O O . ASP A 1 394 ? 15.252 -7.685 -10.788 1.00 98.12 394 ASP A O 1
ATOM 2925 N N . TRP A 1 395 ? 14.776 -8.090 -8.612 1.00 97.88 395 TRP A N 1
ATOM 2926 C CA . TRP A 1 395 ? 16.028 -8.729 -8.222 1.00 97.88 395 TRP A CA 1
ATOM 2927 C C . TRP A 1 395 ? 17.259 -7.991 -8.754 1.00 97.88 395 TRP A C 1
ATOM 2929 O O . TRP A 1 395 ? 18.127 -8.560 -9.418 1.00 97.88 395 TRP A O 1
ATOM 2939 N N . LEU A 1 396 ? 17.301 -6.679 -8.506 1.00 98.06 396 LEU A N 1
ATOM 2940 C CA . LEU A 1 396 ? 18.343 -5.779 -9.016 1.00 98.06 396 LEU A CA 1
ATOM 2941 C C . LEU A 1 396 ? 19.641 -5.862 -8.202 1.00 98.06 396 LEU A C 1
ATOM 2943 O O . LEU A 1 396 ? 20.719 -5.658 -8.754 1.00 98.06 396 LEU A O 1
ATOM 2947 N N . ALA A 1 397 ? 19.567 -6.244 -6.925 1.00 97.44 397 ALA A N 1
ATOM 2948 C CA . ALA A 1 397 ? 20.757 -6.523 -6.120 1.00 97.44 397 ALA A CA 1
ATOM 2949 C C . ALA A 1 397 ? 21.450 -7.838 -6.521 1.00 97.44 397 ALA A C 1
ATOM 2951 O O . ALA A 1 397 ? 22.626 -8.045 -6.217 1.00 97.44 397 ALA A O 1
ATOM 2952 N N . GLU A 1 398 ? 20.729 -8.749 -7.185 1.00 96.81 398 GLU A N 1
ATOM 2953 C CA . GLU A 1 398 ? 21.245 -10.043 -7.654 1.00 96.81 398 GLU A CA 1
ATOM 2954 C C . GLU A 1 398 ? 21.899 -10.874 -6.529 1.00 96.81 398 GLU A C 1
ATOM 2956 O O . GLU A 1 398 ? 22.865 -11.607 -6.736 1.00 96.81 398 GLU A O 1
ATOM 2961 N N . GLY A 1 399 ? 21.372 -10.737 -5.305 1.00 95.56 399 GLY A N 1
ATOM 2962 C CA . GLY A 1 399 ? 21.834 -11.429 -4.098 1.00 95.56 399 GLY A CA 1
ATOM 2963 C C . GLY A 1 399 ? 23.002 -10.759 -3.367 1.00 95.56 399 GLY A C 1
ATOM 2964 O O . GLY A 1 399 ? 23.426 -11.259 -2.324 1.00 95.56 399 GLY A O 1
ATOM 2965 N N . LYS A 1 400 ? 23.523 -9.628 -3.864 1.00 96.94 400 LYS A N 1
ATOM 2966 C CA . LYS A 1 400 ? 24.605 -8.871 -3.200 1.00 96.94 400 LYS A CA 1
ATOM 2967 C C . LYS A 1 400 ? 24.156 -8.215 -1.893 1.00 96.94 400 LYS A C 1
ATOM 2969 O O . LYS A 1 400 ? 24.979 -8.016 -1.004 1.00 96.94 400 LYS A O 1
ATOM 2974 N N . ASP A 1 401 ? 22.857 -7.967 -1.756 1.00 95.69 401 ASP A N 1
ATOM 2975 C CA . ASP A 1 401 ? 22.191 -7.527 -0.526 1.00 95.69 401 ASP A CA 1
ATOM 2976 C C . ASP A 1 401 ? 22.129 -8.621 0.559 1.00 95.69 401 ASP A C 1
ATOM 2978 O O . ASP A 1 401 ? 21.875 -8.332 1.725 1.00 95.69 401 ASP A O 1
ATOM 2982 N N . ARG A 1 402 ? 22.409 -9.882 0.199 1.00 96.75 402 ARG A N 1
ATOM 2983 C CA . ARG A 1 402 ? 22.474 -11.061 1.081 1.00 96.75 402 ARG A CA 1
ATOM 2984 C C . ARG A 1 402 ? 21.169 -11.429 1.779 1.00 96.75 402 ARG A C 1
ATOM 2986 O O . ARG A 1 402 ? 21.171 -12.321 2.625 1.00 96.75 402 ARG A O 1
ATOM 2993 N N . TYR A 1 403 ? 20.052 -10.804 1.428 1.00 96.06 403 TYR A N 1
ATOM 2994 C CA . TYR A 1 403 ? 18.778 -11.086 2.083 1.00 96.06 403 TYR A CA 1
ATOM 2995 C C . TYR A 1 403 ? 18.197 -12.450 1.713 1.00 96.06 403 TYR A C 1
ATOM 2997 O O . TYR A 1 403 ? 17.314 -12.923 2.417 1.00 96.06 403 TYR A O 1
ATOM 3005 N N . ASP A 1 404 ? 18.679 -13.078 0.633 1.00 96.62 404 ASP A N 1
ATOM 3006 C CA . ASP A 1 404 ? 18.125 -14.321 0.078 1.00 96.62 404 ASP A CA 1
ATOM 3007 C C . ASP A 1 404 ? 16.591 -14.262 -0.030 1.00 96.62 404 ASP A C 1
ATOM 3009 O O . ASP A 1 404 ? 15.861 -15.175 0.368 1.00 96.62 404 ASP A O 1
ATOM 3013 N N . ALA A 1 405 ? 16.097 -13.118 -0.509 1.00 96.25 405 ALA A N 1
ATOM 3014 C CA . ALA A 1 405 ? 14.679 -12.867 -0.667 1.00 96.25 405 ALA A CA 1
ATOM 3015 C C . ALA A 1 405 ? 14.056 -13.884 -1.643 1.00 96.25 405 ALA A C 1
ATOM 3017 O O . ALA A 1 405 ? 14.703 -14.271 -2.631 1.00 96.25 405 ALA A O 1
ATOM 3018 N N . PRO A 1 406 ? 12.796 -14.306 -1.405 1.00 96.56 406 PRO A N 1
ATOM 3019 C CA . PRO A 1 406 ? 12.046 -15.024 -2.421 1.00 96.56 406 PRO A CA 1
ATOM 3020 C C . PRO A 1 406 ? 11.967 -14.164 -3.683 1.00 96.56 406 PRO A C 1
ATOM 3022 O O . PRO A 1 406 ? 11.788 -12.951 -3.608 1.00 96.56 406 PRO A O 1
ATOM 3025 N N . ARG A 1 407 ? 12.132 -14.793 -4.842 1.00 95.38 407 ARG A N 1
ATOM 3026 C CA . ARG A 1 407 ? 12.297 -14.109 -6.126 1.00 95.38 407 ARG A CA 1
ATOM 3027 C C . ARG A 1 407 ? 11.745 -14.947 -7.264 1.00 95.38 407 ARG A C 1
ATOM 3029 O O . ARG A 1 407 ? 11.577 -16.161 -7.131 1.00 95.38 407 ARG A O 1
ATOM 3036 N N . LEU A 1 408 ? 11.496 -14.296 -8.390 1.00 95.19 408 LEU A N 1
ATOM 3037 C CA . LEU A 1 408 ? 11.072 -14.968 -9.612 1.00 95.19 408 LEU A CA 1
ATOM 3038 C C . LEU A 1 408 ? 12.267 -15.637 -10.308 1.00 95.19 408 LEU A C 1
ATOM 3040 O O . LEU A 1 408 ? 13.362 -15.072 -10.297 1.00 95.19 408 LEU A O 1
ATOM 3044 N N . PRO A 1 409 ? 12.072 -16.787 -10.984 1.00 91.81 409 PRO A N 1
ATOM 3045 C CA . PRO A 1 409 ? 13.102 -17.358 -11.855 1.00 91.81 409 PRO A CA 1
ATOM 3046 C C . PRO A 1 409 ? 13.540 -16.388 -12.959 1.00 91.81 409 PRO A C 1
ATOM 3048 O O . PRO A 1 409 ? 14.706 -16.350 -13.336 1.00 91.81 409 PRO A O 1
ATOM 3051 N N . THR A 1 410 ? 12.601 -15.590 -13.469 1.00 92.06 410 THR A N 1
ATOM 3052 C CA . THR A 1 410 ? 12.858 -14.496 -14.405 1.00 92.06 410 THR A CA 1
ATOM 3053 C C . THR A 1 410 ? 12.330 -13.200 -13.794 1.00 92.06 410 THR A C 1
ATOM 3055 O O . THR A 1 410 ? 11.114 -13.057 -13.664 1.00 92.06 410 THR A O 1
ATOM 3058 N N . PRO A 1 411 ? 13.212 -12.261 -13.406 1.00 97.62 411 PRO A N 1
ATOM 3059 C CA . PRO A 1 411 ? 12.794 -10.967 -12.883 1.00 97.62 411 PRO A CA 1
ATOM 3060 C C . PRO A 1 411 ? 11.909 -10.178 -13.854 1.00 97.62 411 PRO A C 1
ATOM 3062 O O . PRO A 1 411 ? 12.061 -10.274 -15.080 1.00 97.62 411 PRO A O 1
ATOM 3065 N N . LEU A 1 412 ? 10.990 -9.378 -13.310 1.00 97.88 412 LEU A N 1
ATOM 3066 C CA . LEU A 1 412 ? 10.031 -8.625 -14.114 1.00 97.88 412 LEU A CA 1
ATOM 3067 C C . LEU A 1 412 ? 10.687 -7.448 -14.835 1.00 97.88 412 LEU A C 1
ATOM 3069 O O . LEU A 1 412 ? 10.541 -7.381 -16.050 1.00 97.88 412 LEU A O 1
ATOM 3073 N N . ARG A 1 413 ? 11.414 -6.563 -14.137 1.00 97.62 413 ARG A N 1
ATOM 3074 C CA . ARG A 1 413 ? 12.159 -5.406 -14.688 1.00 97.62 413 ARG A CA 1
ATOM 3075 C C . ARG A 1 413 ? 11.369 -4.654 -15.775 1.00 97.62 413 ARG A C 1
ATOM 3077 O O . ARG A 1 413 ? 11.864 -4.446 -16.881 1.00 97.62 413 ARG A O 1
ATOM 3084 N N . LEU A 1 414 ? 10.102 -4.334 -15.500 1.00 98.50 414 LEU A N 1
ATOM 3085 C CA . LEU A 1 414 ? 9.134 -3.926 -16.526 1.00 98.50 414 LEU A CA 1
ATOM 3086 C C . LEU A 1 414 ? 9.400 -2.514 -17.053 1.00 98.50 414 LEU A C 1
ATOM 3088 O O . LEU A 1 414 ? 9.293 -1.527 -16.324 1.00 98.50 414 LEU A O 1
ATOM 3092 N N . ALA A 1 415 ? 9.637 -2.422 -18.360 1.00 98.25 415 ALA A N 1
ATOM 3093 C CA . ALA A 1 415 ? 9.532 -1.176 -19.101 1.00 98.25 415 ALA A CA 1
ATOM 3094 C C . ALA A 1 415 ? 9.159 -1.424 -20.566 1.00 98.25 415 ALA A C 1
ATOM 3096 O O . ALA A 1 415 ? 9.514 -2.448 -21.159 1.00 98.25 415 ALA A O 1
ATOM 3097 N N . ARG A 1 416 ? 8.490 -0.440 -21.159 1.00 98.12 416 ARG A N 1
ATOM 3098 C CA . ARG A 1 416 ? 8.125 -0.388 -22.576 1.00 98.12 416 ARG A CA 1
ATOM 3099 C C . ARG A 1 416 ? 8.432 0.989 -23.156 1.00 98.12 416 ARG A C 1
ATOM 3101 O O . ARG A 1 416 ? 8.559 1.963 -22.418 1.00 98.12 416 ARG A O 1
ATOM 3108 N N . SER A 1 417 ? 8.502 1.088 -24.477 1.00 97.75 417 SER A N 1
ATOM 3109 C CA . SER A 1 417 ? 8.555 2.370 -25.173 1.00 97.75 417 SER A CA 1
ATOM 3110 C C . SER A 1 417 ? 7.236 3.122 -24.990 1.00 97.75 417 SER A C 1
ATOM 3112 O O . SER A 1 417 ? 6.150 2.561 -25.177 1.00 97.75 417 SER A O 1
ATOM 3114 N N . ALA A 1 418 ? 7.341 4.407 -24.657 1.00 96.56 418 ALA A N 1
ATOM 3115 C CA . ALA A 1 418 ? 6.230 5.353 -24.665 1.00 96.56 418 ALA A CA 1
ATOM 3116 C C . ALA A 1 418 ? 5.831 5.755 -26.096 1.00 96.56 418 ALA A C 1
ATOM 3118 O O . ALA A 1 418 ? 4.733 6.251 -26.320 1.00 96.56 418 ALA A O 1
ATOM 3119 N N . SER A 1 419 ? 6.726 5.569 -27.071 1.00 95.25 419 SER A N 1
ATOM 3120 C CA . SER A 1 419 ? 6.553 6.092 -28.434 1.00 95.25 419 SER A CA 1
ATOM 3121 C C . SER A 1 419 ? 5.783 5.153 -29.359 1.00 95.25 419 SER A C 1
ATOM 3123 O O . SER A 1 419 ? 5.381 5.559 -30.447 1.00 95.25 419 SER A O 1
ATOM 3125 N N . VAL A 1 420 ? 5.559 3.908 -28.933 1.00 95.62 420 VAL A N 1
ATOM 3126 C CA . VAL A 1 420 ? 4.898 2.879 -29.737 1.00 95.62 420 VAL A CA 1
ATOM 3127 C C . VAL A 1 420 ? 3.494 2.629 -29.201 1.00 95.62 420 VAL A C 1
ATOM 3129 O O . VAL A 1 420 ? 3.320 2.120 -28.090 1.00 95.62 420 VAL A O 1
ATOM 3132 N N . LYS A 1 421 ? 2.494 2.961 -30.021 1.00 93.94 421 LYS A N 1
ATOM 3133 C CA . LYS A 1 421 ? 1.099 2.562 -29.817 1.00 93.94 421 LYS A CA 1
ATOM 3134 C C . LYS A 1 421 ? 0.918 1.129 -30.306 1.00 93.94 421 LYS A C 1
ATOM 3136 O O . LYS A 1 421 ? 1.297 0.821 -31.434 1.00 93.94 421 LYS A O 1
ATOM 3141 N N . VAL A 1 422 ? 0.325 0.270 -29.484 1.00 96.56 422 VAL A N 1
ATOM 3142 C CA . VAL A 1 422 ? 0.069 -1.120 -29.874 1.00 96.56 422 VAL A CA 1
ATOM 3143 C C . VAL A 1 422 ? -1.224 -1.213 -30.681 1.00 96.56 422 VAL A C 1
ATOM 3145 O O . VAL A 1 422 ? -2.273 -0.750 -30.237 1.00 96.56 422 VAL A O 1
ATOM 3148 N N . THR A 1 423 ? -1.151 -1.839 -31.852 1.00 94.19 423 THR A N 1
ATOM 3149 C CA . THR A 1 423 ? -2.302 -2.129 -32.726 1.00 94.19 423 THR A CA 1
ATOM 3150 C C . THR A 1 423 ? -2.398 -3.599 -33.129 1.00 94.19 423 THR A C 1
ATOM 3152 O O . THR A 1 423 ? -3.417 -4.020 -33.668 1.00 94.19 423 THR A O 1
ATOM 3155 N N . ASP A 1 424 ? -1.338 -4.373 -32.899 1.00 94.00 424 ASP A N 1
ATOM 3156 C CA . ASP A 1 424 ? -1.206 -5.784 -33.254 1.00 94.00 424 ASP A CA 1
ATOM 3157 C C . ASP A 1 424 ? -0.044 -6.436 -32.474 1.00 94.00 424 ASP A C 1
ATOM 3159 O O . ASP A 1 424 ? 0.613 -5.808 -31.643 1.00 94.00 424 ASP A O 1
ATOM 3163 N N . ALA A 1 425 ? 0.237 -7.713 -32.743 1.00 94.12 425 ALA A N 1
ATOM 3164 C CA . ALA A 1 425 ? 1.315 -8.450 -32.080 1.00 94.12 425 ALA A CA 1
ATOM 3165 C C . ALA A 1 425 ? 2.734 -7.934 -32.413 1.00 94.12 425 ALA A C 1
ATOM 3167 O O . ALA A 1 425 ? 3.644 -8.087 -31.592 1.00 94.12 425 ALA A O 1
ATOM 3168 N N . SER A 1 426 ? 2.938 -7.331 -33.591 1.00 95.94 426 SER A N 1
ATOM 3169 C CA . SER A 1 426 ? 4.247 -6.798 -33.995 1.00 95.94 426 SER A CA 1
ATOM 3170 C C . SER A 1 426 ? 4.552 -5.525 -33.218 1.00 95.94 426 SER A C 1
ATOM 3172 O O . SER A 1 426 ? 5.534 -5.468 -32.486 1.00 95.94 426 SER A O 1
ATOM 3174 N N . SER A 1 427 ? 3.644 -4.552 -33.285 1.00 96.94 427 SER A N 1
ATOM 3175 C CA . SER A 1 427 ? 3.718 -3.307 -32.517 1.00 96.94 427 SER A CA 1
ATOM 3176 C C . SER A 1 427 ? 3.724 -3.552 -31.005 1.00 96.94 427 SER A C 1
ATOM 3178 O O . SER A 1 427 ? 4.366 -2.803 -30.271 1.00 96.94 427 SER A O 1
ATOM 3180 N N . LEU A 1 428 ? 3.089 -4.629 -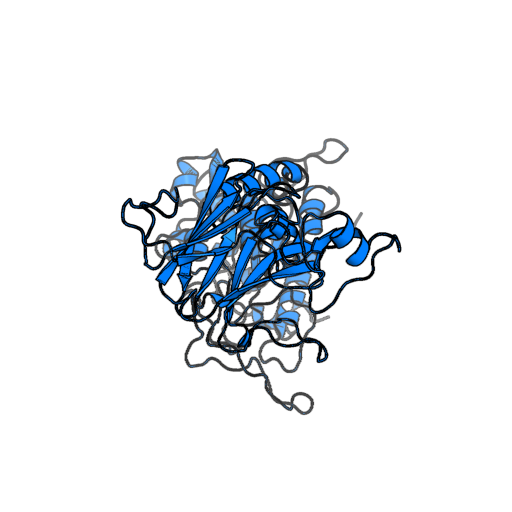30.519 1.00 97.94 428 LEU A N 1
ATOM 3181 C CA . LEU A 1 428 ? 3.208 -5.063 -29.123 1.00 97.94 428 LEU A CA 1
ATOM 3182 C C . LEU A 1 428 ? 4.643 -5.469 -28.776 1.00 97.94 428 LEU A C 1
ATOM 3184 O O . LEU A 1 428 ? 5.172 -5.066 -27.741 1.00 97.94 428 LEU A O 1
ATOM 3188 N N . THR A 1 429 ? 5.274 -6.263 -29.638 1.00 97.75 429 THR A N 1
ATOM 3189 C CA . THR A 1 429 ? 6.669 -6.682 -29.464 1.00 97.75 429 THR A CA 1
ATOM 3190 C C . THR A 1 429 ? 7.603 -5.474 -29.521 1.00 97.75 429 THR A C 1
ATOM 3192 O O . THR A 1 429 ? 8.482 -5.349 -28.671 1.00 97.75 429 THR A O 1
ATOM 3195 N N . ASP A 1 430 ? 7.371 -4.545 -30.451 1.00 97.44 430 ASP A N 1
ATOM 3196 C CA . ASP A 1 430 ? 8.152 -3.312 -30.583 1.00 97.44 430 ASP A CA 1
ATOM 3197 C C . ASP A 1 430 ? 8.006 -2.404 -29.357 1.00 97.44 430 ASP A C 1
ATOM 3199 O O . ASP A 1 430 ? 9.004 -1.909 -28.830 1.00 97.44 430 ASP A O 1
ATOM 3203 N N . ALA A 1 431 ? 6.783 -2.233 -28.845 1.00 97.75 431 ALA A N 1
ATOM 3204 C CA . ALA A 1 431 ? 6.533 -1.465 -27.632 1.00 97.75 431 ALA A CA 1
ATOM 3205 C C . ALA A 1 431 ? 7.290 -2.056 -26.439 1.00 97.75 431 ALA A C 1
ATOM 3207 O O . ALA A 1 431 ? 7.915 -1.322 -25.679 1.00 97.75 431 ALA A O 1
ATOM 3208 N N . TRP A 1 432 ? 7.293 -3.379 -26.292 1.00 98.38 432 TRP A N 1
ATOM 3209 C CA . TRP A 1 432 ? 7.962 -4.071 -25.188 1.00 98.38 432 TRP A CA 1
ATOM 3210 C C . TRP A 1 432 ? 9.432 -4.412 -25.445 1.00 98.38 432 TRP A C 1
ATOM 3212 O O . TRP A 1 432 ? 10.074 -5.016 -24.581 1.00 98.38 432 TRP A O 1
ATOM 3222 N N . ARG A 1 433 ? 10.004 -3.976 -26.575 1.00 98.19 433 ARG A N 1
ATOM 3223 C CA . ARG A 1 433 ? 11.413 -4.191 -26.922 1.00 98.19 433 ARG A CA 1
ATOM 3224 C C . ARG A 1 433 ? 12.388 -3.863 -25.780 1.00 98.19 433 ARG A C 1
ATOM 3226 O O . ARG A 1 433 ? 13.248 -4.709 -25.557 1.00 98.19 433 ARG A O 1
ATOM 3233 N N . PRO A 1 434 ? 12.249 -2.761 -25.002 1.00 98.31 434 PRO A N 1
ATOM 3234 C CA . PRO A 1 434 ? 13.144 -2.488 -23.872 1.00 98.31 434 PRO A CA 1
ATOM 3235 C C . PRO A 1 434 ? 13.278 -3.658 -22.894 1.00 98.31 434 PRO A C 1
ATOM 3237 O O . PRO A 1 434 ? 14.388 -4.052 -22.549 1.00 98.31 434 PRO A O 1
ATOM 3240 N N . ARG A 1 435 ? 12.156 -4.264 -22.487 1.00 97.75 435 ARG A N 1
ATOM 3241 C CA . ARG A 1 435 ? 12.163 -5.440 -21.610 1.00 97.75 435 ARG A CA 1
ATOM 3242 C C . ARG A 1 435 ? 12.551 -6.724 -22.345 1.00 97.75 435 ARG A C 1
ATOM 3244 O O . ARG A 1 435 ? 13.171 -7.602 -21.745 1.00 97.75 435 ARG A O 1
ATOM 3251 N N . LEU A 1 436 ? 12.147 -6.886 -23.603 1.00 97.94 436 LEU A N 1
ATOM 3252 C CA . LEU A 1 436 ? 12.388 -8.123 -24.353 1.00 97.94 436 LEU A CA 1
ATOM 3253 C C . LEU A 1 436 ? 13.855 -8.294 -24.767 1.00 97.94 436 LEU A C 1
ATOM 3255 O O . LEU A 1 436 ? 14.316 -9.430 -24.821 1.00 97.94 436 LEU A O 1
ATOM 3259 N N . THR A 1 437 ? 14.590 -7.207 -25.019 1.00 97.44 437 THR A N 1
ATOM 3260 C CA . THR A 1 437 ? 16.035 -7.252 -25.309 1.00 97.44 437 THR A CA 1
ATOM 3261 C C . THR A 1 437 ? 16.885 -7.012 -24.064 1.00 97.44 437 THR A C 1
ATOM 3263 O O . THR A 1 437 ? 17.925 -7.646 -23.911 1.00 97.44 437 THR A O 1
ATOM 3266 N N . GLY A 1 438 ? 16.420 -6.185 -23.121 1.00 97.12 438 GLY A N 1
ATOM 3267 C CA . GLY A 1 438 ? 17.001 -6.021 -21.784 1.00 97.12 438 GLY A CA 1
ATOM 3268 C C . GLY A 1 438 ? 16.699 -7.196 -20.852 1.00 97.12 438 GLY A C 1
ATOM 3269 O O . GLY A 1 438 ? 16.172 -7.016 -19.753 1.00 97.12 438 GLY A O 1
ATOM 3270 N N . VAL A 1 439 ? 16.974 -8.420 -21.312 1.00 95.94 439 VAL A N 1
ATOM 3271 C CA . VAL A 1 439 ? 16.690 -9.657 -20.577 1.00 95.94 439 VAL A CA 1
ATOM 3272 C C . VAL A 1 439 ? 17.528 -9.691 -19.294 1.00 95.94 439 VAL A C 1
ATOM 3274 O O . VAL A 1 439 ? 18.748 -9.555 -19.385 1.00 95.94 439 VAL A O 1
ATOM 3277 N N . PRO A 1 440 ? 16.933 -9.919 -18.104 1.00 96.69 440 PRO A N 1
ATOM 3278 C CA . PRO A 1 440 ? 17.695 -10.061 -16.864 1.00 96.69 440 PRO A CA 1
ATOM 3279 C C . PRO A 1 440 ? 18.837 -11.079 -17.013 1.00 96.69 440 PRO A C 1
ATOM 3281 O O . PRO A 1 440 ? 18.616 -12.170 -17.536 1.00 96.69 440 PRO A O 1
ATOM 3284 N N . PHE A 1 441 ? 20.046 -10.728 -16.559 1.00 96.06 441 PHE A N 1
ATOM 3285 C CA . PHE A 1 441 ? 21.273 -11.545 -16.675 1.00 96.06 441 PHE A CA 1
ATOM 3286 C C . PHE A 1 441 ? 21.775 -11.800 -18.108 1.00 96.06 441 PHE A C 1
ATOM 3288 O O . PHE A 1 441 ? 22.779 -12.496 -18.300 1.00 96.06 441 PHE A O 1
ATOM 3295 N N . GLY A 1 442 ? 21.103 -11.242 -19.119 1.00 96.19 442 GLY A N 1
ATOM 3296 C CA . GLY A 1 442 ? 21.518 -11.299 -20.515 1.00 96.19 442 GLY A CA 1
ATOM 3297 C C . GLY A 1 442 ? 22.850 -10.580 -20.765 1.00 96.19 442 GLY A C 1
ATOM 3298 O O . GLY A 1 442 ? 23.370 -9.904 -19.879 1.00 96.19 442 GLY A O 1
ATOM 3299 N N . PRO A 1 443 ? 23.468 -10.757 -21.942 1.00 97.50 443 PRO A N 1
ATOM 3300 C CA . PRO A 1 443 ? 24.608 -9.938 -22.352 1.00 97.50 443 PRO A CA 1
ATOM 3301 C C . PRO A 1 443 ? 24.197 -8.468 -22.548 1.00 97.50 443 PRO A C 1
ATOM 3303 O O . PRO A 1 443 ? 23.052 -8.188 -22.882 1.00 97.50 443 PRO A O 1
ATOM 3306 N N . ASP A 1 444 ? 25.147 -7.543 -22.379 1.00 97.75 444 ASP A N 1
ATOM 3307 C CA . ASP A 1 444 ? 24.921 -6.120 -22.685 1.00 97.75 444 ASP A CA 1
ATOM 3308 C C . ASP A 1 444 ? 24.882 -5.868 -24.206 1.00 97.75 444 ASP A C 1
ATOM 3310 O O . ASP A 1 444 ? 24.191 -4.978 -24.693 1.00 97.75 444 ASP A O 1
ATOM 3314 N N . GLU A 1 445 ? 25.603 -6.683 -24.981 1.00 97.25 445 GLU A N 1
ATOM 3315 C CA . GLU A 1 445 ? 25.555 -6.643 -26.443 1.00 97.25 445 GLU A CA 1
ATOM 3316 C C . GLU A 1 445 ? 24.169 -7.073 -26.947 1.00 97.25 445 GLU A C 1
ATOM 3318 O O . GLU A 1 445 ? 23.687 -8.159 -26.620 1.00 97.25 445 GLU A O 1
ATOM 3323 N N . GLY A 1 446 ? 23.535 -6.218 -27.754 1.00 94.81 446 GLY A N 1
ATOM 3324 C CA . GLY A 1 446 ? 22.181 -6.448 -28.268 1.00 94.81 446 GLY A CA 1
ATOM 3325 C C . GLY A 1 446 ? 21.061 -6.203 -27.248 1.00 94.81 446 GLY A C 1
ATOM 3326 O O . GLY A 1 446 ? 19.903 -6.503 -27.546 1.00 94.81 446 GLY A O 1
ATOM 3327 N N . ALA A 1 447 ? 21.385 -5.665 -26.066 1.00 97.62 447 ALA A N 1
ATOM 3328 C CA . ALA A 1 447 ? 20.406 -5.237 -25.073 1.00 97.62 447 ALA A CA 1
ATOM 3329 C C . ALA A 1 447 ? 19.658 -3.959 -25.515 1.00 97.62 447 ALA A C 1
ATOM 3331 O O . ALA A 1 447 ? 19.755 -3.517 -26.661 1.00 97.62 447 ALA A O 1
ATOM 3332 N N . TRP A 1 448 ? 18.844 -3.369 -24.633 1.00 97.19 448 TRP A N 1
ATOM 3333 C CA . TRP A 1 448 ? 18.077 -2.167 -24.974 1.00 97.19 448 TRP A CA 1
ATOM 3334 C C . TRP A 1 448 ? 18.984 -0.984 -25.337 1.00 97.19 448 TRP A C 1
ATOM 3336 O O . TRP A 1 448 ? 19.770 -0.500 -24.525 1.00 97.19 448 TRP A O 1
ATOM 3346 N N . GLU A 1 449 ? 18.806 -0.449 -26.542 1.00 95.69 449 GLU A N 1
ATOM 3347 C CA . GLU A 1 449 ? 19.407 0.819 -26.938 1.00 95.69 449 GLU A CA 1
ATOM 3348 C C . GLU A 1 449 ? 18.512 1.974 -26.484 1.00 95.69 449 GLU A C 1
ATOM 3350 O O . GLU A 1 449 ? 17.380 2.098 -26.958 1.00 95.69 449 GLU A O 1
ATOM 3355 N N . ALA A 1 450 ? 19.031 2.834 -25.600 1.00 93.81 450 ALA A N 1
ATOM 3356 C CA . ALA A 1 450 ? 18.348 3.984 -24.995 1.00 93.81 450 ALA A CA 1
ATOM 3357 C C . ALA A 1 450 ? 17.952 5.087 -26.004 1.00 93.81 450 ALA A C 1
ATOM 3359 O O . ALA A 1 450 ? 18.436 6.222 -25.976 1.00 93.81 450 ALA A O 1
ATOM 3360 N N . SER A 1 451 ? 17.052 4.741 -26.916 1.00 93.38 451 SER A N 1
ATOM 3361 C CA . SER A 1 451 ? 16.677 5.499 -28.109 1.00 93.38 451 SER A CA 1
ATOM 3362 C C . SER A 1 451 ? 15.404 6.320 -27.890 1.00 93.38 451 SER A C 1
ATOM 3364 O O . SER A 1 451 ? 15.332 7.486 -28.305 1.00 93.38 451 SER A O 1
ATOM 3366 N N . GLU A 1 452 ? 14.445 5.765 -27.150 1.00 94.81 452 GLU A N 1
ATOM 3367 C CA . GLU A 1 452 ? 13.089 6.294 -26.978 1.00 94.81 452 GLU A CA 1
ATOM 3368 C C . GLU A 1 452 ? 12.699 6.440 -25.497 1.00 94.81 452 GLU A C 1
ATOM 3370 O O . GLU A 1 452 ? 13.212 5.694 -24.662 1.00 94.81 452 GLU A O 1
ATOM 3375 N N . PRO A 1 453 ? 11.802 7.387 -25.153 1.00 96.31 453 PRO A N 1
ATOM 3376 C CA . PRO A 1 453 ? 11.255 7.524 -23.803 1.00 96.31 453 PRO A CA 1
ATOM 3377 C C . PRO A 1 453 ? 10.579 6.235 -23.317 1.00 96.31 453 PRO A C 1
ATOM 3379 O O . PRO A 1 453 ? 9.863 5.587 -24.083 1.00 96.31 453 PRO A O 1
ATOM 3382 N N . LEU A 1 454 ? 10.763 5.898 -22.041 1.00 98.31 454 LEU A N 1
ATOM 3383 C CA . LEU A 1 454 ? 10.229 4.682 -21.429 1.00 98.31 454 LEU A CA 1
ATOM 3384 C C . LEU A 1 454 ? 9.045 4.955 -20.497 1.00 98.31 454 LEU A C 1
ATOM 3386 O O . LEU A 1 454 ? 9.011 5.956 -19.781 1.00 98.31 454 LEU A O 1
ATOM 3390 N N . LEU A 1 455 ? 8.120 4.000 -20.467 1.00 98.50 455 LEU A N 1
ATOM 3391 C CA . LEU A 1 455 ? 7.134 3.813 -19.405 1.00 98.50 455 LEU A CA 1
ATOM 3392 C C . LEU A 1 455 ? 7.522 2.566 -18.624 1.00 98.50 455 LEU A C 1
ATOM 3394 O O . LEU A 1 455 ? 7.807 1.535 -19.236 1.00 98.50 455 LEU A O 1
ATOM 3398 N N . GLY A 1 456 ? 7.502 2.617 -17.302 1.00 97.94 456 GLY A N 1
ATOM 3399 C CA . GLY A 1 456 ? 7.947 1.483 -16.504 1.00 97.94 456 GLY A CA 1
ATOM 3400 C C . GLY A 1 456 ? 7.644 1.620 -15.026 1.00 97.94 456 GLY A C 1
ATOM 3401 O O . GLY A 1 456 ? 7.099 2.620 -14.552 1.00 97.94 456 GLY A O 1
ATOM 3402 N N . ILE A 1 457 ? 8.009 0.572 -14.307 1.00 98.31 457 ILE A N 1
ATOM 3403 C CA . ILE A 1 457 ? 7.920 0.495 -12.858 1.00 98.31 457 ILE A CA 1
ATOM 3404 C C . ILE A 1 457 ? 9.133 -0.270 -12.346 1.00 98.31 457 ILE A C 1
ATOM 3406 O O . ILE A 1 457 ? 9.568 -1.245 -12.958 1.00 98.31 457 ILE A O 1
ATOM 3410 N N . VAL A 1 458 ? 9.672 0.188 -11.226 1.00 98.19 458 VAL A N 1
ATOM 3411 C CA . VAL A 1 458 ? 10.732 -0.489 -10.490 1.00 98.19 458 VAL A CA 1
ATOM 3412 C C . VAL A 1 458 ? 10.242 -0.711 -9.074 1.00 98.19 458 VAL A C 1
ATOM 3414 O O . VAL A 1 458 ? 9.825 0.226 -8.398 1.00 98.19 458 VAL A O 1
ATOM 3417 N N . ASN A 1 459 ? 10.301 -1.952 -8.614 1.00 97.38 459 ASN A N 1
ATOM 3418 C CA . ASN A 1 459 ? 10.008 -2.326 -7.243 1.00 97.38 459 ASN A CA 1
ATOM 3419 C C . ASN A 1 459 ? 11.316 -2.447 -6.468 1.00 97.38 459 ASN A C 1
ATOM 3421 O O . ASN A 1 459 ? 11.880 -3.530 -6.313 1.00 97.38 459 ASN A O 1
ATOM 3425 N N . THR A 1 460 ? 11.800 -1.303 -6.000 1.00 97.44 460 THR A N 1
ATOM 3426 C CA . THR A 1 460 ? 13.058 -1.185 -5.269 1.00 97.44 460 THR A CA 1
ATOM 3427 C C . THR A 1 460 ? 13.015 -2.021 -3.989 1.00 97.44 460 THR A C 1
ATOM 3429 O O . THR A 1 460 ? 12.201 -1.809 -3.086 1.00 97.44 460 THR A O 1
ATOM 3432 N N . TYR A 1 461 ? 13.884 -3.027 -3.919 1.00 97.06 461 TYR A N 1
ATOM 3433 C CA . TYR A 1 461 ? 14.011 -3.897 -2.758 1.00 97.06 461 TYR A CA 1
ATOM 3434 C C . TYR A 1 461 ? 15.132 -3.382 -1.859 1.00 97.06 461 TYR A C 1
ATOM 3436 O O . TYR A 1 461 ? 16.301 -3.423 -2.233 1.00 97.06 461 TYR A O 1
ATOM 3444 N N . ILE A 1 462 ? 14.760 -2.845 -0.697 1.00 95.12 462 ILE A N 1
ATOM 3445 C CA . ILE A 1 462 ? 15.696 -2.185 0.231 1.00 95.12 462 ILE A CA 1
ATOM 3446 C C . ILE A 1 462 ? 15.928 -3.041 1.476 1.00 95.12 462 ILE A C 1
ATOM 3448 O O . ILE A 1 462 ? 17.034 -3.116 2.004 1.00 95.12 462 ILE A O 1
ATOM 3452 N N . ARG A 1 463 ? 14.872 -3.687 1.983 1.00 94.12 463 ARG A N 1
ATOM 3453 C CA . ARG A 1 463 ? 14.953 -4.586 3.137 1.00 94.12 463 ARG A CA 1
ATOM 3454 C C . ARG A 1 463 ? 13.805 -5.598 3.148 1.00 94.12 463 ARG A C 1
ATOM 3456 O O . ARG A 1 463 ? 12.719 -5.270 2.670 1.00 94.12 463 ARG A O 1
ATOM 3463 N N . PRO A 1 464 ? 13.982 -6.766 3.795 1.00 95.75 464 PRO A N 1
ATOM 3464 C CA . PRO A 1 464 ? 13.020 -7.866 3.726 1.00 95.75 464 PRO A CA 1
ATOM 3465 C C . PRO A 1 464 ? 11.582 -7.528 4.122 1.00 95.75 464 PRO A C 1
ATOM 3467 O O . PRO A 1 464 ? 10.638 -7.961 3.472 1.00 95.75 464 PRO A O 1
ATOM 3470 N N . GLU A 1 465 ? 11.399 -6.759 5.195 1.00 94.69 465 GLU A N 1
ATOM 3471 C CA . GLU A 1 465 ? 10.073 -6.453 5.748 1.00 94.69 465 GLU A CA 1
ATOM 3472 C C . GLU A 1 465 ? 9.397 -5.229 5.113 1.00 94.69 465 GLU A C 1
ATOM 3474 O O . GLU A 1 465 ? 8.273 -4.892 5.493 1.00 94.69 465 GLU A O 1
ATOM 3479 N N . GLY A 1 466 ? 10.070 -4.608 4.144 1.00 94.75 466 GLY A N 1
ATOM 3480 C CA . GLY A 1 466 ? 9.659 -3.386 3.474 1.00 94.75 466 GLY A CA 1
ATOM 3481 C C . GLY A 1 466 ? 10.088 -2.103 4.181 1.00 94.75 466 GLY A C 1
ATOM 3482 O O . GLY A 1 466 ? 10.500 -2.100 5.345 1.00 94.75 466 GLY A O 1
ATOM 3483 N N . VAL A 1 467 ? 10.049 -0.998 3.440 1.00 94.06 467 VAL A N 1
ATOM 3484 C CA . VAL A 1 467 ? 10.386 0.345 3.931 1.00 94.06 467 VAL A CA 1
ATOM 3485 C C . VAL A 1 467 ? 9.699 1.402 3.076 1.00 94.06 467 VAL A C 1
ATOM 3487 O O . VAL A 1 467 ? 9.387 1.160 1.912 1.00 94.06 467 VAL A O 1
ATOM 3490 N N . HIS A 1 468 ? 9.472 2.574 3.660 1.00 95.56 468 HIS A N 1
ATOM 3491 C CA . HIS A 1 468 ? 9.055 3.748 2.910 1.00 95.56 468 HIS A CA 1
ATOM 3492 C C . HIS A 1 468 ? 10.285 4.480 2.383 1.00 95.56 468 HIS A C 1
ATOM 3494 O O . HIS A 1 468 ? 11.086 4.922 3.207 1.00 95.56 468 HIS A O 1
ATOM 3500 N N . VAL A 1 469 ? 10.376 4.627 1.056 1.00 95.00 469 VAL A N 1
ATOM 3501 C CA . VAL A 1 469 ? 11.432 5.339 0.307 1.00 95.00 469 VAL A CA 1
ATOM 3502 C C . VAL A 1 469 ? 12.861 4.814 0.561 1.00 95.00 469 VAL A C 1
ATOM 3504 O O . VAL A 1 469 ? 13.132 4.099 1.526 1.00 95.00 469 VAL A O 1
ATOM 3507 N N . TRP A 1 470 ? 13.800 5.156 -0.320 1.00 93.12 470 TRP A N 1
ATOM 3508 C CA . TRP A 1 470 ? 15.228 5.176 0.017 1.00 93.12 470 TRP A CA 1
ATOM 3509 C C . TRP A 1 470 ? 15.653 6.634 0.219 1.00 93.12 470 TRP A C 1
ATOM 3511 O O . TRP A 1 470 ? 14.926 7.556 -0.158 1.00 93.12 470 TRP A O 1
ATOM 3521 N N . VAL A 1 471 ? 16.778 6.858 0.896 1.00 83.00 471 VAL A N 1
ATOM 3522 C CA . VAL A 1 471 ? 17.185 8.226 1.260 1.00 83.00 471 VAL A CA 1
ATOM 3523 C C . VAL A 1 471 ? 18.674 8.452 1.100 1.00 83.00 471 VAL A C 1
ATOM 3525 O O . VAL A 1 471 ? 19.064 9.305 0.319 1.00 83.00 471 VAL A O 1
ATOM 3528 N N . ASN A 1 472 ? 19.499 7.714 1.843 1.00 87.94 472 ASN A N 1
ATOM 3529 C CA . ASN A 1 472 ? 20.938 7.947 1.880 1.00 87.94 472 ASN A CA 1
ATOM 3530 C C . ASN A 1 472 ? 21.687 6.640 1.652 1.00 87.94 472 ASN A C 1
ATOM 3532 O O . ASN A 1 472 ? 21.271 5.597 2.169 1.00 87.94 472 ASN A O 1
ATOM 3536 N N . GLY A 1 473 ? 22.815 6.747 0.949 1.00 90.44 473 GLY A N 1
ATOM 3537 C CA . GLY A 1 473 ? 23.821 5.697 0.901 1.00 90.44 473 GLY A CA 1
ATOM 3538 C C . GLY A 1 473 ? 24.318 5.320 2.296 1.00 90.44 473 GLY A C 1
ATOM 3539 O O . GLY A 1 473 ? 24.370 6.151 3.211 1.00 90.44 473 GLY A O 1
ATOM 3540 N N . ASP A 1 474 ? 24.675 4.055 2.449 1.00 93.56 474 ASP A N 1
ATOM 3541 C CA . ASP A 1 474 ? 25.241 3.475 3.655 1.00 93.56 474 ASP A CA 1
ATOM 3542 C C . ASP A 1 474 ? 26.449 2.599 3.278 1.00 93.56 474 ASP A C 1
ATOM 3544 O O . ASP A 1 474 ? 26.270 1.461 2.829 1.00 93.56 474 ASP A O 1
ATOM 3548 N N . PRO A 1 475 ? 27.690 3.068 3.524 1.00 93.19 475 PRO A N 1
ATOM 3549 C CA . PRO A 1 475 ? 28.901 2.324 3.180 1.00 93.19 475 PRO A CA 1
ATOM 3550 C C . PRO A 1 475 ? 29.070 1.039 4.003 1.00 93.19 475 PRO A C 1
ATOM 3552 O O . PRO A 1 475 ? 29.988 0.259 3.746 1.00 93.19 475 PRO A O 1
ATOM 3555 N N . CYS A 1 476 ? 28.227 0.817 5.017 1.00 95.62 476 CYS A N 1
ATOM 3556 C CA . CYS A 1 476 ? 28.187 -0.430 5.761 1.00 95.62 476 CYS A CA 1
ATOM 3557 C C . CYS A 1 476 ? 27.354 -1.510 5.081 1.00 95.62 476 CYS A C 1
ATOM 3559 O O . CYS A 1 476 ? 27.425 -2.652 5.532 1.00 95.62 476 CYS A O 1
ATOM 3561 N N . LYS A 1 477 ? 26.596 -1.212 4.021 1.00 95.88 477 LYS A N 1
ATOM 3562 C CA . LYS A 1 477 ? 25.859 -2.221 3.253 1.00 95.88 477 LYS A CA 1
ATOM 3563 C C . LYS A 1 477 ? 26.787 -2.999 2.317 1.00 95.88 477 LYS A C 1
ATOM 3565 O O . LYS A 1 477 ? 27.787 -2.497 1.825 1.00 95.88 477 LYS A O 1
ATOM 3570 N N . ALA A 1 478 ? 26.455 -4.268 2.086 1.00 96.19 478 ALA A N 1
ATOM 3571 C CA . ALA A 1 478 ? 27.123 -5.112 1.090 1.00 96.19 478 ALA A CA 1
ATOM 3572 C C . ALA A 1 478 ? 26.662 -4.841 -0.342 1.00 96.19 478 ALA A C 1
ATOM 3574 O O . ALA A 1 478 ? 27.412 -5.095 -1.282 1.00 96.19 478 ALA A O 1
ATOM 3575 N N . PHE A 1 479 ? 25.443 -4.338 -0.477 1.00 97.38 479 PHE A N 1
ATOM 3576 C CA . PHE A 1 479 ? 24.924 -3.700 -1.668 1.00 97.38 479 PHE A CA 1
ATOM 3577 C C . PHE A 1 479 ? 24.224 -2.428 -1.214 1.00 97.38 479 PHE A C 1
ATOM 3579 O O . PHE A 1 479 ? 23.218 -2.508 -0.496 1.00 97.38 479 PHE A O 1
ATOM 3586 N N . ASP A 1 480 ? 24.771 -1.276 -1.580 1.00 97.12 480 ASP A N 1
ATOM 3587 C CA . ASP A 1 480 ? 24.164 0.008 -1.262 1.00 97.12 480 ASP A CA 1
ATOM 3588 C C . ASP A 1 480 ? 23.000 0.299 -2.220 1.00 97.12 480 ASP A C 1
ATOM 3590 O O . ASP A 1 480 ? 23.147 0.890 -3.293 1.00 97.12 480 ASP A O 1
ATOM 3594 N N . ASP A 1 481 ? 21.814 -0.171 -1.830 1.00 96.25 481 ASP A N 1
ATOM 3595 C CA . ASP A 1 481 ? 20.575 0.005 -2.583 1.00 96.25 481 ASP A CA 1
ATOM 3596 C C . ASP A 1 481 ? 20.260 1.476 -2.877 1.00 96.25 481 ASP A C 1
ATOM 3598 O O . ASP A 1 481 ? 19.842 1.788 -3.991 1.00 96.25 481 ASP A O 1
ATOM 3602 N N . ALA A 1 482 ? 20.502 2.387 -1.931 1.00 96.44 482 ALA A N 1
ATOM 3603 C CA . ALA A 1 482 ? 20.208 3.801 -2.121 1.00 96.44 482 ALA A CA 1
ATOM 3604 C C . ALA A 1 482 ? 21.105 4.398 -3.211 1.00 96.44 482 ALA A C 1
ATOM 3606 O O . ALA A 1 482 ? 20.594 5.023 -4.136 1.00 96.44 482 ALA A O 1
ATOM 3607 N N . VAL A 1 483 ? 22.411 4.111 -3.169 1.00 97.38 483 VAL A N 1
ATOM 3608 C CA . VAL A 1 483 ? 23.363 4.540 -4.208 1.00 97.38 483 VAL A CA 1
ATOM 3609 C C . VAL A 1 483 ? 22.989 3.955 -5.570 1.00 97.38 483 VAL A C 1
ATOM 3611 O O . VAL A 1 483 ? 22.951 4.674 -6.570 1.00 97.38 483 VAL A O 1
ATOM 3614 N N . TYR A 1 484 ? 22.653 2.663 -5.630 1.00 98.44 484 TYR A N 1
ATOM 3615 C CA . TYR A 1 484 ? 22.212 2.031 -6.873 1.00 98.44 484 TYR A CA 1
ATOM 3616 C C . TYR A 1 484 ? 20.974 2.722 -7.468 1.00 98.44 484 TYR A C 1
ATOM 3618 O O . TYR A 1 484 ? 20.969 3.060 -8.657 1.00 98.44 484 TYR A O 1
ATOM 3626 N N . TYR A 1 485 ? 19.922 2.918 -6.665 1.00 98.12 485 TYR A N 1
ATOM 3627 C CA . TYR A 1 485 ? 18.653 3.476 -7.137 1.00 98.12 485 TYR A CA 1
ATOM 3628 C C . TYR A 1 485 ? 18.757 4.970 -7.454 1.00 98.12 485 TYR A C 1
ATOM 3630 O O . TYR A 1 485 ? 18.203 5.393 -8.468 1.00 98.12 485 TYR A O 1
ATOM 3638 N N . ASP A 1 486 ? 19.529 5.747 -6.691 1.00 96.62 486 ASP A N 1
ATOM 3639 C CA . ASP A 1 486 ? 19.823 7.147 -7.012 1.00 96.62 486 ASP A CA 1
ATOM 3640 C C . ASP A 1 486 ? 20.541 7.264 -8.357 1.00 96.62 486 ASP A C 1
ATOM 3642 O O . ASP A 1 486 ? 20.147 8.055 -9.215 1.00 96.62 486 ASP A O 1
ATOM 3646 N N . HIS A 1 487 ? 21.548 6.430 -8.610 1.00 97.56 487 HIS A N 1
ATOM 3647 C CA . HIS A 1 487 ? 22.262 6.440 -9.884 1.00 97.56 487 HIS A CA 1
ATOM 3648 C C . HIS A 1 487 ? 21.413 5.956 -11.056 1.00 97.56 487 HIS A C 1
ATOM 3650 O O . HIS A 1 487 ? 21.498 6.526 -12.148 1.00 97.56 487 HIS A O 1
ATOM 3656 N N . ALA A 1 488 ? 20.557 4.958 -10.846 1.00 97.88 488 ALA A N 1
ATOM 3657 C CA . ALA A 1 488 ? 19.603 4.520 -11.858 1.00 97.88 488 ALA A CA 1
ATOM 3658 C C . ALA A 1 488 ? 18.590 5.632 -12.197 1.00 97.88 488 ALA A C 1
ATOM 3660 O O . ALA A 1 488 ? 18.348 5.912 -13.374 1.00 97.88 488 ALA A O 1
ATOM 3661 N N . LEU A 1 489 ? 18.055 6.314 -11.180 1.00 96.69 489 LEU A N 1
ATOM 3662 C CA . LEU A 1 489 ? 17.155 7.461 -11.307 1.00 96.69 489 LEU A CA 1
ATOM 3663 C C . LEU A 1 489 ? 17.821 8.633 -12.040 1.00 96.69 489 LEU A C 1
ATOM 3665 O O . LEU A 1 489 ? 17.260 9.179 -12.995 1.00 96.69 489 LEU A O 1
ATOM 3669 N N . VAL A 1 490 ? 19.033 9.011 -11.629 1.00 95.31 490 VAL A N 1
ATOM 3670 C CA . VAL A 1 490 ? 19.802 10.099 -12.246 1.00 95.31 490 VAL A CA 1
ATOM 3671 C C . VAL A 1 490 ? 20.118 9.769 -13.700 1.00 95.31 490 VAL A C 1
ATOM 3673 O O . VAL A 1 490 ? 19.936 10.626 -14.565 1.00 95.31 490 VAL A O 1
ATOM 3676 N N . ARG A 1 491 ? 20.523 8.531 -14.010 1.00 96.62 491 ARG A N 1
ATOM 3677 C CA . ARG A 1 491 ? 20.756 8.081 -15.390 1.00 96.62 491 ARG A CA 1
ATOM 3678 C C . ARG A 1 491 ? 19.489 8.183 -16.235 1.00 96.62 491 ARG A C 1
ATOM 3680 O O . ARG A 1 491 ? 19.539 8.690 -17.360 1.00 96.62 491 ARG A O 1
ATOM 3687 N N . PHE A 1 492 ? 18.355 7.757 -15.691 1.00 97.56 492 PHE A N 1
ATOM 3688 C CA . PHE A 1 492 ? 17.065 7.869 -16.357 1.00 97.56 492 PHE A CA 1
ATOM 3689 C C . PHE A 1 492 ? 16.725 9.334 -16.668 1.00 97.56 492 PHE A C 1
ATOM 3691 O O . PHE A 1 492 ? 16.441 9.671 -17.816 1.00 97.56 492 PHE A O 1
ATOM 3698 N N . ILE A 1 493 ? 16.860 10.244 -15.701 1.00 95.88 493 ILE A N 1
ATOM 3699 C CA . ILE A 1 493 ? 16.618 11.681 -15.907 1.00 95.88 493 ILE A CA 1
ATOM 3700 C C . ILE A 1 493 ? 17.606 12.282 -16.922 1.00 95.88 493 ILE A C 1
ATOM 3702 O O . ILE A 1 493 ? 17.189 12.969 -17.858 1.00 95.88 493 ILE A O 1
ATOM 3706 N N . ALA A 1 494 ? 18.902 11.993 -16.788 1.00 94.25 494 ALA A N 1
ATOM 3707 C CA . ALA A 1 494 ? 19.961 12.526 -17.648 1.00 94.25 494 ALA A CA 1
ATOM 3708 C C . ALA A 1 494 ? 19.794 12.109 -19.116 1.00 94.25 494 ALA A C 1
ATOM 3710 O O . ALA A 1 494 ? 20.083 12.882 -20.030 1.00 94.25 494 ALA A O 1
ATOM 3711 N N . THR A 1 495 ? 19.261 10.910 -19.356 1.00 95.19 495 THR A N 1
ATOM 3712 C CA . THR A 1 495 ? 18.961 10.406 -20.703 1.00 95.19 495 THR A CA 1
ATOM 3713 C C . THR A 1 495 ? 17.601 10.856 -21.231 1.00 95.19 495 THR A C 1
ATOM 3715 O O . THR A 1 495 ? 17.177 10.398 -22.290 1.00 95.19 495 THR A O 1
ATOM 3718 N N . ARG A 1 496 ? 16.920 11.781 -20.540 1.00 94.94 496 ARG A N 1
ATOM 3719 C CA . ARG A 1 496 ? 15.549 12.223 -20.850 1.00 94.94 496 ARG A CA 1
ATOM 3720 C C . ARG A 1 496 ? 14.558 11.058 -20.869 1.00 94.94 496 ARG A C 1
ATOM 3722 O O . ARG A 1 496 ? 13.686 10.972 -21.731 1.00 94.94 496 ARG A O 1
ATOM 3729 N N . GLY A 1 497 ? 14.732 10.158 -19.910 1.00 96.38 497 GLY A N 1
ATOM 3730 C CA . GLY A 1 497 ? 13.864 9.028 -19.647 1.00 96.38 497 GLY A CA 1
ATOM 3731 C C . GLY A 1 497 ? 14.002 7.873 -20.633 1.00 96.38 497 GLY A C 1
ATOM 3732 O O . GLY A 1 497 ? 13.050 7.125 -20.833 1.00 96.38 497 GLY A O 1
ATOM 3733 N N . LYS A 1 498 ? 15.158 7.749 -21.289 1.00 97.06 498 LYS A N 1
ATOM 3734 C CA . LYS A 1 498 ? 15.397 6.728 -22.320 1.00 97.06 498 LYS A CA 1
ATOM 3735 C C . LYS A 1 498 ? 16.131 5.496 -21.809 1.00 97.06 498 LYS A C 1
ATOM 3737 O O . LYS A 1 498 ? 16.068 4.439 -22.436 1.00 97.06 498 LYS A O 1
ATOM 3742 N N . ASP A 1 499 ? 16.856 5.638 -20.703 1.00 97.44 499 ASP A N 1
ATOM 3743 C CA . ASP A 1 499 ? 17.740 4.597 -20.197 1.00 97.44 499 ASP A CA 1
ATOM 3744 C C . ASP A 1 499 ? 17.406 4.231 -18.753 1.00 97.44 499 ASP A C 1
ATOM 3746 O O . ASP A 1 499 ? 17.715 4.969 -17.817 1.00 97.44 499 ASP A O 1
ATOM 3750 N N . LEU A 1 500 ? 16.805 3.056 -18.584 1.00 97.81 500 LEU A N 1
ATOM 3751 C CA . LEU A 1 500 ? 16.936 2.292 -17.354 1.00 97.81 500 LEU A CA 1
ATOM 3752 C C . LEU A 1 500 ? 18.143 1.380 -17.526 1.00 97.81 500 LEU A C 1
ATOM 3754 O O . LEU A 1 500 ? 18.108 0.435 -18.312 1.00 97.81 500 LEU A O 1
ATOM 3758 N N . TYR A 1 501 ? 19.214 1.674 -16.797 1.00 98.06 501 TYR A N 1
ATOM 3759 C CA . TYR A 1 501 ? 20.527 1.108 -17.097 1.00 98.06 501 TYR A CA 1
ATOM 3760 C C . TYR A 1 501 ? 20.577 -0.427 -16.998 1.00 98.06 501 TYR A C 1
ATOM 3762 O O . TYR A 1 501 ? 21.319 -1.070 -17.726 1.00 98.06 501 TYR A O 1
ATOM 3770 N N . PHE A 1 502 ? 19.742 -1.047 -16.160 1.00 98.25 502 PHE A N 1
ATOM 3771 C CA . PHE A 1 502 ? 19.622 -2.509 -16.085 1.00 98.25 502 PHE A CA 1
ATOM 3772 C C . PHE A 1 502 ? 18.935 -3.161 -17.296 1.00 98.25 502 PHE A C 1
ATOM 3774 O O . PHE A 1 502 ? 18.944 -4.386 -17.395 1.00 98.25 502 PHE A O 1
ATOM 3781 N N . LEU A 1 503 ? 18.335 -2.379 -18.200 1.00 98.44 503 LEU A N 1
ATOM 3782 C CA . LEU A 1 503 ? 17.809 -2.853 -19.485 1.00 98.44 503 LEU A CA 1
ATOM 3783 C C . LEU A 1 503 ? 18.841 -2.716 -20.602 1.00 98.44 503 LEU A C 1
ATOM 3785 O O . LEU A 1 503 ? 18.910 -3.582 -21.468 1.00 98.44 503 LEU A O 1
ATOM 3789 N N . SER A 1 504 ? 19.633 -1.642 -20.596 1.00 98.31 504 SER A N 1
ATOM 3790 C CA . SER A 1 504 ? 20.707 -1.441 -21.578 1.00 98.31 504 SER A CA 1
ATOM 3791 C C . SER A 1 504 ? 21.983 -2.208 -21.227 1.00 98.31 504 SER A C 1
ATOM 3793 O O . SER A 1 504 ? 22.768 -2.530 -22.109 1.00 98.31 504 SER A O 1
ATOM 3795 N N . HIS A 1 505 ? 22.184 -2.517 -19.944 1.00 98.19 505 HIS A N 1
ATOM 3796 C CA . HIS A 1 505 ? 23.348 -3.226 -19.415 1.00 98.19 505 HIS A CA 1
ATOM 3797 C C . HIS A 1 505 ? 22.926 -4.332 -18.427 1.00 98.19 505 HIS A C 1
ATOM 3799 O O . HIS A 1 505 ? 23.302 -4.303 -17.249 1.00 98.19 505 HIS A O 1
ATOM 3805 N N . PRO A 1 506 ? 22.111 -5.316 -18.852 1.00 98.06 506 PRO A N 1
ATOM 3806 C CA . PRO A 1 506 ? 21.568 -6.349 -17.971 1.00 98.06 506 PRO A CA 1
ATOM 3807 C C . PRO A 1 506 ? 22.620 -7.189 -17.238 1.00 98.06 506 PRO A C 1
ATOM 3809 O O . PRO A 1 506 ? 22.289 -7.768 -16.201 1.00 98.06 506 PRO A O 1
ATOM 3812 N N . ARG A 1 507 ? 23.869 -7.246 -17.722 1.00 97.81 507 ARG A N 1
ATOM 3813 C CA . ARG A 1 507 ? 24.980 -7.943 -17.057 1.00 97.81 507 ARG A CA 1
ATOM 3814 C C . ARG A 1 507 ? 25.776 -7.038 -16.130 1.00 97.81 507 ARG A C 1
ATOM 3816 O O . ARG A 1 507 ? 26.228 -7.485 -15.077 1.00 97.81 507 ARG A O 1
ATOM 3823 N N . THR A 1 508 ? 26.029 -5.799 -16.545 1.00 97.38 508 THR A N 1
ATOM 3824 C CA . THR A 1 508 ? 27.014 -4.926 -15.884 1.00 97.38 508 THR A CA 1
ATOM 3825 C C . THR A 1 508 ? 26.409 -3.772 -15.091 1.00 97.38 508 THR A C 1
ATOM 3827 O O . THR A 1 508 ? 27.155 -3.045 -14.435 1.00 97.38 508 THR A O 1
ATOM 3830 N N . HIS A 1 509 ? 25.078 -3.650 -15.035 1.00 98.00 509 HIS A N 1
ATOM 3831 C CA . HIS A 1 509 ? 24.369 -2.566 -14.335 1.00 98.00 509 HIS A CA 1
ATOM 3832 C C . HIS A 1 509 ? 24.759 -2.357 -12.871 1.00 98.00 509 HIS A C 1
ATOM 3834 O O . HIS A 1 509 ? 24.676 -1.239 -12.375 1.00 98.00 509 HIS A O 1
ATOM 3840 N N . ALA A 1 510 ? 25.274 -3.377 -12.184 1.00 97.38 510 ALA A N 1
ATOM 3841 C CA . ALA A 1 510 ? 25.807 -3.237 -10.829 1.00 97.38 510 ALA A CA 1
ATOM 3842 C C . ALA A 1 510 ? 27.045 -2.319 -10.730 1.00 97.38 510 ALA A C 1
ATOM 3844 O O . ALA A 1 510 ? 27.602 -2.142 -9.649 1.00 97.38 510 ALA A O 1
ATOM 3845 N N . CYS A 1 511 ? 27.544 -1.764 -11.836 1.00 97.38 511 CYS A N 1
ATOM 3846 C CA . CYS A 1 511 ? 28.461 -0.630 -11.787 1.00 97.38 511 CYS A CA 1
ATOM 3847 C C . CYS A 1 511 ? 27.810 0.639 -11.209 1.00 97.38 511 CYS A C 1
ATOM 3849 O O . CYS A 1 511 ? 28.552 1.505 -10.756 1.00 97.38 511 CYS A O 1
ATOM 3851 N N . LEU A 1 512 ? 26.469 0.738 -11.208 1.00 97.94 512 LEU A N 1
ATOM 3852 C CA . LEU A 1 512 ? 25.723 1.875 -10.659 1.00 97.94 512 LEU A CA 1
ATOM 3853 C C . LEU A 1 512 ? 25.973 2.021 -9.161 1.00 97.94 512 LEU A C 1
ATOM 3855 O O . LEU A 1 512 ? 26.317 3.098 -8.700 1.00 97.94 512 LEU A O 1
ATOM 3859 N N . GLU A 1 513 ? 25.861 0.919 -8.423 1.00 97.00 513 GLU A N 1
ATOM 3860 C CA . GLU A 1 513 ? 26.116 0.889 -6.979 1.00 97.00 513 GLU A CA 1
ATOM 3861 C C . GLU A 1 513 ? 27.580 1.205 -6.649 1.00 97.00 513 GLU A C 1
ATOM 3863 O O . GLU A 1 513 ? 27.871 1.908 -5.693 1.00 97.00 513 GLU A O 1
ATOM 3868 N N . ARG A 1 514 ? 28.506 0.745 -7.496 1.00 93.88 514 ARG A N 1
ATOM 3869 C CA . ARG A 1 514 ? 29.956 0.897 -7.298 1.00 93.88 514 ARG A CA 1
ATOM 3870 C C . ARG A 1 514 ? 30.536 2.184 -7.881 1.00 93.88 514 ARG A C 1
ATOM 3872 O O . ARG A 1 514 ? 31.758 2.294 -7.943 1.00 93.88 514 ARG A O 1
ATOM 3879 N N . GLU A 1 515 ? 29.699 3.061 -8.433 1.00 94.50 515 GLU A N 1
ATOM 3880 C CA . GLU A 1 515 ? 30.129 4.295 -9.113 1.00 94.50 515 GLU A CA 1
ATOM 3881 C C . GLU A 1 515 ? 31.190 4.063 -10.206 1.00 94.50 515 GLU A C 1
ATOM 3883 O O . GLU A 1 515 ? 32.062 4.886 -10.465 1.00 94.50 515 GLU A O 1
ATOM 3888 N N . SER A 1 516 ? 31.125 2.908 -10.870 1.00 95.88 516 SER A N 1
ATOM 3889 C CA . SER A 1 516 ? 32.147 2.451 -11.829 1.00 95.88 516 SER A CA 1
ATOM 3890 C C . SER A 1 516 ? 31.632 2.368 -13.263 1.00 95.88 516 SER A C 1
ATOM 3892 O O . SER A 1 516 ? 32.327 1.865 -14.147 1.00 95.88 516 SER A O 1
ATOM 3894 N N . CYS A 1 517 ? 30.400 2.822 -13.511 1.00 96.12 517 CYS A N 1
ATOM 3895 C CA . CYS A 1 517 ? 29.850 2.837 -14.859 1.00 96.12 517 CYS A CA 1
ATOM 3896 C C . CYS A 1 517 ? 30.639 3.792 -15.767 1.00 96.12 517 CYS A C 1
ATOM 3898 O O . CYS A 1 517 ? 31.072 4.849 -15.304 1.00 96.12 517 CYS A O 1
ATOM 3900 N N . PRO A 1 518 ? 30.763 3.491 -17.075 1.00 92.06 518 PRO A N 1
ATOM 3901 C CA . PRO A 1 518 ? 31.556 4.302 -18.001 1.00 92.06 518 PRO A CA 1
ATOM 3902 C C . PRO A 1 518 ? 31.177 5.788 -18.042 1.00 92.06 518 PRO A C 1
ATOM 3904 O O . PRO A 1 518 ? 32.024 6.622 -18.327 1.00 92.06 518 PRO A O 1
ATOM 3907 N N . PHE A 1 519 ? 29.920 6.128 -17.746 1.00 89.56 519 PHE A N 1
ATOM 3908 C CA . PHE A 1 519 ? 29.431 7.508 -17.765 1.00 89.56 519 PHE A CA 1
ATOM 3909 C C . PHE A 1 519 ? 29.718 8.307 -16.480 1.00 89.56 519 PHE A C 1
ATOM 3911 O O . PHE A 1 519 ? 29.387 9.488 -16.437 1.00 89.56 519 PHE A O 1
ATOM 3918 N N . PHE A 1 520 ? 30.292 7.686 -15.442 1.00 89.06 520 PHE A N 1
ATOM 3919 C CA . PHE A 1 520 ? 30.818 8.401 -14.271 1.00 89.06 520 PHE A CA 1
ATOM 3920 C C . PHE A 1 520 ? 32.267 8.854 -14.460 1.00 89.06 520 PHE A C 1
ATOM 3922 O O . PHE A 1 520 ? 32.726 9.739 -13.740 1.00 89.06 520 PHE A O 1
ATOM 3929 N N . ALA A 1 521 ? 32.991 8.259 -15.415 1.00 73.50 521 ALA A N 1
ATOM 3930 C CA . ALA A 1 521 ? 34.329 8.715 -15.755 1.00 73.50 521 ALA A CA 1
ATOM 3931 C C . ALA A 1 521 ? 34.247 10.106 -16.427 1.00 73.50 521 ALA A C 1
ATOM 3933 O O . ALA A 1 521 ? 33.387 10.294 -17.291 1.00 73.50 521 ALA A O 1
ATOM 3934 N N . PRO A 1 522 ? 35.088 11.072 -16.011 1.00 54.41 522 PRO A N 1
ATOM 3935 C CA . PRO A 1 522 ? 35.070 12.445 -16.515 1.00 54.41 522 PRO A CA 1
ATOM 3936 C C . PRO A 1 522 ? 35.457 12.586 -17.991 1.00 54.41 522 PRO A C 1
ATOM 3938 O O . PRO A 1 522 ? 36.229 11.738 -18.499 1.00 54.41 522 PRO A O 1
#

Secondary structure (DSSP, 8-state):
--S-EEEEEETHHHHHHHHHHHH-TTEEEEEEES--S-HHHHHHH-TTS-HHHHHHHH-SEEEEEEGGGS--BTTB----S-TTSEEEEEEEEETTEEEEEEEEEE-TTTS-TT-EEEEEETTT--EEEEE--TTS-EEEE--B-TT-BEEEEEESSTT-BS-TTT-PBPTT--EEEEE-B--S--SSPPP-SSTT--HHHHHHTS--SS---EEEETTEEEETTSBPB-SS-B--PPTT-HHHHHHHHHHHHHHGGG-GGGTGGGGTTS--B-TTSPBPPP-EEEEEEETT-SSS-HHHHHHHHHHHTSS--B-TTHHHH-GGGGGGBPPHHHHHHTTS--HHHHHHHTTTTT--GGG------TT---S----SS--SPPPP-GGGPPPBSS--STTTT-----B-SS----EEESS---SSHHHHHHHTHHHHHS-TT--STTS----S-EEEEEEE---TT--S------TTSSS-HHHHHHHHHHHHHHTTS---HHHH-TTTGGGTTTT-SGGG--

Radius of gyration: 28.46 Å; chains: 1; bounding box: 72×48×78 Å